Protein AF-A0A9J6GCV2-F1 (afdb_monomer)

Radius of gyration: 26.7 Å; Cα contacts (8 Å, |Δi|>4): 248; chains: 1; bounding box: 69×60×64 Å

Nearest PDB structures (foldseek):
  6p5a-assembly1_G  TM=7.611E-01  e=6.761E-04  Drosophila melanogaster

InterPro domains:
  IPR048367 Transposable element P transposase-like, RNase H, C-terminal domain [PF21789] (125-153)
  IPR055035 DNA transposase THAP9, C-terminal domain [PF22824] (231-314)

Secondary structure (DSSP, 8-state):
--GGGTS--HHHHT-HHHHHHHTSHHHHHHHHHHSTT----HHHHHHHHHT--STTTSB-TTSHHHHHHHHHHHHHHHHHHHTTTSSSS--HHHHHHHHHHHHHHHHHHHHIIIII--S-B-GGGSSSHHHHHHHHHHHHTTTT-SS--HHHHHHHHHHHHHHHHHT--TT-----SSHHHHH-TTGGG-PPPPHHHHHHHHHHHTS-HHHHHHHH--PPP---S--PPPHHHHHHHHHHHHHHHTTTT--HHHHHHHEE-TTGGGG-GGGHHHHHH-SS---EE-HHHHHHHHHHHHHHHHHHHHS---TTHHHHHHHHHHHS-----S-TTTHHHHHHHHHHHHHHHHHHHHHHHHHHHHHHHHHHHHHHHHTTT-

Solvent-accessible surface area (backbone atoms only — not comparable to full-atom values): 22330 Å² total; per-residue (Å²): 130,62,64,63,70,80,64,47,51,85,80,47,68,74,40,61,66,48,58,52,53,64,51,24,71,67,42,53,56,50,44,53,71,79,36,87,86,67,74,82,59,65,65,33,57,49,51,53,48,55,51,10,82,47,83,90,56,26,44,36,83,98,33,75,60,49,54,50,51,55,50,46,56,51,49,54,55,50,50,39,60,74,42,71,74,39,87,92,60,74,54,72,68,58,48,49,51,49,52,53,50,55,52,49,53,52,53,47,49,50,47,37,37,76,75,70,66,44,80,60,42,50,37,45,74,77,54,64,61,70,59,54,50,51,52,51,52,57,25,55,73,52,63,90,39,73,73,65,51,75,66,53,47,53,52,48,52,51,50,52,54,49,49,63,58,65,66,68,62,100,79,67,101,67,84,76,81,63,63,51,78,74,67,52,82,75,65,90,74,73,74,82,76,55,76,68,50,54,54,51,47,56,64,43,70,77,40,77,58,73,69,55,47,79,72,68,78,66,88,72,81,96,66,99,63,80,98,69,80,59,62,36,56,49,36,42,48,30,14,51,50,45,60,65,47,51,62,74,68,72,47,66,67,33,48,62,58,38,34,44,54,72,73,74,44,66,78,40,76,48,38,48,58,41,59,75,69,44,87,86,80,70,59,44,44,16,75,62,36,33,50,52,47,47,52,50,50,51,32,47,53,54,43,62,73,77,44,79,91,57,96,60,48,70,58,56,37,50,52,49,47,68,75,42,75,91,78,82,42,59,39,93,92,41,22,67,61,48,39,50,46,45,50,53,51,48,53,55,52,50,51,51,54,50,52,50,51,52,50,52,53,51,49,49,51,52,50,53,53,50,53,61,52,51,66,70,75,109

pLDDT: mean 76.85, std 18.6, range [26.36, 97.56]

Structure (mmCIF, N/CA/C/O backbone):
data_AF-A0A9J6GCV2-F1
#
_entry.id   AF-A0A9J6GCV2-F1
#
loop_
_atom_site.group_PDB
_atom_site.id
_atom_site.type_symbol
_atom_site.label_atom_id
_atom_site.label_alt_id
_atom_site.label_comp_id
_atom_site.label_asym_id
_atom_site.label_entity_id
_atom_site.label_seq_id
_atom_site.pdbx_PDB_ins_code
_atom_site.Cartn_x
_atom_site.Cartn_y
_atom_site.Cartn_z
_atom_site.occupancy
_atom_site.B_iso_or_equiv
_atom_site.auth_seq_id
_atom_site.auth_comp_id
_atom_site.auth_asym_id
_atom_site.auth_atom_id
_atom_site.pdbx_PDB_model_num
ATOM 1 N N . MET A 1 1 ? 1.136 17.258 1.923 1.00 54.50 1 MET A N 1
ATOM 2 C CA . MET A 1 1 ? 2.423 16.670 1.513 1.00 54.50 1 MET A CA 1
ATOM 3 C C . MET A 1 1 ? 3.482 17.340 2.347 1.00 54.50 1 MET A C 1
ATOM 5 O O . MET A 1 1 ? 3.306 18.513 2.656 1.00 54.50 1 MET A O 1
ATOM 9 N N . GLU A 1 2 ? 4.481 16.593 2.796 1.00 64.50 2 GLU A N 1
ATOM 10 C CA . GLU A 1 2 ? 5.660 17.203 3.414 1.00 64.50 2 GLU A CA 1
ATOM 11 C C . GLU A 1 2 ? 6.497 17.856 2.301 1.00 64.50 2 GLU A C 1
ATOM 13 O O . GLU A 1 2 ? 6.371 17.466 1.139 1.00 64.50 2 GLU A O 1
ATOM 18 N N . SER A 1 3 ? 7.315 18.860 2.631 1.00 71.00 3 SER A N 1
ATOM 19 C CA . SER A 1 3 ? 8.153 19.558 1.640 1.00 71.00 3 SER A CA 1
ATOM 20 C C . SER A 1 3 ? 9.099 18.608 0.902 1.00 71.00 3 SER A C 1
ATOM 22 O O . SER A 1 3 ? 9.429 18.847 -0.247 1.00 71.00 3 SER A O 1
ATOM 24 N N . SER A 1 4 ? 9.462 17.481 1.517 1.00 76.94 4 SER A N 1
ATOM 25 C CA . SER A 1 4 ? 10.306 16.437 0.927 1.00 76.94 4 SER A CA 1
ATOM 26 C C . SER A 1 4 ? 9.693 15.741 -0.298 1.00 76.94 4 SER A C 1
ATOM 28 O O . SER A 1 4 ? 10.420 15.102 -1.054 1.00 76.94 4 SER A O 1
ATOM 30 N N . HIS A 1 5 ? 8.374 15.840 -0.523 1.00 78.75 5 HIS A N 1
ATOM 31 C CA . HIS A 1 5 ? 7.723 15.301 -1.729 1.00 78.75 5 HIS A CA 1
ATOM 32 C C . HIS A 1 5 ? 7.789 16.249 -2.931 1.00 78.75 5 HIS A C 1
ATOM 34 O O . HIS A 1 5 ? 7.677 15.772 -4.058 1.00 78.75 5 HIS A O 1
ATOM 40 N N . THR A 1 6 ? 7.917 17.560 -2.706 1.00 80.12 6 THR A N 1
ATOM 41 C CA . THR A 1 6 ? 7.950 18.586 -3.767 1.00 80.12 6 THR A CA 1
ATOM 42 C C . THR A 1 6 ? 9.356 19.116 -4.003 1.00 80.12 6 THR A C 1
ATOM 44 O O . THR A 1 6 ? 9.760 19.268 -5.149 1.00 80.12 6 THR A O 1
ATOM 47 N N . ASP A 1 7 ? 10.107 19.306 -2.921 1.00 82.44 7 ASP A N 1
ATOM 48 C CA . ASP A 1 7 ? 11.442 19.895 -2.896 1.00 82.44 7 ASP A CA 1
ATOM 49 C C . ASP A 1 7 ? 12.388 18.970 -2.105 1.00 82.44 7 ASP A C 1
ATOM 51 O O . ASP A 1 7 ? 12.784 19.286 -0.976 1.00 82.44 7 ASP A O 1
ATOM 55 N N . PRO A 1 8 ? 12.699 17.772 -2.642 1.00 83.50 8 PRO A N 1
ATOM 56 C CA . PRO A 1 8 ? 13.570 16.819 -1.967 1.00 83.50 8 PRO A CA 1
ATOM 57 C C . PRO A 1 8 ? 15.003 17.351 -1.877 1.00 83.50 8 PRO A C 1
ATOM 59 O O . PRO A 1 8 ? 15.545 17.899 -2.837 1.00 83.50 8 PRO A O 1
ATOM 62 N N . THR A 1 9 ? 15.651 17.124 -0.735 1.00 81.62 9 THR A N 1
ATOM 63 C CA . THR A 1 9 ? 17.104 17.321 -0.596 1.00 81.62 9 THR A CA 1
ATOM 64 C C . THR A 1 9 ? 17.890 16.277 -1.397 1.00 81.62 9 THR A C 1
ATOM 66 O O . THR A 1 9 ? 17.361 15.214 -1.723 1.00 81.62 9 THR A O 1
ATOM 69 N N . ASP A 1 10 ? 19.182 16.510 -1.647 1.00 78.75 10 ASP A N 1
ATOM 70 C CA . ASP A 1 10 ? 20.037 15.586 -2.419 1.00 78.75 10 ASP A CA 1
ATOM 71 C C . ASP A 1 10 ? 20.015 14.136 -1.892 1.00 78.75 10 ASP A C 1
ATOM 73 O O . ASP A 1 10 ? 20.039 13.177 -2.665 1.00 78.75 10 ASP A O 1
ATOM 77 N N . PHE A 1 11 ? 19.907 13.954 -0.571 1.00 74.25 11 PHE A N 1
ATOM 78 C CA . PHE A 1 11 ? 19.784 12.632 0.056 1.00 74.25 11 PHE A CA 1
ATOM 79 C C . PHE A 1 11 ? 18.390 12.011 -0.115 1.00 74.25 11 PHE A C 1
ATOM 81 O O . PHE A 1 11 ? 18.239 10.788 -0.112 1.00 74.25 11 PHE A O 1
ATOM 88 N N . GLU A 1 12 ? 17.353 12.834 -0.246 1.00 79.38 12 GLU A N 1
ATOM 89 C CA . GLU A 1 12 ? 15.967 12.398 -0.410 1.00 79.38 12 GLU A CA 1
ATOM 90 C C . GLU A 1 12 ? 15.621 12.071 -1.861 1.00 79.38 12 GLU A C 1
ATOM 92 O O . GLU A 1 12 ? 14.767 11.215 -2.082 1.00 79.38 12 GLU A O 1
ATOM 97 N N . VAL A 1 13 ? 16.326 12.649 -2.839 1.00 79.50 13 VAL A N 1
ATOM 98 C CA . VAL A 1 13 ? 16.163 12.329 -4.271 1.00 79.50 13 VAL A CA 1
ATOM 99 C C . VAL A 1 13 ? 16.374 10.833 -4.548 1.00 79.50 13 VAL A C 1
ATOM 101 O O . VAL A 1 13 ? 15.707 10.256 -5.403 1.00 79.50 13 VAL A O 1
ATOM 104 N N . GLN A 1 14 ? 17.245 10.168 -3.783 1.00 74.19 14 GLN A N 1
ATOM 105 C CA . GLN A 1 14 ? 17.491 8.724 -3.904 1.00 74.19 14 GLN A CA 1
ATOM 106 C C . GLN A 1 14 ? 16.382 7.859 -3.275 1.00 74.19 14 GLN A C 1
ATOM 108 O O . GLN A 1 14 ? 16.354 6.639 -3.453 1.00 74.19 14 GLN A O 1
ATOM 113 N N . ARG A 1 15 ? 15.444 8.454 -2.528 1.00 81.00 15 ARG A N 1
ATOM 114 C CA . ARG A 1 15 ? 14.370 7.724 -1.844 1.00 81.00 15 ARG A CA 1
ATOM 115 C C . ARG A 1 15 ? 13.186 7.526 -2.780 1.00 81.00 15 ARG A C 1
ATOM 117 O O . ARG A 1 15 ? 12.210 8.273 -2.754 1.00 81.00 15 ARG A O 1
ATOM 124 N N . VAL A 1 16 ? 13.225 6.420 -3.520 1.00 82.00 16 VAL A N 1
ATOM 125 C CA . VAL A 1 16 ? 12.158 5.983 -4.441 1.00 82.00 16 VAL A CA 1
ATOM 126 C C . VAL A 1 16 ? 10.768 5.964 -3.780 1.00 82.00 16 VAL A C 1
ATOM 128 O O . VAL A 1 16 ? 9.760 6.248 -4.425 1.00 82.00 16 VAL A O 1
ATOM 131 N N . SER A 1 17 ? 10.689 5.708 -2.469 1.00 82.00 17 SER A N 1
ATOM 132 C CA . SER A 1 17 ? 9.423 5.709 -1.728 1.00 82.00 17 SER A CA 1
ATOM 133 C C . SER A 1 17 ? 8.694 7.055 -1.737 1.00 82.00 17 SER A C 1
ATOM 135 O O . SER A 1 17 ? 7.464 7.055 -1.743 1.00 82.00 17 SER A O 1
ATOM 137 N N . LEU A 1 18 ? 9.405 8.187 -1.784 1.00 82.00 18 LEU A N 1
ATOM 138 C CA . LEU A 1 18 ? 8.781 9.513 -1.864 1.00 82.00 18 LEU A CA 1
ATOM 139 C C . LEU A 1 18 ? 8.075 9.700 -3.212 1.00 82.00 18 LEU A C 1
ATOM 141 O O . LEU A 1 18 ? 6.916 10.114 -3.246 1.00 82.00 18 LEU A O 1
ATOM 145 N N . ALA A 1 19 ? 8.719 9.291 -4.308 1.00 83.12 19 ALA A N 1
ATOM 146 C CA . ALA A 1 19 ? 8.127 9.327 -5.644 1.00 83.12 19 ALA A CA 1
ATOM 147 C C . ALA A 1 19 ? 6.903 8.397 -5.754 1.00 83.12 19 ALA A C 1
ATOM 149 O O . ALA A 1 19 ? 5.855 8.798 -6.259 1.00 83.12 19 ALA A O 1
ATOM 150 N N . PHE A 1 20 ? 6.986 7.179 -5.211 1.00 84.44 20 PHE A N 1
ATOM 151 C CA . PHE A 1 20 ? 5.854 6.240 -5.209 1.00 84.44 20 PHE A CA 1
ATOM 152 C C . PHE A 1 20 ? 4.673 6.761 -4.383 1.00 84.44 20 PHE A C 1
ATOM 154 O O . PHE A 1 20 ? 3.517 6.557 -4.749 1.00 84.44 20 PHE A O 1
ATOM 161 N N . GLN A 1 21 ? 4.943 7.454 -3.275 1.00 85.69 21 GLN A N 1
ATOM 162 C CA . GLN A 1 21 ? 3.900 8.096 -2.475 1.00 85.69 21 GLN A CA 1
ATOM 163 C C . GLN A 1 21 ? 3.249 9.267 -3.217 1.00 85.69 21 GLN A C 1
ATOM 165 O O . GLN A 1 21 ? 2.024 9.407 -3.148 1.00 85.69 21 GLN A O 1
ATOM 170 N N . LEU A 1 22 ? 4.037 10.072 -3.935 1.00 85.19 22 LEU A N 1
ATOM 171 C CA . LEU A 1 22 ? 3.555 11.193 -4.743 1.00 85.19 22 LEU A CA 1
ATOM 172 C C . LEU A 1 22 ? 2.587 10.722 -5.837 1.00 85.19 22 LEU A C 1
ATOM 174 O O . LEU A 1 22 ? 1.491 11.264 -5.960 1.00 85.19 22 LEU A O 1
ATOM 178 N N . PHE A 1 23 ? 2.938 9.658 -6.561 1.00 85.00 23 PHE A N 1
ATOM 179 C CA . PHE A 1 23 ? 2.102 9.075 -7.619 1.00 85.00 23 PHE A CA 1
ATOM 180 C C . PHE A 1 23 ? 1.171 7.959 -7.122 1.00 85.00 23 PHE A C 1
ATOM 182 O O . PHE A 1 23 ? 0.819 7.051 -7.871 1.00 85.00 23 PHE A O 1
ATOM 189 N N . SER A 1 24 ? 0.755 8.012 -5.854 1.00 84.31 24 SER A N 1
ATOM 190 C CA . SER A 1 24 ? -0.110 6.988 -5.266 1.00 84.31 24 SER A CA 1
ATOM 191 C C . SER A 1 24 ? -1.602 7.267 -5.451 1.00 84.31 24 SER A C 1
ATOM 193 O O . SER A 1 24 ? -2.057 8.412 -5.531 1.00 84.31 24 SER A O 1
ATOM 195 N N . ASP A 1 25 ? -2.400 6.204 -5.356 1.00 80.75 25 ASP A N 1
ATOM 196 C CA . ASP A 1 25 ? -3.866 6.252 -5.314 1.00 80.75 25 ASP A CA 1
ATOM 197 C C . ASP A 1 25 ? -4.394 7.214 -4.255 1.00 80.75 25 ASP A C 1
ATOM 199 O O . ASP A 1 25 ? -5.436 7.841 -4.435 1.00 80.75 25 ASP A O 1
ATOM 203 N N . LYS A 1 26 ? -3.680 7.342 -3.131 1.00 81.44 26 LYS A N 1
ATOM 204 C CA . LYS A 1 26 ? -4.073 8.231 -2.037 1.00 81.44 26 LYS A CA 1
ATOM 205 C C . LYS A 1 26 ? -4.014 9.693 -2.463 1.00 81.44 26 LYS A C 1
ATOM 207 O O . LYS A 1 26 ? -4.901 10.452 -2.078 1.00 81.44 26 LYS A O 1
ATOM 212 N N . VAL A 1 27 ? -2.998 10.068 -3.237 1.00 83.31 27 VAL A N 1
ATOM 213 C CA . VAL A 1 27 ? -2.828 11.434 -3.738 1.00 83.31 27 VAL A CA 1
ATOM 214 C C . VAL A 1 27 ? -3.885 11.738 -4.784 1.00 83.31 27 VAL A C 1
ATOM 216 O O . VAL A 1 27 ? -4.555 12.752 -4.654 1.00 83.31 27 VAL A O 1
ATOM 219 N N . ILE A 1 28 ? -4.122 10.832 -5.738 1.00 81.00 28 ILE A N 1
ATOM 220 C CA . ILE A 1 28 ? -5.173 11.003 -6.756 1.00 81.00 28 ILE A CA 1
ATOM 221 C C . ILE A 1 28 ? -6.547 11.148 -6.098 1.00 81.00 28 ILE A C 1
ATOM 223 O O . ILE A 1 28 ? -7.285 12.076 -6.407 1.00 81.00 28 ILE A O 1
ATOM 227 N N . LYS A 1 29 ? -6.880 10.263 -5.152 1.00 79.75 29 LYS A N 1
ATOM 228 C CA . LYS A 1 29 ? -8.139 10.321 -4.395 1.00 79.75 29 LYS A CA 1
ATOM 229 C C . LYS A 1 29 ? -8.272 11.645 -3.632 1.00 79.75 29 LYS A C 1
ATOM 231 O O . LYS A 1 29 ? -9.329 12.260 -3.659 1.00 79.75 29 LYS A O 1
ATOM 236 N N . GLY A 1 30 ? -7.188 12.113 -3.011 1.00 80.69 30 GLY A N 1
ATOM 237 C CA . GLY A 1 30 ? -7.151 13.426 -2.367 1.00 80.69 30 GLY A CA 1
ATOM 238 C C . GLY A 1 30 ? -7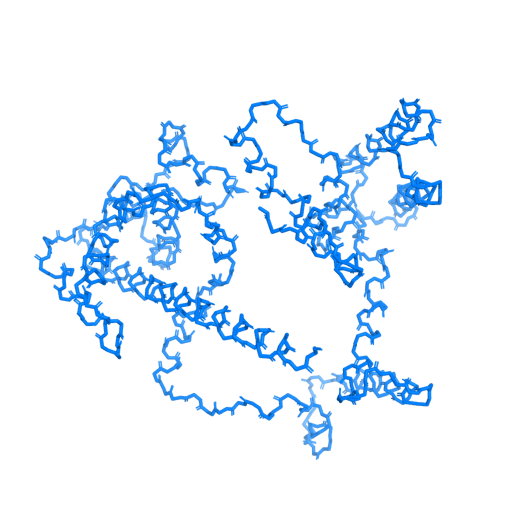.335 14.580 -3.355 1.00 80.69 30 GLY A C 1
ATOM 239 O O . GLY A 1 30 ? -8.101 15.492 -3.079 1.00 80.69 30 GLY A O 1
ATOM 240 N N . LEU A 1 31 ? -6.680 14.539 -4.514 1.00 81.69 31 LEU A N 1
ATOM 241 C CA . LEU A 1 31 ? -6.817 15.559 -5.552 1.00 81.69 31 LEU A CA 1
ATOM 242 C C . LEU A 1 31 ? -8.246 15.614 -6.099 1.00 81.69 31 LEU A C 1
ATOM 244 O O . LEU A 1 31 ? -8.799 16.704 -6.167 1.00 81.69 31 LEU A O 1
ATOM 248 N N . LYS A 1 32 ? -8.863 14.461 -6.391 1.00 79.50 32 LYS A N 1
ATOM 249 C CA . LYS A 1 32 ? -10.267 14.370 -6.828 1.00 79.50 32 LYS A CA 1
ATOM 250 C C . LYS A 1 32 ? -11.244 14.911 -5.774 1.00 79.50 32 LYS A C 1
ATOM 252 O O . LYS A 1 32 ? -12.262 15.477 -6.144 1.00 79.50 32 LYS A O 1
ATOM 257 N N . LEU A 1 33 ? -10.932 14.770 -4.480 1.00 77.56 33 LEU A N 1
ATOM 258 C CA . LEU A 1 33 ? -11.760 15.306 -3.392 1.00 77.56 33 LEU A CA 1
ATOM 259 C C . LEU A 1 33 ? -11.734 16.841 -3.327 1.00 77.56 33 LEU A C 1
ATOM 261 O O . LEU A 1 33 ? -12.742 17.457 -3.009 1.00 77.56 33 LEU A O 1
ATOM 265 N N . TYR A 1 34 ? -10.579 17.461 -3.586 1.00 78.25 34 TYR A N 1
ATOM 266 C CA . TYR A 1 34 ? -10.409 18.914 -3.445 1.00 78.25 34 TYR A CA 1
ATOM 267 C C . TYR A 1 34 ? -10.497 19.685 -4.769 1.00 78.25 34 TYR A C 1
ATOM 269 O O . TYR A 1 34 ? -10.599 20.910 -4.747 1.00 78.25 34 TYR A O 1
ATOM 277 N N . ARG A 1 35 ? -10.422 19.003 -5.916 1.00 76.75 35 ARG A N 1
ATOM 278 C CA . ARG A 1 35 ? -10.449 19.617 -7.244 1.00 76.75 35 ARG A CA 1
ATOM 279 C C . ARG A 1 35 ? -11.212 18.733 -8.228 1.00 76.75 35 ARG A C 1
ATOM 281 O O . ARG A 1 35 ? -10.801 17.610 -8.517 1.00 76.75 35 ARG A O 1
ATOM 288 N N . GLU A 1 36 ? -12.285 19.278 -8.788 1.00 66.44 36 GLU A N 1
ATOM 289 C CA . GLU A 1 36 ? -13.010 18.651 -9.893 1.00 66.44 36 GLU A CA 1
ATOM 290 C C . GLU A 1 36 ? -12.170 18.698 -11.183 1.00 66.44 36 GLU A C 1
ATOM 292 O O . GLU A 1 36 ? -11.472 19.678 -11.452 1.00 66.44 36 GLU A O 1
ATOM 297 N N . GLY A 1 37 ? -12.206 17.619 -11.972 1.00 65.69 37 GLY A N 1
ATOM 298 C CA . GLY A 1 37 ? -11.531 17.549 -13.276 1.00 65.69 37 GLY A CA 1
ATOM 299 C C . GLY A 1 37 ? -10.050 17.149 -13.255 1.00 65.69 37 GLY A C 1
ATOM 300 O O . GLY A 1 37 ? -9.339 17.411 -14.220 1.00 65.69 37 GLY A O 1
ATOM 301 N N . VAL A 1 38 ? -9.552 16.525 -12.182 1.00 64.94 38 VAL A N 1
ATOM 302 C CA . VAL A 1 38 ? -8.186 15.970 -12.175 1.00 64.94 38 VAL A CA 1
ATOM 303 C C . VAL A 1 38 ? -8.150 14.686 -13.007 1.00 64.94 38 VAL A C 1
ATOM 305 O O . VAL A 1 38 ? -8.705 13.664 -12.595 1.00 64.94 38 VAL A O 1
ATOM 308 N N . GLU A 1 39 ? -7.487 14.746 -14.164 1.00 64.88 39 GLU A N 1
ATOM 309 C CA . GLU A 1 39 ? -7.210 13.573 -14.997 1.00 64.88 39 GLU A CA 1
ATOM 310 C C . GLU A 1 39 ? -6.383 12.530 -14.231 1.00 64.88 39 GLU A C 1
ATOM 312 O O . GLU A 1 39 ? -5.533 12.855 -13.394 1.00 64.88 39 GLU A O 1
ATOM 317 N N . GLU A 1 40 ? -6.651 11.250 -14.497 1.00 63.69 40 GLU A N 1
ATOM 318 C CA . GLU A 1 40 ? -5.878 10.162 -13.905 1.00 63.69 40 GLU A CA 1
ATOM 319 C C . GLU A 1 40 ? -4.421 10.245 -14.345 1.00 63.69 40 GLU A C 1
ATOM 321 O O . GLU A 1 40 ? -4.103 10.423 -15.518 1.00 63.69 40 GLU A O 1
ATOM 326 N N . THR A 1 41 ? -3.508 10.147 -13.379 1.00 65.69 41 THR A N 1
ATOM 327 C CA . THR A 1 41 ? -2.091 10.328 -13.662 1.00 65.69 41 THR A CA 1
ATOM 328 C C . THR A 1 41 ? -1.549 9.106 -14.400 1.00 65.69 41 THR A C 1
ATOM 330 O O . THR A 1 41 ? -1.347 8.040 -13.818 1.00 65.69 41 THR A O 1
ATOM 333 N N . THR A 1 42 ? -1.224 9.287 -15.681 1.00 79.38 42 THR A N 1
ATOM 334 C CA . THR A 1 42 ? -0.595 8.292 -16.572 1.00 79.38 42 THR A CA 1
ATOM 335 C C . THR A 1 42 ? 0.635 7.616 -15.935 1.00 79.38 42 THR A C 1
ATOM 337 O O . THR A 1 42 ? 0.912 6.442 -16.166 1.00 79.38 42 THR A O 1
ATOM 340 N N . ILE A 1 43 ? 1.354 8.334 -15.062 1.00 87.94 43 ILE A N 1
ATOM 341 C CA . ILE A 1 43 ? 2.530 7.840 -14.325 1.00 87.94 43 ILE A CA 1
ATOM 342 C C . ILE A 1 43 ? 2.164 6.810 -13.242 1.00 87.94 43 ILE A C 1
ATOM 344 O O . ILE A 1 43 ? 2.917 5.861 -13.030 1.00 87.94 43 ILE A O 1
ATOM 348 N N . ARG A 1 44 ? 1.020 6.948 -12.560 1.00 88.69 44 ARG A N 1
ATOM 349 C CA . ARG A 1 44 ? 0.588 5.980 -11.534 1.00 88.69 44 ARG A CA 1
ATOM 350 C C . ARG A 1 44 ? 0.335 4.612 -12.152 1.00 88.69 44 ARG A C 1
ATOM 352 O O . ARG A 1 44 ? 0.792 3.599 -11.628 1.00 88.69 44 ARG A O 1
ATOM 359 N N . ASP A 1 45 ? -0.369 4.602 -13.277 1.00 89.56 45 ASP A N 1
ATOM 360 C CA . ASP A 1 45 ? -0.659 3.383 -14.026 1.00 89.56 45 ASP A CA 1
ATOM 361 C C . ASP A 1 45 ? 0.621 2.717 -14.527 1.00 89.56 45 ASP A C 1
ATOM 363 O O . ASP A 1 45 ? 0.781 1.504 -14.386 1.00 89.56 45 ASP A O 1
ATOM 367 N N . LEU A 1 46 ? 1.568 3.517 -15.023 1.00 92.81 46 LEU A N 1
ATOM 368 C CA . LEU A 1 46 ? 2.889 3.029 -15.393 1.00 92.81 46 LEU A CA 1
ATOM 369 C C . LEU A 1 46 ? 3.589 2.338 -14.216 1.00 92.81 46 LEU A C 1
ATOM 371 O O . LEU A 1 46 ? 4.064 1.214 -14.371 1.00 92.81 46 LEU A O 1
ATOM 375 N N . ILE A 1 47 ? 3.652 2.987 -13.047 1.00 91.31 47 ILE A N 1
ATOM 376 C CA . ILE A 1 47 ? 4.308 2.426 -11.857 1.00 91.31 47 ILE A CA 1
ATOM 377 C C . ILE A 1 47 ? 3.651 1.104 -11.468 1.00 91.31 47 ILE A C 1
ATOM 379 O O . ILE A 1 47 ? 4.355 0.120 -11.249 1.00 91.31 47 ILE A O 1
ATOM 383 N N . GLN A 1 48 ? 2.319 1.053 -11.420 1.00 89.88 48 GLN A N 1
ATOM 384 C CA . GLN A 1 48 ? 1.592 -0.161 -11.052 1.00 89.88 48 GLN A CA 1
ATOM 385 C C . GLN A 1 48 ? 1.908 -1.319 -12.008 1.00 89.88 48 GLN A C 1
ATOM 387 O O . GLN A 1 48 ? 2.242 -2.417 -11.562 1.00 89.88 48 GLN A O 1
ATOM 392 N N . VAL A 1 49 ? 1.860 -1.070 -13.320 1.00 93.25 49 VAL A N 1
ATOM 393 C CA . VAL A 1 49 ? 2.139 -2.105 -14.323 1.00 93.25 49 VAL A CA 1
ATOM 394 C C . VAL A 1 49 ? 3.603 -2.532 -14.290 1.00 93.25 49 VAL A C 1
ATOM 396 O O . VAL A 1 49 ? 3.880 -3.723 -14.386 1.00 93.25 49 VAL A O 1
ATOM 399 N N . MET A 1 50 ? 4.547 -1.605 -14.118 1.00 93.94 50 MET A N 1
ATOM 400 C CA . MET A 1 50 ? 5.989 -1.890 -14.156 1.00 93.94 50 MET A CA 1
ATOM 401 C C . MET A 1 50 ? 6.556 -2.419 -12.834 1.00 93.94 50 MET A C 1
ATOM 403 O O . MET A 1 50 ? 7.718 -2.816 -12.785 1.00 93.94 50 MET A O 1
ATOM 407 N N . THR A 1 51 ? 5.744 -2.482 -11.776 1.00 90.38 51 THR A N 1
ATOM 408 C CA . THR A 1 51 ? 6.154 -3.002 -10.462 1.00 90.38 51 THR A CA 1
ATOM 409 C C . THR A 1 51 ? 5.287 -4.159 -9.967 1.00 90.38 51 THR A C 1
ATOM 411 O O . THR A 1 51 ? 5.296 -4.459 -8.775 1.00 90.38 51 THR A O 1
ATOM 414 N N . SER A 1 52 ? 4.591 -4.862 -10.868 1.00 89.88 52 SER A N 1
ATOM 415 C CA . SER A 1 52 ? 3.727 -6.004 -10.526 1.00 89.88 52 SER A CA 1
ATOM 416 C C . SER A 1 52 ? 4.504 -7.140 -9.842 1.00 89.88 52 SER A C 1
ATOM 418 O O . SER A 1 52 ? 5.443 -7.709 -10.410 1.00 89.88 52 SER A O 1
ATOM 420 N N . ARG A 1 53 ? 4.115 -7.476 -8.601 1.00 85.06 53 ARG A N 1
ATOM 421 C CA . ARG A 1 53 ? 4.840 -8.443 -7.744 1.00 85.06 53 ARG A CA 1
ATOM 422 C C . ARG A 1 53 ? 4.196 -9.821 -7.664 1.00 85.06 53 ARG A C 1
ATOM 424 O O . ARG A 1 53 ? 4.864 -10.782 -7.286 1.00 85.06 53 ARG A O 1
ATOM 431 N N . PHE A 1 54 ? 2.906 -9.913 -7.969 1.00 83.62 54 PHE A N 1
ATOM 432 C CA . PHE A 1 54 ? 2.121 -11.134 -7.820 1.00 83.62 54 PHE A CA 1
ATOM 433 C C . PHE A 1 54 ? 1.244 -11.392 -9.044 1.00 83.62 54 PHE A C 1
ATOM 435 O O . PHE A 1 54 ? 1.009 -10.525 -9.880 1.00 83.62 54 PHE A O 1
ATOM 442 N N . THR A 1 55 ? 0.766 -12.627 -9.160 1.00 85.94 55 THR A N 1
ATOM 443 C CA . THR A 1 55 ? 0.159 -13.177 -10.382 1.00 85.94 55 THR A CA 1
ATOM 444 C C . THR A 1 55 ? -1.139 -12.497 -10.820 1.00 85.94 55 THR A C 1
ATOM 446 O O . THR A 1 55 ? -1.472 -12.535 -12.008 1.00 85.94 55 THR A O 1
ATOM 449 N N . ALA A 1 56 ? -1.873 -11.889 -9.885 1.00 84.38 56 ALA A N 1
ATOM 450 C CA . ALA A 1 56 ? -3.097 -11.146 -10.178 1.00 84.38 56 ALA A CA 1
ATOM 451 C C . ALA A 1 56 ? -2.818 -9.769 -10.809 1.00 84.38 56 ALA A C 1
ATOM 453 O O . ALA A 1 56 ? -3.619 -9.307 -11.611 1.00 84.38 56 ALA A O 1
ATOM 454 N N . GLU A 1 57 ? -1.670 -9.154 -10.511 1.00 87.06 57 GLU A N 1
ATOM 455 C CA . GLU A 1 57 ? -1.228 -7.881 -11.108 1.00 87.06 57 GLU A CA 1
ATOM 456 C C . GLU A 1 57 ? -0.286 -8.066 -12.303 1.00 87.06 57 GLU A C 1
ATOM 458 O O . GLU A 1 57 ? 0.097 -7.094 -12.950 1.00 87.06 57 GLU A O 1
ATOM 463 N N . ALA A 1 58 ? 0.131 -9.303 -12.578 1.00 91.12 58 ALA A N 1
ATOM 464 C CA . ALA A 1 58 ? 1.129 -9.593 -13.592 1.00 91.12 58 ALA A CA 1
ATOM 465 C C . ALA A 1 58 ? 0.679 -9.161 -14.995 1.00 91.12 58 ALA A C 1
ATOM 467 O O . ALA A 1 58 ? -0.494 -9.277 -15.366 1.00 91.12 58 ALA A O 1
ATOM 468 N N . LEU A 1 59 ? 1.647 -8.730 -15.802 1.00 95.12 59 LEU A N 1
ATOM 469 C CA . LEU A 1 59 ? 1.424 -8.328 -17.182 1.00 95.12 59 LEU A CA 1
ATOM 470 C C . LEU A 1 59 ? 1.050 -9.552 -18.028 1.00 95.12 59 LEU A C 1
ATOM 472 O O . LEU A 1 59 ? 1.764 -10.556 -18.030 1.00 95.12 59 LEU A O 1
ATOM 476 N N . ARG A 1 60 ? -0.074 -9.472 -18.741 1.00 94.94 60 ARG A N 1
ATOM 477 C CA . ARG A 1 60 ? -0.631 -10.558 -19.561 1.00 94.94 60 ARG A CA 1
ATOM 478 C C . ARG A 1 60 ? -0.829 -10.096 -21.001 1.00 94.94 60 ARG A C 1
ATOM 480 O O . ARG A 1 60 ? -1.175 -8.925 -21.190 1.00 94.94 60 ARG A O 1
ATOM 487 N N . PRO A 1 61 ? -0.675 -10.990 -21.993 1.00 92.69 61 PRO A N 1
ATOM 488 C CA . PRO A 1 61 ? -1.006 -10.668 -23.378 1.00 92.69 61 PRO A CA 1
ATOM 489 C C . PRO A 1 61 ? -2.458 -10.195 -23.487 1.00 92.69 61 PRO A C 1
ATOM 491 O O . PRO A 1 61 ? -3.329 -10.749 -22.814 1.00 92.69 61 PRO A O 1
ATOM 494 N N . ASN A 1 62 ? -2.710 -9.185 -24.322 1.00 90.88 62 ASN A N 1
ATOM 495 C CA . ASN A 1 62 ? -4.046 -8.631 -24.588 1.00 90.88 62 ASN A CA 1
ATOM 496 C C . ASN A 1 62 ? -4.811 -8.176 -23.327 1.00 90.88 62 ASN A C 1
ATOM 498 O O . ASN A 1 62 ? -6.030 -8.312 -23.252 1.00 90.88 62 ASN A O 1
ATOM 502 N N . SER A 1 63 ? -4.101 -7.688 -22.306 1.00 93.19 63 SER A N 1
ATOM 503 C CA . SER A 1 63 ? -4.720 -7.161 -21.084 1.00 93.19 63 SER A CA 1
ATOM 504 C C . SER A 1 63 ? -4.743 -5.635 -21.074 1.00 93.19 63 SER A C 1
ATOM 506 O O . SER A 1 63 ? -3.888 -5.000 -21.685 1.00 93.19 63 SER A O 1
ATOM 508 N N . SER A 1 64 ? -5.635 -5.043 -20.274 1.00 92.56 64 SER A N 1
ATOM 509 C CA . SER A 1 64 ? -5.693 -3.586 -20.069 1.00 92.56 64 SER A CA 1
ATOM 510 C C . SER A 1 64 ? -4.356 -2.986 -19.620 1.00 92.56 64 SER A C 1
ATOM 512 O O . SER A 1 64 ? -4.086 -1.811 -19.838 1.00 92.56 64 SER A O 1
ATOM 514 N N . SER A 1 65 ? -3.499 -3.779 -18.969 1.00 92.50 65 SER A N 1
ATOM 515 C CA . SER A 1 65 ? -2.158 -3.348 -18.568 1.00 92.50 65 SER A CA 1
ATOM 516 C C . SER A 1 65 ? -1.233 -3.131 -19.767 1.00 92.50 65 SER A C 1
ATOM 518 O O . SER A 1 65 ? -0.402 -2.230 -19.722 1.00 92.50 65 SER A O 1
ATOM 520 N N . VAL A 1 66 ? -1.385 -3.909 -20.844 1.00 94.75 66 VAL A N 1
ATOM 521 C CA . VAL A 1 66 ? -0.655 -3.706 -22.108 1.00 94.75 66 VAL A CA 1
ATOM 522 C C . VAL A 1 66 ? -1.122 -2.415 -22.780 1.00 94.75 66 VAL A C 1
ATOM 524 O O . VAL A 1 66 ? -0.288 -1.597 -23.171 1.00 94.75 66 VAL A O 1
ATOM 527 N N . ASP A 1 67 ? -2.434 -2.176 -22.809 1.00 94.06 67 ASP A N 1
ATOM 528 C CA . ASP A 1 67 ? -3.009 -0.942 -23.358 1.00 94.06 67 ASP A CA 1
ATOM 529 C C . ASP A 1 67 ? -2.498 0.296 -22.612 1.00 94.06 67 ASP A C 1
ATOM 531 O O . ASP A 1 67 ? -2.114 1.285 -23.236 1.00 94.06 67 ASP A O 1
ATOM 535 N N . LYS A 1 68 ? -2.388 0.219 -21.277 1.00 94.06 68 LYS A N 1
ATOM 536 C CA . LYS A 1 68 ? -1.787 1.276 -20.446 1.00 94.06 68 LYS A CA 1
ATOM 537 C C . LYS A 1 68 ? -0.341 1.588 -20.844 1.00 94.06 68 LYS A C 1
ATOM 539 O O . LYS A 1 68 ? 0.034 2.760 -20.868 1.00 94.06 68 LYS A O 1
ATOM 544 N N . LEU A 1 69 ? 0.470 0.581 -21.181 1.00 95.31 69 LEU A N 1
ATOM 545 C CA . LEU A 1 69 ? 1.853 0.802 -21.627 1.00 95.31 69 LEU A CA 1
ATOM 546 C C . LEU A 1 69 ? 1.914 1.446 -23.018 1.00 95.31 69 LEU A C 1
ATOM 548 O O . LEU A 1 69 ? 2.684 2.389 -23.216 1.00 95.31 69 LEU A O 1
ATOM 552 N N . HIS A 1 70 ? 1.085 0.997 -23.965 1.00 95.25 70 HIS A N 1
ATOM 553 C CA . HIS A 1 70 ? 0.991 1.621 -25.291 1.00 95.25 70 HIS A CA 1
ATOM 554 C C . HIS A 1 70 ? 0.474 3.063 -25.219 1.00 95.25 70 HIS A C 1
ATOM 556 O O . HIS A 1 70 ? 1.006 3.953 -25.896 1.00 95.25 70 HIS A O 1
ATOM 562 N N . TYR A 1 71 ? -0.516 3.313 -24.361 1.00 94.69 71 TYR A N 1
ATOM 563 C CA . TYR A 1 71 ? -1.006 4.654 -24.067 1.00 94.69 71 TYR A CA 1
ATOM 564 C C . TYR A 1 71 ? 0.107 5.528 -23.485 1.00 94.69 71 TYR A C 1
ATOM 566 O O . TYR A 1 71 ? 0.345 6.623 -23.992 1.00 94.69 71 TYR A O 1
ATOM 574 N N . PHE A 1 72 ? 0.858 5.029 -22.496 1.00 94.88 72 PHE A N 1
ATOM 575 C CA . PHE A 1 72 ? 1.974 5.769 -21.904 1.00 94.88 72 PHE A CA 1
ATOM 576 C C . PHE A 1 72 ? 3.065 6.103 -22.935 1.00 94.88 72 PHE A C 1
ATOM 578 O O . PHE A 1 72 ? 3.569 7.224 -22.956 1.00 94.88 72 PHE A O 1
ATOM 585 N N . LEU A 1 73 ? 3.421 5.169 -23.823 1.00 95.06 73 LEU A N 1
ATOM 586 C CA . LEU A 1 73 ? 4.390 5.411 -24.904 1.00 95.06 73 LEU A CA 1
ATOM 587 C C . LEU A 1 73 ? 3.919 6.504 -25.877 1.00 95.06 73 LEU A C 1
ATOM 589 O O . LEU A 1 73 ? 4.706 7.365 -26.291 1.00 95.06 73 LEU A O 1
ATOM 593 N N . SER A 1 74 ? 2.629 6.491 -26.212 1.00 94.50 74 SER A N 1
ATOM 594 C CA . SER A 1 74 ? 2.003 7.511 -27.060 1.00 94.50 74 SER A CA 1
ATOM 595 C C . SER A 1 74 ? 1.982 8.871 -26.361 1.00 94.50 74 SER A C 1
ATOM 597 O O . SER A 1 74 ? 2.378 9.875 -26.956 1.00 94.50 74 SER A O 1
ATOM 599 N N . PHE A 1 75 ? 1.617 8.891 -25.077 1.00 93.12 75 PHE A N 1
ATOM 600 C CA . PHE A 1 75 ? 1.658 10.069 -24.213 1.00 93.12 75 PHE A CA 1
ATOM 601 C C . PHE A 1 75 ? 3.070 10.659 -24.128 1.00 93.12 75 PHE A C 1
ATOM 603 O O . PHE A 1 75 ? 3.243 11.855 -24.334 1.00 93.12 75 PHE A O 1
ATOM 610 N N . LEU A 1 76 ? 4.094 9.830 -23.907 1.00 92.56 76 LEU A N 1
ATOM 611 C CA . LEU A 1 76 ? 5.487 10.272 -23.828 1.00 92.56 76 LEU A CA 1
ATOM 612 C C . LEU A 1 76 ? 5.956 10.924 -25.139 1.00 92.56 76 LEU A C 1
ATOM 614 O O . LEU A 1 76 ? 6.662 11.932 -25.116 1.00 92.56 76 LEU A O 1
ATOM 618 N N . SER A 1 77 ? 5.526 10.376 -26.278 1.00 92.69 77 SER A N 1
ATOM 619 C CA . SER A 1 77 ? 5.833 10.920 -27.606 1.00 92.69 77 SER A CA 1
ATOM 620 C C . SER A 1 77 ? 5.091 12.232 -27.882 1.00 92.69 77 SER A C 1
ATOM 622 O O . SER A 1 77 ? 5.648 13.144 -28.490 1.00 92.69 77 SER A O 1
ATOM 624 N N . ALA A 1 78 ? 3.838 12.351 -27.434 1.00 92.12 78 ALA A N 1
ATOM 625 C CA . ALA A 1 78 ? 3.068 13.589 -27.530 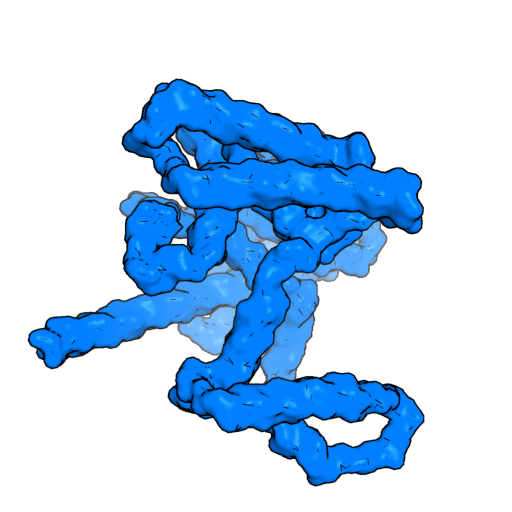1.00 92.12 78 ALA A CA 1
ATOM 626 C C . ALA A 1 78 ? 3.640 14.686 -26.619 1.00 92.12 78 ALA A C 1
ATOM 628 O O . ALA A 1 78 ? 3.759 15.833 -27.047 1.00 92.12 78 ALA A O 1
ATOM 629 N N . TRP A 1 79 ? 4.050 14.328 -25.400 1.00 90.94 79 TRP A N 1
ATOM 630 C CA . TRP A 1 79 ? 4.669 15.240 -24.441 1.00 90.94 79 TRP A CA 1
ATOM 631 C C . TRP A 1 79 ? 5.985 15.811 -24.978 1.00 90.94 79 TRP A C 1
ATOM 633 O O . TRP A 1 79 ? 6.165 17.026 -24.966 1.00 90.94 79 TRP A O 1
ATOM 643 N N . GLU A 1 80 ? 6.856 14.970 -25.542 1.00 91.50 80 GLU A N 1
ATOM 644 C CA . GLU A 1 80 ? 8.112 15.413 -26.167 1.00 91.50 80 GLU A CA 1
ATOM 645 C C . GLU A 1 80 ? 7.881 16.369 -27.348 1.00 91.50 80 GLU A C 1
ATOM 647 O O . GLU A 1 80 ? 8.591 17.366 -27.491 1.00 91.50 80 GLU A O 1
ATOM 652 N N . LYS A 1 81 ? 6.866 16.093 -28.181 1.00 90.31 81 LYS A N 1
ATOM 653 C CA . LYS A 1 81 ? 6.471 16.988 -29.280 1.00 90.31 81 LYS A CA 1
ATOM 654 C C . LYS A 1 81 ? 5.945 18.323 -28.758 1.00 90.31 81 LYS A C 1
ATOM 656 O O . LYS A 1 81 ? 6.285 19.360 -29.314 1.00 90.31 81 LYS A O 1
ATOM 661 N N . HIS A 1 82 ? 5.134 18.304 -27.701 1.00 88.81 82 HIS A N 1
ATOM 662 C CA . HIS A 1 82 ? 4.539 19.510 -27.126 1.00 88.81 82 HIS A CA 1
ATOM 663 C C . HIS A 1 82 ? 5.593 20.464 -26.549 1.00 88.81 82 HIS A C 1
ATOM 665 O O . HIS A 1 82 ? 5.492 21.675 -26.719 1.00 88.81 82 HIS A O 1
ATOM 671 N N . THR A 1 83 ? 6.630 19.926 -25.908 1.00 87.69 83 THR A N 1
ATOM 672 C CA . THR A 1 83 ? 7.717 20.722 -25.318 1.00 87.69 83 THR A CA 1
ATOM 673 C C . THR A 1 83 ? 8.842 21.041 -26.308 1.00 87.69 83 THR A C 1
ATOM 675 O O . THR A 1 83 ? 9.833 21.670 -25.935 1.00 87.69 83 THR A O 1
ATOM 678 N N . ASN A 1 84 ? 8.735 20.599 -27.570 1.00 81.81 84 ASN A N 1
ATOM 679 C CA . ASN A 1 84 ? 9.820 20.635 -28.559 1.00 81.81 84 ASN A CA 1
ATOM 680 C C . ASN A 1 84 ? 11.141 20.035 -28.027 1.00 81.81 84 ASN A C 1
ATOM 682 O O . ASN A 1 84 ? 12.229 20.486 -28.396 1.00 81.81 84 ASN A O 1
ATOM 686 N N . GLY A 1 85 ? 11.055 19.056 -27.118 1.00 69.00 85 GLY A N 1
ATOM 687 C CA . GLY A 1 85 ? 12.211 18.443 -26.456 1.00 69.00 85 GLY A CA 1
ATOM 688 C C . GLY A 1 85 ? 13.045 19.392 -25.580 1.00 69.00 85 GLY A C 1
ATOM 689 O O . GLY A 1 85 ? 14.189 19.059 -25.266 1.00 69.00 85 GLY A O 1
ATOM 690 N N . LYS A 1 86 ? 12.509 20.563 -25.212 1.00 74.94 86 LYS A N 1
ATOM 691 C CA . LYS A 1 86 ? 13.136 21.568 -24.332 1.00 74.94 86 LYS A CA 1
ATOM 692 C C . LYS A 1 86 ? 12.321 21.731 -23.039 1.00 74.94 86 LYS A C 1
ATOM 694 O O . LYS A 1 86 ? 11.351 21.007 -22.855 1.00 74.94 86 LYS A O 1
ATOM 699 N N . ASP A 1 87 ? 12.788 22.597 -22.134 1.00 71.56 87 ASP A N 1
ATOM 700 C CA . ASP A 1 87 ? 12.226 22.976 -20.821 1.00 71.56 87 ASP A CA 1
ATOM 701 C C . ASP A 1 87 ? 10.889 22.314 -20.424 1.00 71.56 87 ASP A C 1
ATOM 703 O O . ASP A 1 87 ? 9.847 22.535 -21.038 1.00 71.56 87 ASP A O 1
ATOM 707 N N . GLY A 1 88 ? 10.911 21.521 -19.345 1.00 79.56 88 GLY A N 1
ATOM 708 C CA . GLY A 1 88 ? 9.723 20.829 -18.821 1.00 79.56 88 GLY A CA 1
ATOM 709 C C . GLY A 1 88 ? 9.503 19.406 -19.352 1.00 79.56 88 GLY A C 1
ATOM 710 O O . GLY A 1 88 ? 8.454 18.818 -19.091 1.00 79.56 88 GLY A O 1
ATOM 711 N N . PHE A 1 89 ? 10.480 18.834 -20.066 1.00 89.38 89 PHE A N 1
ATOM 712 C CA . PHE A 1 89 ? 10.516 17.417 -20.448 1.00 89.38 89 PHE A CA 1
ATOM 713 C C . PHE A 1 89 ? 11.600 16.636 -19.689 1.00 89.38 89 PHE A C 1
ATOM 715 O O . PHE A 1 89 ? 12.497 17.211 -19.072 1.00 89.38 89 PHE A O 1
ATOM 722 N N . LEU A 1 90 ? 11.516 15.305 -19.744 1.00 89.31 90 LEU A N 1
ATOM 723 C CA . LEU A 1 90 ? 12.552 14.410 -19.230 1.00 89.31 90 LEU A CA 1
ATOM 724 C C . LEU A 1 90 ? 13.884 14.643 -19.960 1.00 89.31 90 LEU A C 1
ATOM 726 O O . LEU A 1 90 ? 13.913 15.035 -21.127 1.00 89.31 90 LEU A O 1
ATOM 730 N N . SER A 1 91 ? 15.005 14.337 -19.301 1.00 90.38 91 SER A N 1
ATOM 731 C CA . SER A 1 91 ? 16.297 14.321 -19.992 1.00 90.38 91 SER A CA 1
ATOM 732 C C . SER A 1 91 ? 16.275 13.315 -21.148 1.00 90.38 91 SER A C 1
ATOM 734 O O . SER A 1 91 ? 15.596 12.286 -21.089 1.00 90.38 91 SER A O 1
ATOM 736 N N . GLN A 1 92 ? 17.059 13.587 -22.193 1.00 89.12 92 GLN A N 1
ATOM 737 C CA . GLN A 1 92 ? 17.125 12.730 -23.382 1.00 89.12 92 GLN A CA 1
ATOM 738 C C . GLN A 1 92 ? 17.482 11.274 -23.044 1.00 89.12 92 GLN A C 1
ATOM 740 O O . GLN A 1 92 ? 16.883 10.340 -23.582 1.00 89.12 92 GLN A O 1
ATOM 745 N N . SER A 1 93 ? 18.405 11.067 -22.100 1.00 92.69 93 SER A N 1
ATOM 746 C CA . SER A 1 93 ? 18.779 9.734 -21.619 1.00 92.69 93 SER A CA 1
ATOM 747 C C . SER A 1 93 ? 17.624 9.029 -20.906 1.00 92.69 93 SER A C 1
ATOM 749 O O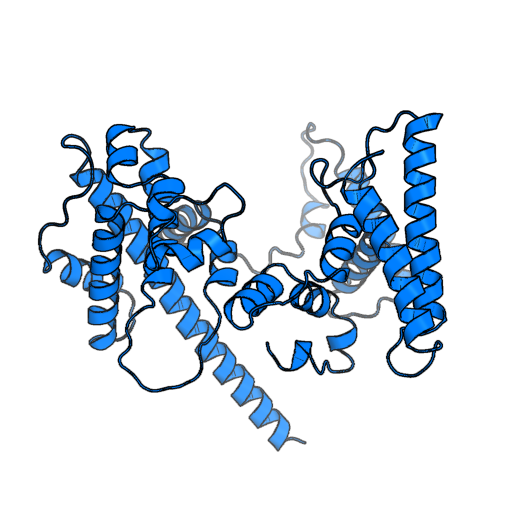 . SER A 1 93 ? 17.351 7.867 -21.201 1.00 92.69 93 SER A O 1
ATOM 751 N N . THR A 1 94 ? 16.904 9.725 -20.023 1.00 92.19 94 THR A N 1
ATOM 752 C CA . THR A 1 94 ? 15.762 9.162 -19.288 1.00 92.19 94 THR A CA 1
ATOM 753 C C . THR A 1 94 ? 14.601 8.833 -20.222 1.00 92.19 94 THR A C 1
ATOM 755 O O . THR A 1 94 ? 14.045 7.740 -20.141 1.00 92.19 94 THR A O 1
ATOM 758 N N . ALA A 1 95 ? 14.256 9.733 -21.146 1.00 92.50 95 ALA A N 1
ATOM 759 C CA . ALA A 1 95 ? 13.186 9.504 -22.115 1.00 92.50 95 ALA A CA 1
ATOM 760 C C . ALA A 1 95 ? 13.494 8.309 -23.032 1.00 92.50 95 ALA A C 1
ATOM 762 O O . ALA A 1 95 ? 12.641 7.445 -23.244 1.00 92.50 95 ALA A O 1
ATOM 763 N N . THR A 1 96 ? 14.730 8.227 -23.532 1.00 94.50 96 THR A N 1
ATOM 764 C CA . THR A 1 96 ? 15.187 7.105 -24.363 1.00 94.50 96 THR A CA 1
ATOM 765 C C . THR A 1 96 ? 15.174 5.797 -23.577 1.00 94.50 96 THR A C 1
ATOM 767 O O . THR A 1 96 ? 14.598 4.812 -24.038 1.00 94.50 96 THR A O 1
ATOM 770 N N . GLY A 1 97 ? 15.740 5.795 -22.366 1.00 95.44 97 GLY A N 1
ATOM 771 C CA . GLY A 1 97 ? 15.753 4.625 -21.489 1.00 95.44 97 GLY A CA 1
ATOM 772 C C . GLY A 1 97 ? 14.345 4.119 -21.179 1.00 95.44 97 GLY A C 1
ATOM 773 O O . GLY A 1 97 ? 14.097 2.914 -21.237 1.00 95.44 97 GLY A O 1
ATOM 774 N N . LEU A 1 98 ? 13.396 5.028 -20.943 1.00 94.69 98 LEU A N 1
ATOM 775 C CA . LEU A 1 98 ? 12.004 4.673 -20.694 1.00 94.69 98 LEU A CA 1
ATOM 776 C C . LEU A 1 98 ? 11.346 4.041 -21.929 1.00 94.69 98 LEU A C 1
ATOM 778 O O . LEU A 1 98 ? 10.754 2.971 -21.815 1.00 94.69 98 LEU A O 1
ATOM 782 N N . ARG A 1 99 ? 11.510 4.629 -23.123 1.00 95.81 99 ARG A N 1
ATOM 783 C CA . ARG A 1 99 ? 10.978 4.059 -24.379 1.00 95.81 99 ARG A CA 1
ATOM 784 C C . ARG A 1 99 ? 11.520 2.661 -24.652 1.00 95.81 99 ARG A C 1
ATOM 786 O O . ARG A 1 99 ? 10.742 1.756 -24.961 1.00 95.81 99 ARG A O 1
ATOM 793 N N . VAL A 1 100 ? 12.834 2.484 -24.514 1.00 96.88 100 VAL A N 1
ATOM 794 C CA . VAL A 1 100 ? 13.495 1.189 -24.720 1.00 96.88 100 VAL A CA 1
ATOM 795 C C . VAL A 1 100 ? 12.991 0.170 -23.707 1.00 96.88 100 VAL A C 1
ATOM 797 O O . VAL A 1 100 ? 12.628 -0.934 -24.103 1.00 96.88 100 VAL A O 1
ATOM 800 N N . THR A 1 101 ? 12.901 0.541 -22.428 1.00 96.69 101 THR A N 1
ATOM 801 C CA . THR A 1 101 ? 12.434 -0.359 -21.363 1.00 96.69 101 THR A CA 1
ATOM 802 C C . THR A 1 101 ? 11.018 -0.851 -21.644 1.00 96.69 101 THR A C 1
ATOM 804 O O . THR A 1 101 ? 10.785 -2.057 -21.673 1.00 96.69 101 THR A O 1
ATOM 807 N N . LEU A 1 102 ? 10.076 0.060 -21.909 1.00 96.75 102 LEU A N 1
ATOM 808 C CA . LEU A 1 102 ? 8.673 -0.305 -22.130 1.00 96.75 102 LEU A CA 1
ATOM 809 C C . LEU A 1 102 ? 8.484 -1.127 -23.404 1.00 96.75 102 LEU A C 1
ATOM 811 O O . LEU A 1 102 ? 7.789 -2.140 -23.376 1.00 96.75 102 LEU A O 1
ATOM 815 N N . SER A 1 103 ? 9.154 -0.744 -24.493 1.00 97.19 103 SER A N 1
ATOM 816 C CA . SER A 1 103 ? 9.108 -1.509 -25.745 1.00 97.19 103 SER A CA 1
ATOM 817 C C . SER A 1 103 ? 9.696 -2.910 -25.556 1.00 97.19 103 SER A C 1
ATOM 819 O O . SER A 1 103 ? 9.100 -3.891 -25.986 1.00 97.19 103 SER A O 1
ATOM 821 N N . SER A 1 104 ? 10.814 -3.024 -24.831 1.00 97.56 104 SER A N 1
ATOM 822 C CA . SER A 1 104 ? 11.457 -4.315 -24.551 1.00 97.56 104 SER A CA 1
ATOM 823 C C . SER A 1 104 ? 10.589 -5.218 -23.678 1.00 97.56 104 SER A C 1
ATOM 825 O O . SER A 1 104 ? 10.528 -6.417 -23.930 1.00 97.56 104 SER A O 1
ATOM 827 N N . VAL A 1 105 ? 9.891 -4.672 -22.675 1.00 97.06 105 VAL A N 1
ATOM 828 C CA . VAL A 1 105 ? 8.963 -5.450 -21.834 1.00 97.06 105 VAL A CA 1
ATOM 829 C C . VAL A 1 105 ? 7.780 -5.976 -22.648 1.00 97.06 105 VAL A C 1
ATOM 831 O O . VAL A 1 105 ? 7.390 -7.129 -22.464 1.00 97.06 105 VAL A O 1
ATOM 834 N N . LEU A 1 106 ? 7.237 -5.172 -23.567 1.00 97.12 106 LEU A N 1
ATOM 835 C CA . LEU A 1 106 ? 6.162 -5.596 -24.468 1.00 97.12 106 LEU A CA 1
ATOM 836 C C . LEU A 1 106 ? 6.630 -6.702 -25.426 1.00 97.12 106 LEU A C 1
ATOM 838 O O . LEU A 1 106 ? 5.987 -7.747 -25.502 1.00 97.12 106 LEU A O 1
ATOM 842 N N . SER A 1 107 ? 7.785 -6.529 -26.075 1.00 97.06 107 SER A N 1
ATOM 843 C CA . SER A 1 107 ? 8.377 -7.565 -26.936 1.00 97.06 107 SER A CA 1
ATOM 844 C C . SER A 1 107 ? 8.714 -8.844 -26.165 1.00 97.06 107 SER A C 1
ATOM 846 O O . SER A 1 107 ? 8.496 -9.948 -26.661 1.00 97.06 107 SER A O 1
ATOM 848 N N . LEU A 1 108 ? 9.213 -8.720 -24.932 1.00 97.00 108 LEU A N 1
ATOM 849 C CA . LEU A 1 108 ? 9.499 -9.862 -24.067 1.00 97.00 108 LEU A CA 1
ATOM 850 C C . LEU A 1 108 ? 8.218 -10.623 -23.705 1.00 97.00 108 LEU A C 1
ATOM 852 O O . LEU A 1 108 ? 8.211 -11.852 -23.748 1.00 97.00 108 LEU A O 1
ATOM 856 N N . LEU A 1 109 ? 7.140 -9.913 -23.359 1.00 97.06 109 LEU A N 1
ATOM 857 C CA . LEU A 1 109 ? 5.838 -10.520 -23.083 1.00 97.06 109 LEU A CA 1
ATOM 858 C C . LEU A 1 109 ? 5.328 -11.303 -24.294 1.00 97.06 109 LEU A C 1
ATOM 860 O O . LEU A 1 109 ? 4.884 -12.439 -24.134 1.00 97.06 109 LEU A O 1
ATOM 864 N N . GLU A 1 110 ? 5.401 -10.704 -25.482 1.00 96.44 110 GLU A N 1
ATOM 865 C CA . GLU A 1 110 ? 4.973 -11.336 -26.727 1.00 96.44 110 GLU A CA 1
ATOM 866 C C . GLU A 1 110 ? 5.765 -12.619 -26.999 1.00 96.44 110 GLU A C 1
ATOM 868 O O . GLU A 1 110 ? 5.172 -13.683 -27.181 1.00 96.44 110 GLU A O 1
ATOM 873 N N . TYR A 1 111 ? 7.096 -12.546 -26.915 1.00 97.38 111 TYR A N 1
ATOM 874 C CA . TYR A 1 111 ? 7.970 -13.699 -27.114 1.00 97.38 111 TYR A CA 1
ATOM 875 C C . TYR A 1 111 ? 7.687 -14.825 -26.108 1.00 97.38 111 TYR A C 1
ATOM 877 O O . TYR A 1 111 ? 7.520 -15.987 -26.487 1.00 97.38 111 TYR A O 1
ATOM 885 N N . LEU A 1 112 ? 7.599 -14.492 -24.817 1.00 96.12 112 LEU A N 1
ATOM 886 C CA . LEU A 1 112 ? 7.349 -15.471 -23.758 1.00 96.12 112 LEU A CA 1
ATOM 887 C C . LEU A 1 112 ? 5.972 -16.131 -23.899 1.00 96.12 112 LEU A C 1
ATOM 889 O O . LEU A 1 112 ? 5.840 -17.328 -23.628 1.00 96.12 112 LEU A O 1
ATOM 893 N N . ALA A 1 113 ? 4.964 -15.382 -24.345 1.00 94.00 113 ALA A N 1
ATOM 894 C CA . ALA A 1 113 ? 3.623 -15.904 -24.561 1.00 94.00 113 ALA A CA 1
ATOM 895 C C . ALA A 1 113 ? 3.528 -16.786 -25.813 1.00 94.00 113 ALA A C 1
ATOM 897 O O . ALA A 1 113 ? 3.000 -17.895 -25.728 1.00 94.00 113 ALA A O 1
ATOM 898 N N . GLN A 1 114 ? 4.047 -16.319 -26.952 1.00 95.38 114 GLN A N 1
ATOM 899 C CA . GLN A 1 114 ? 3.898 -16.997 -28.243 1.00 95.38 114 GLN A CA 1
ATOM 900 C C . GLN A 1 114 ? 4.856 -18.183 -28.412 1.00 95.38 114 GLN A C 1
ATOM 902 O O . GLN A 1 114 ? 4.456 -19.212 -28.951 1.00 95.38 114 GLN A O 1
ATOM 907 N N . HIS A 1 115 ? 6.105 -18.066 -27.949 1.00 95.62 115 HIS A N 1
ATOM 908 C CA . HIS A 1 115 ? 7.145 -19.067 -28.220 1.00 95.62 115 HIS A CA 1
ATOM 909 C C . HIS A 1 115 ? 7.467 -19.981 -27.036 1.00 95.62 115 HIS A C 1
ATOM 911 O O . HIS A 1 115 ? 7.915 -21.105 -27.249 1.00 95.62 115 HIS A O 1
ATOM 917 N N . VAL A 1 116 ? 7.249 -19.530 -25.796 1.00 94.62 116 VAL A N 1
ATOM 918 C CA . VAL A 1 116 ? 7.603 -20.307 -24.590 1.00 94.62 116 VAL A CA 1
ATOM 919 C C . VAL A 1 116 ? 6.364 -20.835 -23.850 1.00 94.62 116 VAL A C 1
ATOM 921 O O . VAL A 1 116 ? 6.457 -21.795 -23.088 1.00 94.62 116 VAL A O 1
ATOM 924 N N . GLY A 1 117 ? 5.184 -20.249 -24.083 1.00 92.31 117 GLY A N 1
ATOM 925 C CA . GLY A 1 117 ? 3.925 -20.663 -23.454 1.00 92.31 117 GLY A CA 1
ATOM 926 C C . GLY A 1 117 ? 3.706 -20.101 -22.043 1.00 92.31 117 GLY A C 1
ATOM 927 O O . GLY A 1 117 ? 2.903 -20.638 -21.273 1.00 92.31 117 GLY A O 1
ATOM 928 N N . PHE A 1 118 ? 4.402 -19.022 -21.673 1.00 92.62 118 PHE A N 1
ATOM 929 C CA . PHE A 1 118 ? 4.175 -18.336 -20.401 1.00 92.62 118 PHE A CA 1
ATOM 930 C C . PHE A 1 118 ? 2.876 -17.523 -20.443 1.00 92.62 118 PHE A C 1
ATOM 932 O O . PHE A 1 118 ? 2.600 -16.789 -21.386 1.00 92.62 118 PHE A O 1
ATOM 939 N N . LYS A 1 119 ? 2.076 -17.612 -19.375 1.00 92.12 119 LYS A N 1
ATOM 940 C CA . LYS A 1 119 ? 0.772 -16.929 -19.294 1.00 92.12 119 LYS A CA 1
ATOM 941 C C . LYS A 1 119 ? 0.873 -15.447 -18.926 1.00 92.12 119 LYS A C 1
ATOM 943 O O . LYS A 1 119 ? -0.080 -14.705 -19.149 1.00 92.12 119 LYS A O 1
ATOM 948 N N . TYR A 1 120 ? 1.958 -15.045 -18.270 1.00 93.38 120 TYR A N 1
ATOM 949 C CA . TYR A 1 120 ? 2.148 -13.700 -17.732 1.00 93.38 120 TYR A CA 1
ATOM 950 C C . TYR A 1 120 ? 3.622 -13.425 -17.415 1.00 93.38 120 TYR A C 1
ATOM 952 O O . TYR A 1 120 ? 4.421 -14.355 -17.284 1.00 93.38 120 TYR A O 1
ATOM 960 N N . VAL A 1 121 ? 3.949 -12.149 -17.201 1.00 93.19 121 VAL A N 1
ATOM 961 C CA . VAL A 1 121 ? 5.258 -11.658 -16.752 1.00 93.19 121 VAL A CA 1
ATOM 962 C C . VAL A 1 121 ? 5.076 -10.791 -15.503 1.00 93.19 121 VAL A C 1
ATOM 964 O O . VAL A 1 121 ? 4.283 -9.853 -15.497 1.00 93.19 121 VAL A O 1
ATOM 967 N N . MET A 1 122 ? 5.815 -11.093 -14.432 1.00 93.31 122 MET A N 1
ATOM 968 C CA . MET A 1 122 ? 5.891 -10.229 -13.245 1.00 93.31 122 MET A CA 1
ATOM 969 C C . MET A 1 122 ? 6.975 -9.178 -13.473 1.00 93.31 122 MET A C 1
ATOM 971 O O . MET A 1 122 ? 8.166 -9.462 -13.339 1.00 93.31 122 MET A O 1
ATOM 975 N N . THR A 1 123 ? 6.564 -7.971 -13.840 1.00 92.56 123 THR A N 1
ATOM 976 C CA . THR A 1 123 ? 7.464 -6.874 -14.236 1.00 92.56 123 THR A CA 1
ATOM 977 C C . THR A 1 123 ? 8.415 -6.440 -13.123 1.00 92.56 123 THR A C 1
ATOM 979 O O . THR A 1 123 ? 9.541 -6.051 -13.422 1.00 92.56 123 THR A O 1
ATOM 982 N N . SER A 1 124 ? 8.062 -6.631 -11.844 1.00 90.75 124 SER A N 1
ATOM 983 C CA . SER A 1 124 ? 8.984 -6.360 -10.730 1.00 90.75 124 SER A CA 1
ATOM 984 C C . SER A 1 124 ? 10.230 -7.257 -10.727 1.00 90.75 124 SER A C 1
ATOM 986 O O . SER A 1 124 ? 11.161 -7.009 -9.970 1.00 90.75 124 SER A O 1
ATOM 988 N N . ARG A 1 125 ? 10.237 -8.357 -11.493 1.00 88.94 125 ARG A N 1
ATOM 989 C CA . ARG A 1 125 ? 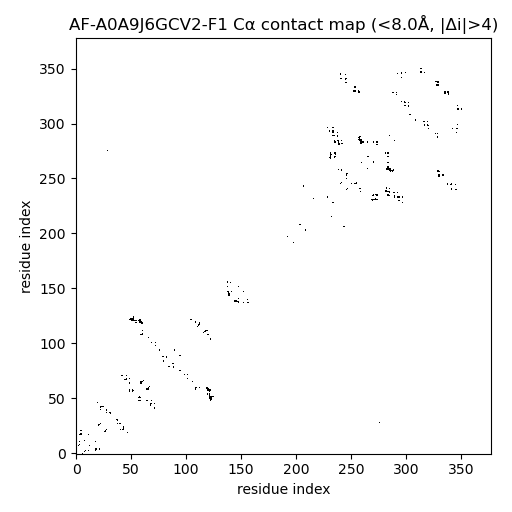11.394 -9.260 -11.629 1.00 88.94 125 ARG A CA 1
ATOM 990 C C . ARG A 1 125 ? 12.374 -8.808 -12.709 1.00 88.94 125 ARG A C 1
ATOM 992 O O . ARG A 1 125 ? 13.427 -9.417 -12.840 1.00 88.94 125 ARG A O 1
ATOM 999 N N . LEU A 1 126 ? 12.022 -7.769 -13.464 1.00 92.19 126 LEU A N 1
ATOM 1000 C CA . LEU A 1 126 ? 12.857 -7.182 -14.509 1.00 92.19 126 LEU A CA 1
ATOM 1001 C C . LEU A 1 126 ? 13.680 -5.986 -13.999 1.00 92.19 126 LEU A C 1
ATOM 1003 O O . LEU A 1 126 ? 14.455 -5.424 -14.766 1.00 92.19 126 LEU A O 1
ATOM 1007 N N . SER A 1 127 ? 13.512 -5.581 -12.733 1.00 88.81 127 SER A N 1
ATOM 1008 C CA . SER A 1 127 ? 14.275 -4.487 -12.128 1.00 88.81 127 SER A CA 1
ATOM 1009 C C . SER A 1 127 ? 15.540 -4.975 -11.417 1.00 88.81 127 SER A C 1
ATOM 1011 O O . SER A 1 127 ? 15.707 -6.160 -11.121 1.00 88.81 127 SER A O 1
ATOM 1013 N N . GLN A 1 128 ? 16.436 -4.032 -11.119 1.00 90.31 128 GLN A N 1
ATOM 1014 C CA . GLN A 1 128 ? 17.682 -4.288 -10.392 1.00 90.31 128 GLN A CA 1
ATOM 1015 C C . GLN A 1 128 ? 17.521 -4.291 -8.860 1.00 90.31 128 GLN A C 1
ATOM 1017 O O . GLN A 1 128 ? 18.497 -4.549 -8.156 1.00 90.31 128 GLN A O 1
ATOM 1022 N N . ASP A 1 129 ? 16.312 -4.063 -8.328 1.00 84.81 129 ASP A N 1
ATOM 1023 C CA . ASP A 1 129 ? 16.030 -4.022 -6.883 1.00 84.81 129 ASP A CA 1
ATOM 1024 C C . ASP A 1 129 ? 16.596 -5.232 -6.117 1.00 84.81 129 ASP A C 1
ATOM 1026 O O . ASP A 1 129 ? 17.144 -5.030 -5.032 1.00 84.81 129 ASP A O 1
ATOM 1030 N N . PRO A 1 130 ? 16.531 -6.487 -6.620 1.00 83.38 130 PRO A N 1
ATOM 1031 C CA . PRO A 1 130 ? 17.126 -7.620 -5.908 1.00 83.38 130 PRO A CA 1
ATOM 1032 C C . PRO A 1 130 ? 18.645 -7.490 -5.721 1.00 83.38 130 PRO A C 1
ATOM 1034 O O . PRO A 1 130 ? 19.176 -7.910 -4.693 1.00 83.38 130 PRO A O 1
ATOM 1037 N N . ALA A 1 131 ? 19.345 -6.890 -6.688 1.00 86.31 131 ALA A N 1
ATOM 1038 C CA . ALA A 1 131 ? 20.780 -6.636 -6.593 1.00 86.31 131 ALA A CA 1
ATOM 1039 C C . ALA A 1 131 ? 21.080 -5.487 -5.618 1.00 86.31 131 ALA A C 1
ATOM 1041 O O . ALA A 1 131 ? 21.979 -5.604 -4.786 1.00 86.31 131 ALA A O 1
ATOM 1042 N N . GLU A 1 132 ? 20.289 -4.411 -5.646 1.00 82.81 132 GLU A N 1
ATOM 1043 C CA . GLU A 1 132 ? 20.404 -3.320 -4.667 1.00 82.81 132 GLU A CA 1
ATOM 1044 C C . GLU A 1 132 ? 20.138 -3.805 -3.237 1.00 82.81 132 GLU A C 1
ATOM 1046 O O . GLU A 1 132 ? 20.861 -3.447 -2.304 1.00 82.81 132 GLU A O 1
ATOM 1051 N N . HIS A 1 133 ? 19.152 -4.688 -3.068 1.00 80.38 133 HIS A N 1
ATOM 1052 C CA . HIS A 1 133 ? 18.857 -5.327 -1.793 1.00 80.38 133 HIS A CA 1
ATOM 1053 C C . HIS A 1 133 ? 20.046 -6.157 -1.293 1.00 80.38 133 HIS A C 1
ATOM 1055 O O . HIS A 1 133 ? 20.414 -6.054 -0.123 1.00 80.38 133 HIS A O 1
ATOM 1061 N N . LEU A 1 134 ? 20.698 -6.926 -2.175 1.00 82.38 134 LEU A N 1
ATOM 1062 C CA . LEU A 1 134 ? 21.925 -7.650 -1.837 1.00 82.38 134 LEU A CA 1
ATOM 1063 C C . LEU A 1 134 ? 23.029 -6.692 -1.364 1.00 82.38 134 LEU A C 1
ATOM 1065 O O . LEU A 1 134 ? 23.659 -6.950 -0.339 1.00 82.38 134 LEU A O 1
ATOM 1069 N N . PHE A 1 135 ? 23.240 -5.566 -2.050 1.00 83.56 135 PHE A N 1
ATOM 1070 C CA . PHE A 1 135 ? 24.208 -4.560 -1.602 1.00 83.56 135 PHE A CA 1
ATOM 1071 C C . PHE A 1 135 ? 23.847 -3.972 -0.234 1.00 83.56 135 PHE A C 1
ATOM 1073 O O . PHE A 1 135 ? 24.739 -3.753 0.588 1.00 83.56 135 PHE A O 1
ATOM 1080 N N . GLY A 1 136 ? 22.557 -3.768 0.039 1.00 80.12 136 GLY A N 1
ATOM 1081 C CA . GLY A 1 136 ? 22.057 -3.371 1.355 1.00 80.12 136 GLY A CA 1
ATOM 1082 C C . GLY A 1 136 ? 22.419 -4.379 2.446 1.00 80.12 136 GLY A C 1
ATOM 1083 O O . GLY A 1 136 ? 23.000 -3.990 3.460 1.00 80.12 136 GLY A O 1
ATOM 1084 N N . ILE A 1 137 ? 22.165 -5.672 2.209 1.00 78.62 137 ILE A N 1
ATOM 1085 C CA . ILE A 1 137 ? 22.542 -6.754 3.133 1.00 78.62 137 ILE A CA 1
ATOM 1086 C C . ILE A 1 137 ? 24.050 -6.727 3.393 1.00 78.62 137 ILE A C 1
ATOM 1088 O O . ILE A 1 137 ? 24.477 -6.780 4.546 1.00 78.62 137 ILE A O 1
ATOM 1092 N N . VAL A 1 138 ? 24.870 -6.615 2.345 1.00 81.44 138 VAL A N 1
ATOM 1093 C CA . VAL A 1 138 ? 26.332 -6.639 2.498 1.00 81.44 138 VAL A CA 1
ATOM 1094 C C . VAL A 1 138 ? 26.835 -5.442 3.313 1.00 81.44 138 VAL A C 1
ATOM 1096 O O . VAL A 1 138 ? 27.682 -5.616 4.190 1.00 81.44 138 VAL A O 1
ATOM 1099 N N . ARG A 1 139 ? 26.276 -4.243 3.102 1.00 78.75 139 ARG A N 1
ATOM 1100 C CA . ARG A 1 139 ? 26.603 -3.054 3.912 1.00 78.75 139 ARG A CA 1
ATOM 1101 C C . ARG A 1 139 ? 26.169 -3.201 5.372 1.00 78.75 139 ARG A C 1
ATOM 1103 O O . ARG A 1 139 ? 26.888 -2.756 6.255 1.00 78.75 139 ARG A O 1
ATOM 1110 N N . GLN A 1 140 ? 25.030 -3.842 5.633 1.00 77.56 140 GLN A N 1
ATOM 1111 C CA . GLN A 1 140 ? 24.535 -4.080 6.997 1.00 77.56 140 GLN A CA 1
ATOM 1112 C C . GLN A 1 140 ? 25.303 -5.196 7.722 1.00 77.56 140 GLN A C 1
ATOM 1114 O O . GLN A 1 140 ? 25.453 -5.154 8.941 1.00 77.56 140 GLN A O 1
ATOM 1119 N N . SER A 1 141 ? 25.851 -6.162 6.981 1.00 74.62 141 SER A N 1
ATOM 1120 C CA . SER A 1 141 ? 26.572 -7.318 7.539 1.00 74.62 141 SER A CA 1
ATOM 1121 C C . SER A 1 141 ? 27.867 -6.939 8.266 1.00 74.62 141 SER A C 1
ATOM 1123 O O . SER A 1 141 ? 28.380 -7.725 9.055 1.00 74.62 141 SER A O 1
ATOM 1125 N N . SER A 1 142 ? 28.398 -5.735 8.024 1.00 70.62 142 SER A N 1
ATOM 1126 C CA . SER A 1 142 ? 29.623 -5.234 8.661 1.00 70.62 142 SER A CA 1
ATOM 1127 C C . SER A 1 142 ? 29.352 -4.279 9.839 1.00 70.62 142 SER A C 1
ATOM 1129 O O . SER A 1 142 ? 30.244 -3.532 10.252 1.00 70.62 142 SER A O 1
ATOM 1131 N N . GLY A 1 143 ? 28.130 -4.280 10.389 1.00 72.06 143 GLY A N 1
ATOM 1132 C CA . GLY A 1 143 ? 27.750 -3.476 11.554 1.00 72.06 143 GLY A CA 1
ATOM 1133 C C . GLY A 1 143 ? 27.888 -1.974 11.295 1.00 72.06 143 GLY A C 1
ATOM 1134 O O . GLY A 1 143 ? 27.174 -1.408 10.473 1.00 72.06 143 GLY A O 1
ATOM 1135 N N . CYS A 1 144 ? 28.820 -1.317 11.992 1.00 70.44 144 CYS A N 1
ATOM 1136 C CA . CYS A 1 144 ? 29.082 0.118 11.834 1.00 70.44 144 CYS A CA 1
ATOM 1137 C C . CYS A 1 144 ? 29.858 0.474 10.551 1.00 70.44 144 CYS A C 1
ATOM 1139 O O . CYS A 1 144 ? 30.000 1.658 10.247 1.00 70.44 144 CYS A O 1
ATOM 1141 N N . ASN A 1 145 ? 30.382 -0.509 9.809 1.00 72.06 145 ASN A N 1
ATOM 1142 C CA . ASN A 1 145 ? 31.095 -0.247 8.561 1.00 72.06 145 ASN A CA 1
ATOM 1143 C C . ASN A 1 145 ? 30.141 -0.264 7.355 1.00 72.06 145 ASN A C 1
ATOM 1145 O O . ASN A 1 145 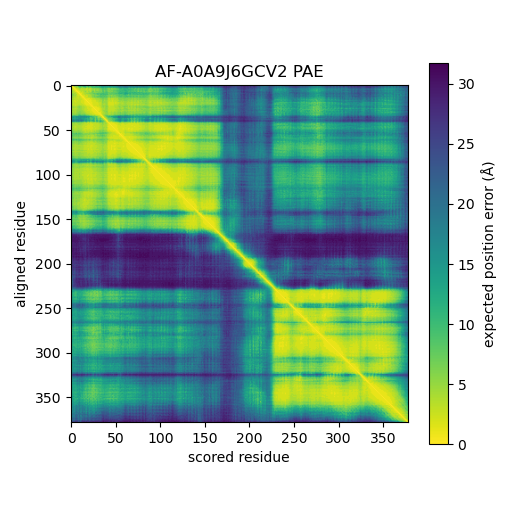? 29.899 -1.307 6.752 1.00 72.06 145 ASN A O 1
ATOM 1149 N N . SER A 1 146 ? 29.650 0.912 6.958 1.00 72.94 146 SER A N 1
ATOM 1150 C CA . SER A 1 146 ? 28.770 1.084 5.793 1.00 72.94 146 SER A CA 1
ATOM 1151 C C . SER A 1 146 ? 29.480 0.953 4.433 1.00 72.94 146 SER A C 1
ATOM 1153 O O . SER A 1 146 ? 28.807 0.930 3.394 1.00 72.94 146 SER A O 1
ATOM 1155 N N . HIS A 1 147 ? 30.815 0.847 4.417 1.00 85.19 147 HIS A N 1
ATOM 1156 C CA . HIS A 1 147 ? 31.649 0.740 3.217 1.00 85.19 147 HIS A CA 1
ATOM 1157 C C . HIS A 1 147 ? 32.598 -0.469 3.314 1.00 85.19 147 HIS A C 1
ATOM 1159 O O . HIS A 1 147 ? 33.772 -0.319 3.660 1.00 85.19 147 HIS A O 1
ATOM 1165 N N . PRO A 1 148 ? 32.108 -1.687 3.017 1.00 85.31 148 PRO A N 1
ATOM 1166 C CA . PRO A 1 148 ? 32.938 -2.884 3.071 1.00 85.31 148 PRO A CA 1
ATOM 1167 C C . PRO A 1 148 ? 34.062 -2.839 2.026 1.00 85.31 148 PRO A C 1
ATOM 1169 O O . PRO A 1 148 ? 33.867 -2.365 0.904 1.00 85.31 148 PRO A O 1
ATOM 1172 N N . THR A 1 149 ? 35.236 -3.368 2.374 1.00 89.38 149 THR A N 1
ATOM 1173 C CA . THR A 1 149 ? 36.333 -3.574 1.415 1.00 89.38 149 THR A CA 1
ATOM 1174 C C . THR A 1 149 ? 35.967 -4.670 0.405 1.00 89.38 149 THR A C 1
ATOM 1176 O O . THR A 1 149 ? 35.122 -5.520 0.704 1.00 89.38 149 THR A O 1
ATOM 1179 N N . PRO A 1 150 ? 36.620 -4.742 -0.771 1.00 92.56 150 PRO A N 1
ATOM 1180 C CA . PRO A 1 150 ? 36.381 -5.829 -1.726 1.00 92.56 150 PRO A CA 1
ATOM 1181 C C . PRO A 1 150 ? 36.534 -7.229 -1.108 1.00 92.56 150 PRO A C 1
ATOM 1183 O O . PRO A 1 150 ? 35.765 -8.134 -1.416 1.00 92.56 150 PRO A O 1
ATOM 1186 N N . GLN A 1 151 ? 37.475 -7.396 -0.174 1.00 91.06 151 GLN A N 1
ATOM 1187 C CA . GLN A 1 151 ? 37.663 -8.645 0.570 1.00 91.06 151 GLN A CA 1
ATOM 1188 C C . GLN A 1 151 ? 36.461 -8.948 1.477 1.00 91.06 151 GLN A C 1
ATOM 1190 O O . GLN A 1 151 ? 35.937 -10.059 1.449 1.00 91.06 151 GLN A O 1
ATOM 1195 N N . GLN A 1 152 ? 35.982 -7.957 2.238 1.00 87.56 152 GLN A N 1
ATOM 1196 C CA . GLN A 1 152 ? 34.794 -8.095 3.092 1.00 87.56 152 GLN A CA 1
ATOM 1197 C C . GLN A 1 152 ? 33.536 -8.392 2.271 1.00 87.56 152 GLN A C 1
ATOM 1199 O O . GLN A 1 152 ? 32.715 -9.212 2.681 1.00 87.56 152 GLN A O 1
ATOM 1204 N N . PHE A 1 153 ? 33.405 -7.775 1.095 1.00 89.88 153 PHE A N 1
ATOM 1205 C CA . PHE A 1 153 ? 32.317 -8.046 0.163 1.00 89.88 153 PHE A CA 1
ATOM 1206 C C . PHE A 1 153 ? 32.317 -9.515 -0.280 1.00 89.88 153 PHE A C 1
ATOM 1208 O O . PHE A 1 153 ? 31.306 -10.197 -0.124 1.00 89.88 153 PHE A O 1
ATOM 1215 N N . VAL A 1 154 ? 33.459 -10.024 -0.762 1.00 91.19 154 VAL A N 1
ATOM 1216 C CA . VAL A 1 154 ? 33.598 -11.423 -1.210 1.00 91.19 154 VAL A CA 1
ATOM 1217 C C . VAL A 1 154 ? 33.306 -12.401 -0.074 1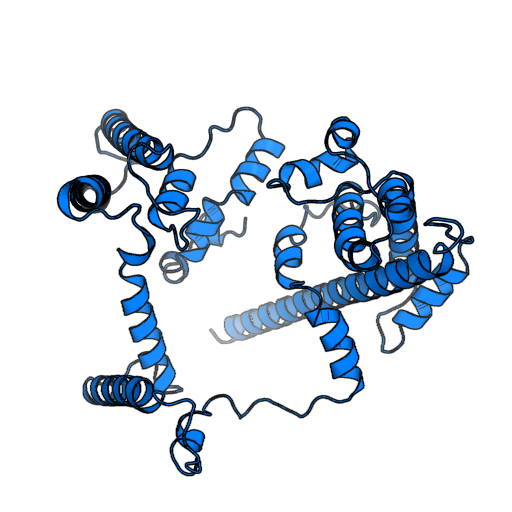.00 91.19 154 VAL A C 1
ATOM 1219 O O . VAL A 1 154 ? 32.544 -13.346 -0.264 1.00 91.19 154 VAL A O 1
ATOM 1222 N N . VAL A 1 155 ? 33.856 -12.158 1.120 1.00 89.75 155 VAL A N 1
ATOM 1223 C CA . VAL A 1 155 ? 33.590 -12.997 2.299 1.00 89.75 155 VAL A CA 1
ATOM 1224 C C . VAL A 1 155 ? 32.098 -13.005 2.631 1.00 89.75 155 VAL A C 1
ATOM 1226 O O . VAL A 1 155 ? 31.520 -14.074 2.797 1.00 89.75 155 VAL A O 1
ATOM 1229 N N . THR A 1 156 ? 31.451 -11.838 2.658 1.00 86.06 156 THR A N 1
ATOM 1230 C CA . THR A 1 156 ? 30.021 -11.729 2.983 1.00 86.06 156 THR A CA 1
ATOM 1231 C C . THR A 1 156 ? 29.153 -12.455 1.958 1.00 86.06 156 THR A C 1
ATOM 1233 O O . THR A 1 156 ? 28.277 -13.229 2.337 1.00 86.06 156 THR A O 1
ATOM 1236 N N . VAL A 1 157 ? 29.411 -12.267 0.661 1.00 87.25 157 VAL A N 1
ATOM 1237 C CA . VAL A 1 157 ? 28.665 -12.948 -0.410 1.00 87.25 157 VAL A CA 1
ATOM 1238 C C . VAL A 1 157 ? 28.859 -14.464 -0.343 1.00 87.25 157 VAL A C 1
ATOM 1240 O O . VAL A 1 157 ? 27.877 -15.200 -0.437 1.00 87.25 157 VAL A O 1
ATOM 1243 N N . ASN A 1 158 ? 30.085 -14.941 -0.105 1.00 88.06 158 ASN A N 1
ATOM 1244 C CA . ASN A 1 158 ? 30.361 -16.370 0.068 1.00 88.06 158 ASN A CA 1
ATOM 1245 C C . ASN A 1 158 ? 29.627 -16.946 1.286 1.00 88.06 158 ASN A C 1
ATOM 1247 O O . ASN A 1 158 ? 29.026 -18.017 1.190 1.00 88.06 158 ASN A O 1
ATOM 1251 N N . CYS A 1 159 ? 29.612 -16.222 2.409 1.00 85.19 159 CYS A N 1
ATOM 1252 C CA . CYS A 1 159 ? 28.855 -16.611 3.597 1.00 85.19 159 CYS A CA 1
ATOM 1253 C C . CYS A 1 159 ? 27.346 -16.668 3.325 1.00 85.19 159 CYS A C 1
ATOM 1255 O O . CYS A 1 159 ? 26.694 -17.624 3.737 1.00 85.19 159 CYS A O 1
ATOM 1257 N N . LEU A 1 160 ? 26.781 -15.690 2.607 1.00 82.50 160 LEU A N 1
ATOM 1258 C CA . LEU A 1 160 ? 25.360 -15.680 2.236 1.00 82.50 160 LEU A CA 1
ATOM 1259 C C . LEU A 1 160 ? 25.006 -16.838 1.294 1.00 82.50 160 LEU A C 1
ATOM 1261 O O . LEU A 1 160 ? 23.981 -17.496 1.486 1.00 82.50 160 LEU A O 1
ATOM 1265 N N . ALA A 1 161 ? 25.860 -17.124 0.309 1.00 82.06 161 ALA A N 1
ATOM 1266 C CA . ALA A 1 161 ? 25.690 -18.260 -0.591 1.00 82.06 161 ALA A CA 1
ATOM 1267 C C . ALA A 1 161 ? 25.730 -19.587 0.181 1.00 82.06 161 ALA A C 1
ATOM 1269 O O . ALA A 1 161 ? 24.832 -20.417 0.029 1.00 82.06 161 ALA A O 1
ATOM 1270 N N . PHE A 1 162 ? 26.713 -19.756 1.072 1.00 79.12 162 PHE A N 1
ATOM 1271 C CA . PHE A 1 162 ? 26.826 -20.945 1.914 1.00 79.12 162 PHE A CA 1
ATOM 1272 C C . PHE A 1 162 ? 25.645 -21.084 2.878 1.00 79.12 162 PHE A C 1
ATOM 1274 O O . PHE A 1 162 ? 25.092 -22.170 2.997 1.00 79.12 162 PHE A O 1
ATOM 1281 N N . LYS A 1 163 ? 25.199 -19.994 3.513 1.00 68.88 163 LYS A N 1
ATOM 1282 C CA . LYS A 1 163 ? 24.017 -19.969 4.389 1.00 68.88 163 LYS A CA 1
ATOM 1283 C C . LYS A 1 163 ? 22.765 -20.450 3.654 1.00 68.88 163 LYS A C 1
ATOM 1285 O O . LYS A 1 163 ? 22.053 -21.307 4.170 1.00 68.88 163 LYS A O 1
ATOM 1290 N N . ASN A 1 164 ? 22.513 -19.942 2.447 1.00 62.06 164 ASN A N 1
ATOM 1291 C CA . ASN A 1 164 ? 21.355 -20.351 1.647 1.00 62.06 164 ASN A CA 1
ATOM 1292 C C . ASN A 1 164 ? 21.428 -21.826 1.219 1.00 62.06 164 ASN A C 1
ATOM 1294 O O . ASN A 1 164 ? 20.405 -22.506 1.205 1.00 62.06 164 ASN A O 1
ATOM 1298 N N . LEU A 1 165 ? 22.626 -22.340 0.923 1.00 56.56 165 LEU A N 1
ATOM 1299 C CA . LEU A 1 165 ? 22.845 -23.755 0.602 1.00 56.56 165 LEU A CA 1
ATOM 1300 C C . LEU A 1 165 ? 22.731 -24.662 1.841 1.00 56.56 165 LEU A C 1
ATOM 1302 O O . LEU A 1 165 ? 22.156 -25.744 1.761 1.00 56.56 165 LEU A O 1
ATOM 1306 N N . ALA A 1 166 ? 23.231 -24.218 2.996 1.00 52.72 166 ALA A N 1
ATOM 1307 C CA . ALA A 1 166 ? 23.218 -24.963 4.255 1.00 52.72 166 ALA A CA 1
ATOM 1308 C C . ALA A 1 166 ? 21.830 -25.004 4.919 1.00 52.72 166 ALA A C 1
ATOM 1310 O O . ALA A 1 166 ? 21.526 -25.953 5.637 1.00 52.72 166 ALA A O 1
ATOM 1311 N N . HIS A 1 167 ? 20.955 -24.028 4.644 1.00 51.06 167 HIS A N 1
ATOM 1312 C CA . HIS A 1 167 ? 19.550 -24.062 5.075 1.00 51.06 167 HIS A CA 1
ATOM 1313 C C . HIS A 1 167 ? 18.689 -25.093 4.314 1.00 51.06 167 HIS A C 1
ATOM 1315 O O . HIS A 1 167 ? 17.525 -25.305 4.663 1.00 51.06 167 HIS A O 1
ATOM 1321 N N . SER A 1 168 ? 19.246 -25.805 3.329 1.00 41.31 168 SER A N 1
ATOM 1322 C CA . SER A 1 168 ? 18.615 -26.993 2.753 1.00 41.31 168 SER A CA 1
ATOM 1323 C C . SER A 1 168 ? 18.819 -28.215 3.659 1.00 41.31 168 SER A C 1
ATOM 1325 O O . SER A 1 168 ? 19.840 -28.892 3.571 1.00 41.31 168 SER A O 1
ATOM 1327 N N . VAL A 1 169 ? 17.819 -28.498 4.504 1.00 39.56 169 VAL A N 1
ATOM 1328 C CA . VAL A 1 169 ? 17.142 -29.798 4.753 1.00 39.56 169 VAL A CA 1
ATOM 1329 C C . VAL A 1 169 ? 16.378 -29.664 6.081 1.00 39.56 169 VAL A C 1
ATOM 1331 O O . VAL A 1 169 ? 16.903 -29.940 7.154 1.00 39.56 169 VAL A O 1
ATOM 1334 N N . SER A 1 170 ? 15.093 -29.301 6.018 1.00 38.41 170 SER A N 1
ATOM 1335 C CA . SER A 1 170 ? 14.173 -29.226 7.175 1.00 38.41 170 SER A CA 1
ATOM 1336 C C . SER A 1 170 ? 13.802 -30.602 7.780 1.00 38.41 170 SER A C 1
ATOM 1338 O O . SER A 1 170 ? 12.750 -30.746 8.401 1.00 38.41 170 SER A O 1
ATOM 1340 N N . LYS A 1 171 ? 14.618 -31.647 7.592 1.00 38.19 171 LYS A N 1
ATOM 1341 C CA . LYS A 1 171 ? 14.357 -33.008 8.102 1.00 38.19 171 LYS A CA 1
ATOM 1342 C C . LYS A 1 171 ? 15.631 -33.791 8.444 1.00 38.19 171 LYS A C 1
ATOM 1344 O O . LYS A 1 171 ? 15.770 -34.934 8.019 1.00 38.19 171 LYS A O 1
ATOM 1349 N N . ARG A 1 172 ? 16.572 -33.231 9.208 1.00 31.58 172 ARG A N 1
ATOM 1350 C CA . ARG A 1 172 ? 17.582 -34.061 9.894 1.00 31.58 172 ARG A CA 1
ATOM 1351 C C . ARG A 1 172 ? 17.933 -33.517 11.278 1.00 31.58 172 ARG A C 1
ATOM 1353 O O . ARG A 1 172 ? 18.150 -32.324 11.443 1.00 31.58 172 ARG A O 1
ATOM 1360 N N . ASN A 1 173 ? 17.993 -34.438 12.240 1.00 40.47 173 ASN A N 1
ATOM 1361 C CA . ASN A 1 173 ? 18.380 -34.244 13.637 1.00 40.47 173 ASN A CA 1
ATOM 1362 C C . ASN A 1 173 ? 19.888 -33.958 13.753 1.00 40.47 173 ASN A C 1
ATOM 1364 O O . ASN A 1 173 ? 20.651 -34.833 14.157 1.00 40.47 173 ASN A O 1
ATOM 1368 N N . CYS A 1 174 ? 20.338 -32.769 13.364 1.00 39.38 174 CYS A N 1
ATOM 1369 C CA . CYS A 1 174 ? 21.697 -32.316 13.661 1.00 39.38 174 CYS A CA 1
ATOM 1370 C C . CYS A 1 174 ? 21.625 -31.088 14.567 1.00 39.38 174 CYS A C 1
ATOM 1372 O O . CYS A 1 174 ? 20.916 -30.132 14.255 1.00 39.38 174 CYS A O 1
ATOM 1374 N N . GLU A 1 175 ? 22.334 -31.138 15.697 1.00 42.00 175 GLU A N 1
ATOM 1375 C CA . GLU A 1 175 ? 22.345 -30.052 16.675 1.00 42.00 175 GLU A CA 1
ATOM 1376 C C . GLU A 1 175 ? 22.906 -28.750 16.076 1.00 42.00 175 GLU A C 1
ATOM 1378 O O . GLU A 1 175 ? 23.963 -28.756 15.433 1.00 42.00 175 GLU A O 1
ATOM 1383 N N . PRO A 1 176 ? 22.232 -27.609 16.300 1.00 44.81 176 PRO A N 1
ATOM 1384 C CA . PRO A 1 176 ? 22.645 -26.316 15.778 1.00 44.81 176 PRO A CA 1
ATOM 1385 C C . PRO A 1 176 ? 23.694 -25.693 16.711 1.00 44.81 176 PRO A C 1
ATOM 1387 O O . PRO A 1 176 ? 23.379 -24.811 17.502 1.00 44.81 176 PRO A O 1
ATOM 1390 N N . GLY A 1 177 ? 24.938 -26.175 16.654 1.00 46.38 177 GLY A N 1
ATOM 1391 C CA . GLY A 1 177 ? 25.977 -25.770 17.616 1.00 46.38 177 GLY A CA 1
ATOM 1392 C C . GLY A 1 177 ? 26.883 -24.606 17.199 1.00 46.38 177 GLY A C 1
ATOM 1393 O O . GLY A 1 177 ? 27.524 -24.004 18.049 1.00 46.38 177 GLY A O 1
ATOM 1394 N N . VAL A 1 178 ? 26.974 -24.284 15.904 1.00 45.12 178 VAL A N 1
ATOM 1395 C CA . VAL A 1 178 ? 27.937 -23.269 15.410 1.00 45.12 178 VAL A CA 1
ATOM 1396 C C . VAL A 1 178 ? 27.313 -22.304 14.400 1.00 45.12 178 VAL A C 1
ATOM 1398 O O . VAL A 1 178 ? 27.658 -21.126 14.367 1.00 45.12 178 VAL A O 1
ATOM 1401 N N . LEU A 1 179 ? 26.346 -22.770 13.601 1.00 41.91 179 LEU A N 1
ATOM 1402 C CA . LEU A 1 179 ? 25.647 -21.926 12.629 1.00 41.91 179 LEU A CA 1
ATOM 1403 C C . LEU A 1 179 ? 24.659 -20.963 13.300 1.00 41.91 179 LEU A C 1
ATOM 1405 O O . LEU A 1 179 ? 24.609 -19.805 12.917 1.00 41.91 179 LEU A O 1
ATOM 1409 N N . SER A 1 180 ? 23.919 -21.397 14.320 1.00 47.25 180 SER A N 1
ATOM 1410 C CA . SER A 1 180 ? 22.943 -20.570 15.055 1.00 47.25 180 SER A CA 1
ATOM 1411 C C . SER A 1 180 ? 23.570 -19.296 15.634 1.00 47.25 180 SER A C 1
ATOM 1413 O O . SER A 1 180 ? 23.044 -18.205 15.437 1.00 47.25 180 SER A O 1
ATOM 1415 N N . SER A 1 181 ? 24.756 -19.405 16.234 1.00 42.72 181 SER A N 1
ATOM 1416 C CA . SER A 1 181 ? 25.483 -18.271 16.821 1.00 42.72 181 SER A CA 1
ATOM 1417 C C . SER A 1 181 ? 25.979 -17.243 15.796 1.00 42.72 181 SER A C 1
ATOM 1419 O O . SER A 1 181 ? 26.168 -16.083 16.143 1.00 42.72 181 SER A O 1
ATOM 1421 N N . LEU A 1 182 ? 26.180 -17.647 14.536 1.00 42.78 182 LEU A N 1
ATOM 1422 C CA . LEU A 1 182 ? 26.520 -16.746 13.425 1.00 42.78 182 LEU A CA 1
ATOM 1423 C C . LEU A 1 182 ? 25.273 -16.187 12.716 1.00 42.78 182 LEU A C 1
ATOM 1425 O O . LEU A 1 182 ? 25.371 -15.227 11.953 1.00 42.78 182 LEU A O 1
ATOM 1429 N N . LEU A 1 183 ? 24.112 -16.809 12.933 1.00 46.00 183 LEU A N 1
ATOM 1430 C CA . LEU A 1 183 ? 22.840 -16.470 12.297 1.00 46.00 183 LEU A CA 1
ATOM 1431 C C . LEU A 1 183 ? 21.991 -15.500 13.129 1.00 46.00 183 LEU A C 1
ATOM 1433 O O . LEU A 1 183 ? 21.218 -14.747 12.540 1.00 46.00 183 LEU A O 1
ATOM 1437 N N . ASP A 1 184 ? 22.171 -15.474 14.450 1.00 47.81 184 ASP A N 1
ATOM 1438 C CA . ASP A 1 184 ? 21.452 -14.599 15.385 1.00 47.81 184 ASP A CA 1
ATOM 1439 C C . ASP A 1 184 ? 22.205 -13.284 15.665 1.00 47.81 184 ASP A C 1
ATOM 1441 O O . ASP A 1 184 ? 22.567 -12.965 16.797 1.00 47.81 184 ASP A O 1
ATOM 1445 N N . ALA A 1 185 ? 22.411 -12.461 14.633 1.00 42.84 185 ALA A N 1
ATOM 1446 C CA . ALA A 1 185 ? 22.858 -11.074 14.829 1.00 42.84 185 ALA A CA 1
ATOM 1447 C C . ALA A 1 185 ? 21.756 -10.170 15.442 1.00 42.84 185 ALA A C 1
ATOM 1449 O O . ALA A 1 185 ? 22.056 -9.105 15.976 1.00 42.84 185 ALA A O 1
ATOM 1450 N N . ASP A 1 186 ? 20.492 -10.616 15.423 1.00 42.97 186 ASP A N 1
ATOM 1451 C CA . ASP A 1 186 ? 19.314 -9.881 15.921 1.00 42.97 186 ASP A CA 1
ATOM 1452 C C . ASP A 1 186 ? 18.929 -10.200 17.385 1.00 42.97 186 ASP A C 1
ATOM 1454 O O . ASP A 1 186 ? 17.967 -9.641 17.921 1.00 42.97 186 ASP A O 1
ATOM 1458 N N . ALA A 1 187 ? 19.656 -11.080 18.084 1.00 40.72 187 ALA A N 1
ATOM 1459 C CA . ALA A 1 187 ? 19.251 -11.536 19.422 1.00 40.72 187 ALA A CA 1
ATOM 1460 C C . ALA A 1 187 ? 19.499 -10.523 20.563 1.00 40.72 187 ALA A C 1
ATOM 1462 O O . ALA A 1 187 ? 19.001 -10.714 21.672 1.00 40.72 187 ALA A O 1
ATOM 1463 N N . CYS A 1 188 ? 20.194 -9.406 20.324 1.00 35.12 188 CYS A N 1
ATOM 1464 C CA . CYS A 1 188 ? 20.550 -8.453 21.388 1.00 35.12 188 CYS A CA 1
ATOM 1465 C C . CYS A 1 188 ? 19.427 -7.489 21.843 1.00 35.12 188 CYS A C 1
ATOM 1467 O O . CYS A 1 188 ? 19.702 -6.586 22.634 1.00 35.12 188 CYS A O 1
ATOM 1469 N N . GLN A 1 189 ? 18.166 -7.651 21.412 1.00 39.38 189 GLN A N 1
ATOM 1470 C CA . GLN A 1 189 ? 17.070 -6.743 21.817 1.00 39.38 189 GLN A CA 1
ATOM 1471 C C . GLN A 1 189 ? 15.751 -7.385 22.277 1.00 39.38 189 GLN A C 1
ATOM 1473 O O . GLN A 1 189 ? 14.774 -6.666 22.487 1.00 39.38 189 GLN A O 1
ATOM 1478 N N . LYS A 1 190 ? 15.681 -8.695 22.529 1.00 33.38 190 LYS A N 1
ATOM 1479 C CA . LYS A 1 190 ? 14.443 -9.302 23.055 1.00 33.38 190 LYS A CA 1
ATOM 1480 C C . LYS A 1 190 ? 14.520 -9.482 24.573 1.00 33.38 190 LYS A C 1
ATOM 1482 O O . LYS A 1 190 ? 14.963 -10.513 25.066 1.00 33.38 190 LYS A O 1
ATOM 1487 N N . ARG A 1 191 ? 14.075 -8.471 25.333 1.00 37.09 191 ARG A N 1
ATOM 1488 C CA . ARG A 1 191 ? 13.645 -8.691 26.728 1.00 37.09 191 ARG A CA 1
ATOM 1489 C C . ARG A 1 191 ? 12.400 -9.579 26.698 1.00 37.09 191 ARG A C 1
ATOM 1491 O O . ARG A 1 191 ? 11.500 -9.323 25.905 1.00 37.09 191 ARG A O 1
ATOM 1498 N N . ALA A 1 192 ? 12.365 -10.604 27.547 1.00 36.72 192 ALA A N 1
ATOM 1499 C CA . ALA A 1 192 ? 11.216 -11.494 27.684 1.00 36.72 192 ALA A CA 1
ATOM 1500 C C . ALA A 1 192 ? 9.931 -10.679 27.965 1.00 36.72 192 ALA A C 1
ATOM 1502 O O . ALA A 1 192 ? 9.949 -9.835 28.870 1.00 36.72 192 ALA A O 1
ATOM 1503 N N . PRO A 1 193 ? 8.838 -10.880 27.208 1.00 36.50 193 PRO A N 1
ATOM 1504 C CA . PRO A 1 193 ? 7.594 -10.167 27.448 1.00 36.50 193 PRO A CA 1
ATOM 1505 C C . PRO A 1 193 ? 6.936 -10.678 28.736 1.00 36.50 193 PRO A C 1
ATOM 1507 O O . PRO A 1 193 ? 6.889 -11.873 29.011 1.00 36.50 193 PRO A O 1
ATOM 1510 N N . SER A 1 194 ? 6.429 -9.753 29.551 1.00 44.69 194 SER A N 1
ATOM 1511 C CA . SER A 1 194 ? 5.535 -10.092 30.662 1.00 44.69 194 SER A CA 1
ATOM 1512 C C . SER A 1 194 ? 4.188 -10.575 30.104 1.00 44.69 194 SER A C 1
ATOM 1514 O O . SER A 1 194 ? 3.747 -10.068 29.077 1.00 44.69 194 SER A O 1
ATOM 1516 N N . GLY A 1 195 ? 3.490 -11.503 30.770 1.00 38.97 195 GLY A N 1
ATOM 1517 C CA . GLY A 1 195 ? 2.235 -12.094 30.261 1.00 38.97 195 GLY A CA 1
ATOM 1518 C C . GLY A 1 195 ? 1.091 -11.103 29.962 1.00 38.97 195 GLY A C 1
ATOM 1519 O O . GLY A 1 195 ? 0.149 -11.445 29.256 1.00 38.97 195 GLY A O 1
ATOM 1520 N N . LYS A 1 196 ? 1.178 -9.851 30.440 1.00 43.75 196 LYS A N 1
ATOM 1521 C CA . LYS A 1 196 ? 0.266 -8.760 30.046 1.00 43.75 196 LYS A CA 1
ATOM 1522 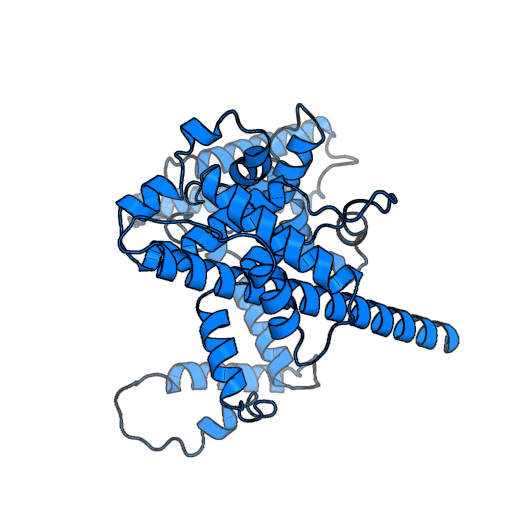C C . LYS A 1 196 ? 0.557 -8.244 28.631 1.00 43.75 196 LYS A C 1
ATOM 1524 O O . LYS A 1 196 ? -0.374 -7.896 27.914 1.00 43.75 196 LYS A O 1
ATOM 1529 N N . GLN A 1 197 ? 1.829 -8.235 28.233 1.00 42.56 197 GLN A N 1
ATOM 1530 C CA . GLN A 1 197 ? 2.272 -7.887 26.886 1.00 42.56 197 GLN A CA 1
ATOM 1531 C C . GLN A 1 197 ? 1.779 -8.926 25.878 1.00 42.56 197 GLN A C 1
ATOM 1533 O O . GLN A 1 197 ? 1.232 -8.535 24.870 1.00 42.56 197 GLN A O 1
ATOM 1538 N N . GLU A 1 198 ? 1.839 -10.226 26.187 1.00 40.50 198 GLU A N 1
ATOM 1539 C CA . GLU A 1 198 ? 1.340 -11.278 25.283 1.00 40.50 198 GLU A CA 1
ATOM 1540 C C . GLU A 1 198 ? -0.176 -11.221 25.048 1.00 40.50 198 GLU A C 1
ATOM 1542 O O . GLU A 1 198 ? -0.639 -11.584 23.973 1.00 40.50 198 GLU A O 1
ATOM 1547 N N . LEU A 1 199 ? -0.971 -10.788 26.033 1.00 43.91 199 LEU A N 1
ATOM 1548 C CA . LEU A 1 199 ? -2.416 -10.606 25.855 1.00 43.91 199 LEU A CA 1
ATOM 1549 C C . LEU A 1 199 ? -2.712 -9.386 24.970 1.00 43.91 199 LEU A C 1
ATOM 1551 O O . LEU A 1 199 ? -3.563 -9.455 24.088 1.00 43.91 199 LEU A O 1
ATOM 1555 N N . VAL A 1 200 ? -1.978 -8.290 25.185 1.00 45.81 200 VAL A N 1
ATOM 1556 C CA . VAL A 1 200 ? -2.053 -7.082 24.354 1.00 45.81 200 VAL A CA 1
ATOM 1557 C C . VAL A 1 200 ? -1.557 -7.381 22.940 1.00 45.81 200 VAL A C 1
ATOM 1559 O O . VAL A 1 200 ? -2.251 -7.062 21.988 1.00 45.81 200 VAL A O 1
ATOM 1562 N N . ASP A 1 201 ? -0.440 -8.083 22.793 1.00 42.16 201 ASP A N 1
ATOM 1563 C CA . ASP A 1 201 ? 0.140 -8.491 21.517 1.00 42.16 201 ASP A CA 1
ATOM 1564 C C . ASP A 1 201 ? -0.752 -9.513 20.805 1.00 42.16 201 ASP A C 1
ATOM 1566 O O . ASP A 1 201 ? -0.912 -9.403 19.605 1.00 42.16 201 ASP A O 1
ATOM 1570 N N . LYS A 1 202 ? -1.451 -10.426 21.496 1.00 46.16 202 LYS A N 1
ATOM 1571 C CA . LYS A 1 202 ? -2.471 -11.296 20.867 1.00 46.16 202 LYS A CA 1
ATOM 1572 C C . LYS A 1 202 ? -3.693 -10.521 20.368 1.00 46.16 202 LYS A C 1
ATOM 1574 O O . LYS A 1 202 ? -4.262 -10.893 19.344 1.00 46.16 202 LYS A O 1
ATOM 1579 N N . LEU A 1 203 ? -4.100 -9.458 21.064 1.00 44.91 203 LEU A N 1
ATOM 1580 C CA . LEU A 1 203 ? -5.179 -8.565 20.622 1.00 44.91 203 LEU A CA 1
ATOM 1581 C C . LEU A 1 203 ? -4.719 -7.624 19.490 1.00 44.91 203 LEU A C 1
ATOM 1583 O O . LEU A 1 203 ? -5.522 -7.273 18.625 1.00 44.91 203 LEU A O 1
ATOM 1587 N N . LEU A 1 204 ? -3.433 -7.251 19.466 1.00 45.22 204 LEU A N 1
ATOM 1588 C CA . LEU A 1 204 ? -2.813 -6.433 18.421 1.00 45.22 204 LEU A CA 1
ATOM 1589 C C . LEU A 1 204 ? -2.465 -7.259 17.167 1.00 45.22 204 LEU A C 1
ATOM 1591 O O . LEU A 1 204 ? -2.771 -6.802 16.076 1.00 45.22 204 LEU A O 1
ATOM 1595 N N . ASP A 1 205 ? -1.937 -8.483 17.287 1.00 40.47 205 ASP A N 1
ATOM 1596 C CA . ASP A 1 205 ? -1.570 -9.403 16.186 1.00 40.47 205 ASP A CA 1
ATOM 1597 C C . ASP A 1 205 ? -2.790 -9.953 15.437 1.00 40.47 205 ASP A C 1
ATOM 1599 O O . ASP A 1 205 ? -2.700 -10.344 14.270 1.00 40.47 205 ASP A O 1
ATOM 1603 N N . GLN A 1 206 ? -3.975 -9.918 16.052 1.00 45.62 206 GLN A N 1
ATOM 1604 C CA . GLN A 1 206 ? -5.230 -10.139 15.330 1.00 45.62 206 GLN A CA 1
ATOM 1605 C C . GLN A 1 206 ? -5.550 -9.001 14.340 1.00 45.62 206 GLN A C 1
ATOM 1607 O O . GLN A 1 206 ? -6.486 -9.123 13.540 1.00 45.62 206 GLN A O 1
ATOM 1612 N N . GLY A 1 207 ? -4.769 -7.915 14.306 1.00 41.66 207 GLY A N 1
ATOM 1613 C CA . GLY A 1 207 ? -4.878 -6.820 13.349 1.00 41.66 207 GLY A CA 1
ATOM 1614 C C . GLY A 1 207 ? -3.526 -6.392 12.773 1.00 41.66 207 GLY A C 1
ATOM 1615 O O . GLY A 1 207 ? -2.600 -6.033 13.478 1.00 41.66 207 GLY A O 1
ATOM 1616 N N . ASN A 1 208 ? -3.425 -6.285 11.450 1.00 37.53 208 ASN A N 1
ATOM 1617 C CA . ASN A 1 208 ? -2.367 -5.482 10.833 1.00 37.53 208 ASN A CA 1
ATOM 1618 C C . ASN A 1 208 ? -2.700 -3.983 11.034 1.00 37.53 208 ASN A C 1
ATOM 1620 O O . ASN A 1 208 ? -3.172 -3.309 10.115 1.00 37.53 208 ASN A O 1
ATOM 1624 N N . ILE A 1 209 ? -2.569 -3.496 12.274 1.00 44.50 209 ILE A N 1
ATOM 1625 C CA . ILE A 1 209 ? -2.993 -2.158 12.733 1.00 44.50 209 ILE A CA 1
ATOM 1626 C C . ILE A 1 209 ? -2.156 -1.050 12.068 1.00 44.50 209 ILE A C 1
ATOM 1628 O O . ILE A 1 209 ? -2.657 0.052 11.826 1.00 44.50 209 ILE A O 1
ATOM 1632 N N . ASP A 1 210 ? -0.926 -1.359 11.653 1.00 39.53 210 ASP A N 1
ATOM 1633 C CA . ASP A 1 210 ? -0.050 -0.432 10.928 1.00 39.53 210 ASP A CA 1
ATOM 1634 C C . ASP A 1 210 ? -0.579 -0.064 9.526 1.00 39.53 210 ASP A C 1
ATOM 1636 O O . ASP A 1 210 ? -0.344 1.043 9.027 1.00 39.53 210 ASP A O 1
ATOM 1640 N N . ALA A 1 211 ? -1.384 -0.932 8.897 1.00 40.59 211 ALA A N 1
ATOM 1641 C CA . ALA A 1 211 ? -2.028 -0.624 7.618 1.00 40.59 211 ALA A CA 1
ATOM 1642 C C . ALA A 1 211 ? -3.166 0.415 7.752 1.00 40.59 211 ALA A C 1
ATOM 1644 O O . ALA A 1 211 ? -3.368 1.223 6.840 1.00 40.59 211 ALA A O 1
ATOM 1645 N N . ALA A 1 212 ? -3.879 0.439 8.888 1.00 34.91 212 ALA A N 1
ATOM 1646 C CA . ALA A 1 212 ? -4.941 1.414 9.177 1.00 34.91 212 ALA A CA 1
ATOM 1647 C C . ALA A 1 212 ? -4.378 2.804 9.542 1.00 34.91 212 ALA A C 1
ATOM 1649 O O . ALA A 1 212 ? -4.948 3.832 9.170 1.00 34.91 212 ALA A O 1
ATOM 1650 N N . ASP A 1 213 ? -3.209 2.839 10.184 1.00 41.34 213 ASP A N 1
ATOM 1651 C CA . ASP A 1 213 ? -2.492 4.054 10.598 1.00 41.34 213 ASP A CA 1
ATOM 1652 C C . ASP A 1 213 ? -2.129 4.968 9.410 1.00 41.34 213 ASP A C 1
ATOM 1654 O O . ASP A 1 213 ? -2.336 6.184 9.428 1.00 41.34 213 ASP A O 1
ATOM 1658 N N . THR A 1 214 ? -1.708 4.368 8.290 1.00 43.00 214 THR A N 1
ATOM 1659 C CA . THR A 1 214 ? -1.356 5.111 7.063 1.00 43.00 214 THR A CA 1
ATOM 1660 C C . THR A 1 214 ? -2.585 5.724 6.357 1.00 43.00 214 THR A C 1
ATOM 1662 O O . THR A 1 214 ? -2.441 6.410 5.337 1.00 43.00 214 THR A O 1
ATOM 1665 N N . ALA A 1 215 ? -3.809 5.437 6.813 1.00 38.75 215 ALA A N 1
ATOM 1666 C CA . ALA A 1 215 ? -5.043 6.041 6.304 1.00 38.75 215 ALA A CA 1
ATOM 1667 C C . ALA A 1 215 ? -5.573 7.175 7.202 1.00 38.75 215 ALA A C 1
ATOM 1669 O O . ALA A 1 215 ? -6.253 8.059 6.681 1.00 38.75 215 ALA A O 1
ATOM 1670 N N . LEU A 1 216 ? -5.241 7.169 8.500 1.00 40.41 216 LEU A N 1
ATOM 1671 C CA . LEU A 1 216 ? -5.787 8.084 9.513 1.00 40.41 216 LEU A CA 1
ATOM 1672 C C . LEU A 1 216 ? -4.855 9.264 9.847 1.00 40.41 216 LEU A C 1
ATOM 1674 O O . LEU A 1 216 ? -5.324 10.320 10.268 1.00 40.41 216 LEU A O 1
ATOM 1678 N N . LEU A 1 217 ? -3.545 9.145 9.607 1.00 35.12 217 LEU A N 1
ATOM 1679 C CA . LEU A 1 217 ? -2.588 10.225 9.867 1.00 35.12 217 LEU A CA 1
ATOM 1680 C C . LEU A 1 217 ? -2.433 11.186 8.675 1.00 35.12 217 LEU A C 1
ATOM 1682 O O . LEU A 1 217 ? -1.426 11.177 7.966 1.00 35.12 217 LEU A O 1
ATOM 1686 N N . ARG A 1 218 ? -3.393 12.101 8.497 1.00 31.66 218 ARG A N 1
ATOM 1687 C CA . ARG A 1 218 ? -3.123 13.405 7.866 1.00 31.66 218 ARG A CA 1
ATOM 1688 C C . ARG A 1 218 ? -3.677 14.506 8.762 1.00 31.66 218 ARG A C 1
ATOM 1690 O O . ARG A 1 218 ? -4.884 14.610 8.930 1.00 31.66 218 ARG A O 1
ATOM 1697 N N . LYS A 1 219 ? -2.786 15.337 9.315 1.00 33.34 219 LYS A N 1
ATOM 1698 C CA . LYS A 1 219 ? -3.161 16.607 9.950 1.00 33.34 219 LYS A CA 1
ATOM 1699 C C . LYS A 1 219 ? -4.017 17.418 8.966 1.00 33.34 219 LYS A C 1
ATOM 1701 O O . LYS A 1 219 ? -3.562 17.681 7.851 1.00 33.34 219 LYS A O 1
ATOM 1706 N N . LEU A 1 220 ? -5.228 17.793 9.370 1.00 26.36 220 LEU A N 1
ATOM 1707 C CA . LEU A 1 220 ? -5.911 18.964 8.821 1.00 26.36 220 LEU A CA 1
ATOM 1708 C C . LEU A 1 220 ? -5.282 20.230 9.439 1.00 26.36 220 LEU A C 1
ATOM 1710 O O . LEU A 1 220 ? -4.676 20.126 10.511 1.00 26.36 220 LEU A O 1
ATOM 1714 N N . PRO A 1 221 ? -5.337 21.384 8.750 1.00 28.33 221 PRO A N 1
ATOM 1715 C CA . PRO A 1 221 ? -4.730 22.621 9.221 1.00 28.33 221 PRO A CA 1
ATOM 1716 C C . PRO A 1 221 ? -5.299 23.055 10.568 1.00 28.33 221 PRO A C 1
ATOM 1718 O O . PRO A 1 221 ? -6.465 22.830 10.879 1.00 28.33 221 PRO A O 1
ATOM 1721 N N . ASP A 1 222 ? -4.420 23.687 11.329 1.00 27.59 222 ASP A N 1
ATOM 1722 C CA . ASP A 1 222 ? -4.620 24.273 12.643 1.00 27.59 222 ASP A CA 1
ATOM 1723 C C . ASP A 1 222 ? -5.645 25.415 12.578 1.00 27.59 222 ASP A C 1
ATOM 1725 O O . ASP A 1 222 ? -5.288 26.573 12.378 1.00 27.59 222 ASP A O 1
ATOM 1729 N N . HIS A 1 223 ? -6.932 25.089 12.699 1.00 28.73 223 HIS A N 1
ATOM 1730 C CA . HIS A 1 223 ? -7.972 26.065 12.998 1.00 28.73 223 HIS A CA 1
ATOM 1731 C C . HIS A 1 223 ? -8.807 25.561 14.170 1.00 28.73 223 HIS A C 1
ATOM 1733 O O . HIS A 1 223 ? -9.499 24.550 14.102 1.00 28.73 223 HIS A O 1
ATOM 1739 N N . SER A 1 224 ? -8.675 26.302 15.263 1.00 35.25 224 SER A N 1
ATOM 1740 C CA . SER A 1 224 ? -9.417 26.228 16.509 1.00 35.25 224 SER A CA 1
ATOM 1741 C C . SER A 1 224 ? -10.931 26.197 16.286 1.00 35.25 224 SER A C 1
ATOM 1743 O O . SER A 1 224 ? -11.556 27.252 16.203 1.00 35.25 224 SER A O 1
ATOM 1745 N N . GLN A 1 225 ? -11.516 25.005 16.240 1.00 29.88 225 GLN A N 1
ATOM 1746 C CA . GLN A 1 225 ? -12.904 24.745 16.614 1.00 29.88 225 GLN A CA 1
ATOM 1747 C C . GLN A 1 225 ? -12.937 23.386 17.322 1.00 29.88 225 GLN A C 1
ATOM 1749 O O . GLN A 1 225 ? -12.168 22.492 16.981 1.00 29.88 225 GLN A O 1
ATOM 1754 N N . GLU A 1 226 ? -13.733 23.314 18.384 1.00 33.88 226 GLU A N 1
ATOM 1755 C CA . GLU A 1 226 ? -13.959 22.206 19.323 1.00 33.88 226 GLU A CA 1
ATOM 1756 C C . GLU A 1 226 ? -13.561 20.813 18.800 1.00 33.88 226 GLU A C 1
ATOM 1758 O O . GLU A 1 226 ? -13.952 20.419 17.705 1.00 33.88 226 GLU A O 1
ATOM 1763 N N . ALA A 1 227 ? -12.785 20.061 19.594 1.00 43.06 227 ALA A N 1
ATOM 1764 C CA . ALA A 1 227 ? -12.204 18.761 19.245 1.00 43.06 227 ALA A CA 1
ATOM 1765 C C . ALA A 1 227 ? -13.267 17.661 19.024 1.00 43.06 227 ALA A C 1
ATOM 1767 O O . ALA A 1 227 ? -13.416 16.742 19.827 1.00 43.06 227 ALA A O 1
ATOM 1768 N N . SER A 1 228 ? -14.020 17.757 17.933 1.00 52.03 228 SER A N 1
ATOM 1769 C CA . SER A 1 228 ? -14.960 16.746 17.467 1.00 52.03 228 SER A CA 1
ATOM 1770 C C . SER A 1 228 ? -14.262 15.853 16.444 1.00 52.03 228 SER A C 1
ATOM 1772 O O . SER A 1 228 ? -13.675 16.331 15.470 1.00 52.03 228 SER A O 1
ATOM 1774 N N . SER A 1 229 ? -14.275 14.543 16.685 1.00 66.12 229 SER A N 1
ATOM 1775 C CA . SER A 1 229 ? -13.732 13.553 15.755 1.00 66.12 229 SER A CA 1
ATOM 1776 C C . SER A 1 229 ? -14.548 13.547 14.454 1.00 66.12 229 SER A C 1
ATOM 1778 O O . SER A 1 229 ? -15.774 13.504 14.495 1.00 66.12 229 SER A O 1
ATOM 1780 N N . ASP A 1 230 ? -13.880 13.583 13.291 1.00 82.38 230 ASP A N 1
ATOM 1781 C CA . ASP A 1 230 ? -14.549 13.617 11.976 1.00 82.38 230 ASP A CA 1
ATOM 1782 C C . ASP A 1 230 ? -15.491 12.408 11.822 1.00 82.38 230 ASP A C 1
ATOM 1784 O O . ASP A 1 230 ? -15.063 11.249 11.864 1.00 82.38 230 ASP A O 1
ATOM 1788 N N . SER A 1 231 ? -16.782 12.681 11.623 1.00 86.88 231 SER A N 1
ATOM 1789 C CA . SER A 1 231 ? -17.846 11.677 11.529 1.00 86.88 231 SER A CA 1
ATOM 1790 C C . SER A 1 231 ? -17.620 10.662 10.405 1.00 86.88 231 SER A C 1
ATOM 1792 O O . SER A 1 231 ? -17.981 9.491 10.544 1.00 86.88 231 SER A O 1
ATOM 1794 N N . ARG A 1 232 ? -16.937 11.055 9.323 1.00 88.56 232 ARG A N 1
ATOM 1795 C CA . ARG A 1 232 ? -16.563 10.150 8.221 1.00 88.56 232 ARG A CA 1
ATOM 1796 C C . ARG A 1 232 ? -15.477 9.160 8.644 1.00 88.56 232 ARG A C 1
ATOM 1798 O O . ARG A 1 232 ? -15.461 8.021 8.178 1.00 88.56 232 ARG A O 1
ATOM 1805 N N . LEU A 1 233 ? -14.577 9.569 9.542 1.00 88.44 233 LEU A N 1
ATOM 1806 C CA . LEU A 1 233 ? -13.552 8.685 10.106 1.00 88.44 233 LEU A CA 1
ATOM 1807 C C . LEU A 1 233 ? -14.153 7.719 11.126 1.00 88.44 233 LEU A C 1
ATOM 1809 O O . LEU A 1 233 ? -13.785 6.545 11.124 1.00 88.44 233 LEU A O 1
ATOM 1813 N N . ILE A 1 234 ? -15.108 8.181 11.940 1.00 91.50 234 ILE A N 1
ATOM 1814 C CA . ILE A 1 234 ? -15.872 7.312 12.849 1.00 91.50 234 ILE A CA 1
ATOM 1815 C C . ILE A 1 234 ? -16.613 6.242 12.038 1.00 91.50 234 ILE A C 1
ATOM 1817 O O . ILE A 1 234 ? -16.515 5.059 12.356 1.00 91.50 234 ILE A O 1
ATOM 1821 N N . PHE A 1 235 ? -17.266 6.629 10.938 1.00 92.62 235 PHE A N 1
ATOM 1822 C CA . PHE A 1 235 ? -17.931 5.694 10.026 1.00 92.62 235 PHE A CA 1
ATOM 1823 C C . PHE A 1 235 ? -16.953 4.669 9.423 1.00 92.62 235 PHE A C 1
ATOM 1825 O O . PHE A 1 235 ? -17.232 3.471 9.394 1.00 92.62 235 PHE A O 1
ATOM 1832 N N . TYR A 1 236 ? -15.765 5.101 8.997 1.00 91.12 236 TYR A N 1
ATOM 1833 C CA . TYR A 1 236 ? -14.730 4.192 8.496 1.00 91.12 236 TYR A CA 1
ATOM 1834 C C . TYR A 1 236 ? -14.231 3.205 9.564 1.00 91.12 236 TYR A C 1
ATOM 1836 O O . TYR A 1 236 ? -14.120 2.004 9.301 1.00 91.12 236 TYR A O 1
ATOM 1844 N N . ILE A 1 237 ? -13.949 3.689 10.779 1.00 91.31 237 ILE A N 1
ATOM 1845 C CA . ILE A 1 237 ? -13.492 2.841 11.887 1.00 91.31 237 ILE A CA 1
ATOM 1846 C C . ILE A 1 237 ? -14.594 1.870 12.310 1.00 91.31 237 ILE A C 1
ATOM 1848 O O . ILE A 1 237 ? -14.292 0.706 12.552 1.00 91.31 237 ILE A O 1
ATOM 1852 N N . ALA A 1 238 ? -15.859 2.288 12.327 1.00 92.44 238 ALA A N 1
ATOM 1853 C CA . ALA A 1 238 ? -16.975 1.409 12.657 1.00 92.44 238 ALA A CA 1
ATOM 1854 C C . ALA A 1 238 ? -17.017 0.164 11.750 1.00 92.44 238 ALA A C 1
ATOM 1856 O O . ALA A 1 238 ? -17.113 -0.956 12.253 1.00 92.44 238 ALA A O 1
ATOM 1857 N N . GLY A 1 239 ? -16.815 0.322 10.437 1.00 91.50 239 GLY A N 1
ATOM 1858 C CA . GLY A 1 239 ? -16.693 -0.816 9.515 1.00 91.50 239 GLY A CA 1
ATOM 1859 C C . GLY A 1 239 ? -15.495 -1.733 9.818 1.00 91.50 239 GLY A C 1
ATOM 1860 O O . GLY A 1 239 ? -15.593 -2.956 9.697 1.00 91.50 239 GLY A O 1
ATOM 1861 N N . TYR A 1 240 ? -14.367 -1.167 10.262 1.00 89.88 240 TYR A N 1
ATOM 1862 C CA . TYR A 1 240 ? -13.192 -1.942 10.682 1.00 89.88 240 TYR A CA 1
ATOM 1863 C C . TYR A 1 240 ? -13.442 -2.742 11.968 1.00 89.88 240 TYR A C 1
ATOM 1865 O O . TYR A 1 240 ? -13.095 -3.922 12.029 1.00 89.88 240 TYR A O 1
ATOM 1873 N N . VAL A 1 241 ? -14.078 -2.123 12.966 1.00 89.19 241 VAL A N 1
ATOM 1874 C CA . VAL A 1 241 ? -14.456 -2.766 14.235 1.00 89.19 241 VAL A CA 1
ATOM 1875 C C . VAL A 1 241 ? -15.409 -3.933 13.952 1.00 89.19 241 VAL A C 1
ATOM 1877 O O . VAL A 1 241 ? -15.156 -5.050 14.398 1.00 89.19 241 VAL A O 1
ATOM 1880 N N . ALA A 1 242 ? -16.429 -3.728 13.111 1.00 88.81 242 ALA A N 1
ATOM 1881 C CA . ALA A 1 242 ? -17.359 -4.786 12.704 1.00 88.81 242 ALA A CA 1
ATOM 1882 C C . ALA A 1 242 ? -16.649 -5.978 12.048 1.00 88.81 242 ALA A C 1
ATOM 1884 O O . ALA A 1 242 ? -16.919 -7.135 12.374 1.00 88.81 242 ALA A O 1
ATOM 1885 N N . ARG A 1 243 ? -15.696 -5.695 11.148 1.00 87.31 243 ARG A N 1
ATOM 1886 C CA . ARG A 1 243 ? -14.907 -6.723 10.459 1.00 87.31 243 ARG A CA 1
ATOM 1887 C C . ARG A 1 243 ? -14.079 -7.572 11.420 1.00 87.31 243 ARG A C 1
ATOM 1889 O O . ARG A 1 243 ? -13.804 -8.727 11.111 1.00 87.31 243 ARG A O 1
ATOM 1896 N N . LYS A 1 244 ? -13.619 -6.999 12.532 1.00 82.69 244 LYS A N 1
ATOM 1897 C CA . LYS A 1 244 ? -12.720 -7.682 13.468 1.00 82.69 244 LYS A CA 1
ATOM 1898 C C . LYS A 1 244 ? -13.457 -8.420 14.572 1.00 82.69 244 LYS A C 1
ATOM 1900 O O . LYS A 1 244 ? -13.082 -9.559 14.840 1.00 82.69 244 LYS A O 1
ATOM 1905 N N . SER A 1 245 ? -14.496 -7.813 15.136 1.00 76.12 245 SER A N 1
ATOM 1906 C CA . SER A 1 245 ? -15.264 -8.399 16.235 1.00 76.12 245 SER A CA 1
ATOM 1907 C C . SER A 1 245 ? -16.364 -9.336 15.725 1.00 76.12 245 SER A C 1
ATOM 1909 O O . SER A 1 245 ? -16.401 -10.506 16.073 1.00 76.12 245 SER A O 1
ATOM 1911 N N . ILE A 1 246 ? -17.225 -8.877 14.812 1.00 71.94 246 ILE A N 1
ATOM 1912 C CA . ILE A 1 246 ? -18.474 -9.597 14.497 1.00 71.94 246 ILE A CA 1
ATOM 1913 C C . ILE A 1 246 ? -18.282 -10.649 13.415 1.00 71.94 246 ILE A C 1
ATOM 1915 O O . ILE A 1 246 ? -18.927 -11.695 13.458 1.00 71.94 246 ILE A O 1
ATOM 1919 N N . TRP A 1 247 ? -17.369 -10.425 12.467 1.00 65.25 247 TRP A N 1
ATOM 1920 C CA . TRP A 1 247 ? -17.111 -11.396 11.397 1.00 65.25 247 TRP A CA 1
ATOM 1921 C C . TRP A 1 247 ? -16.695 -12.777 11.934 1.00 65.25 247 TRP A C 1
ATOM 1923 O O . TRP A 1 247 ? -16.924 -13.787 11.276 1.00 65.25 247 TRP A O 1
ATOM 1933 N N . GLN A 1 248 ? -16.120 -12.839 13.140 1.00 64.94 248 GLN A N 1
ATOM 1934 C CA . GLN A 1 248 ? -15.728 -14.095 13.786 1.00 64.94 248 GLN A CA 1
ATOM 1935 C C . GLN A 1 248 ? -16.911 -14.852 14.408 1.00 64.94 248 GLN A C 1
ATOM 1937 O O . GLN A 1 248 ? -16.840 -16.069 14.547 1.00 64.94 248 GLN A O 1
ATOM 1942 N N . THR A 1 249 ? -18.008 -14.161 14.736 1.00 69.44 249 THR A N 1
ATOM 1943 C CA . THR A 1 249 ? -19.191 -14.766 15.375 1.00 69.44 249 THR A CA 1
ATOM 1944 C C . THR A 1 249 ? -20.036 -15.609 14.414 1.00 69.44 249 THR A C 1
ATOM 1946 O O . THR A 1 249 ? -20.825 -16.435 14.861 1.00 69.44 249 THR A O 1
ATOM 1949 N N . GLY A 1 250 ? -19.900 -15.404 13.095 1.00 70.62 250 GLY A N 1
ATOM 1950 C CA . GLY A 1 250 ? -20.622 -16.165 12.064 1.00 70.62 250 GLY A CA 1
ATOM 1951 C C . GLY A 1 250 ? -22.151 -15.997 12.066 1.00 70.62 250 GLY A C 1
ATOM 1952 O O . GLY A 1 250 ? -22.840 -16.708 11.341 1.00 70.62 250 GLY A O 1
ATOM 1953 N N . CYS A 1 251 ? -22.699 -15.077 12.866 1.00 85.19 251 CYS A N 1
ATOM 1954 C CA . CYS A 1 251 ? -24.139 -14.890 13.029 1.00 85.19 251 CYS A CA 1
ATOM 1955 C C . CYS A 1 251 ? -24.709 -13.924 11.973 1.00 85.19 251 CYS A C 1
ATOM 1957 O O . CYS A 1 251 ? -24.504 -12.709 12.052 1.00 85.19 251 CYS A O 1
ATOM 1959 N N . GLU A 1 252 ? -25.481 -14.445 11.015 1.00 85.56 252 GLU A N 1
ATOM 1960 C CA . GLU A 1 252 ? -26.070 -13.643 9.929 1.00 85.56 252 GLU A CA 1
ATOM 1961 C C . GLU A 1 252 ? -27.031 -12.556 10.432 1.00 85.56 252 GLU A C 1
ATOM 1963 O O . GLU A 1 252 ? -27.009 -11.433 9.929 1.00 85.56 252 GLU A O 1
ATOM 1968 N N . SER A 1 253 ? -27.829 -12.830 11.473 1.00 87.00 253 SER A N 1
ATOM 1969 C CA . SER A 1 253 ? -28.741 -11.824 12.036 1.00 87.00 253 SER A CA 1
ATOM 1970 C C . SER A 1 253 ? -27.997 -10.639 12.652 1.00 87.00 253 SER A C 1
ATOM 1972 O O . SER A 1 253 ? -28.440 -9.502 12.517 1.00 87.00 253 SER A O 1
ATOM 1974 N N . CYS A 1 254 ? -26.851 -10.876 13.300 1.00 86.69 254 CYS A N 1
ATOM 1975 C CA . CYS A 1 254 ? -26.016 -9.797 13.829 1.00 86.69 254 CYS A CA 1
ATOM 1976 C C . CYS A 1 254 ? -25.356 -9.001 12.702 1.00 86.69 254 CYS A C 1
ATOM 1978 O O . CYS A 1 254 ? -25.342 -7.775 12.760 1.00 86.69 254 CYS A O 1
ATOM 1980 N N . LEU A 1 255 ? -24.854 -9.678 11.664 1.00 87.38 255 LEU A N 1
ATOM 1981 C CA . LEU A 1 255 ? -24.250 -9.012 10.509 1.00 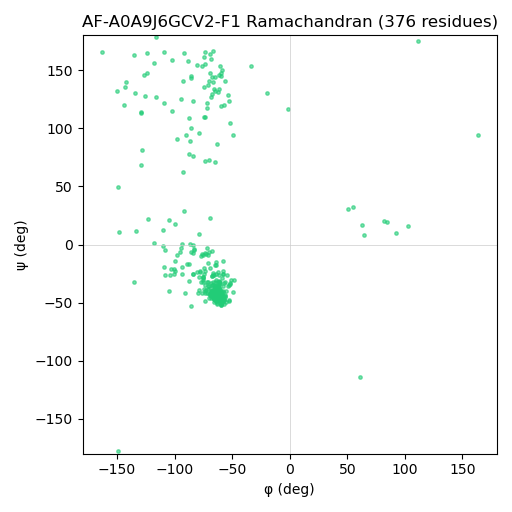87.38 255 LEU A CA 1
ATOM 1982 C C . LEU A 1 255 ? -25.253 -8.093 9.804 1.00 87.38 255 LEU A C 1
ATOM 1984 O O . LEU A 1 255 ? -24.922 -6.938 9.557 1.00 87.38 255 LEU A O 1
ATOM 1988 N N . ASN A 1 256 ? -26.485 -8.553 9.577 1.00 88.31 256 ASN A N 1
ATOM 1989 C CA . ASN A 1 256 ? -27.530 -7.754 8.927 1.00 88.31 256 ASN A CA 1
ATOM 1990 C C . ASN A 1 256 ? -28.010 -6.562 9.776 1.00 88.31 256 ASN A C 1
ATOM 1992 O O . ASN A 1 256 ? -28.457 -5.560 9.230 1.00 88.31 256 ASN A O 1
ATOM 1996 N N . LEU A 1 257 ? -27.920 -6.641 11.108 1.00 88.81 257 LEU A N 1
ATOM 1997 C CA . LEU A 1 257 ? -28.238 -5.509 11.991 1.00 88.81 257 LEU A CA 1
ATOM 1998 C C . LEU A 1 257 ? -27.119 -4.461 12.023 1.00 88.81 257 LEU A C 1
ATOM 2000 O O . LEU A 1 257 ? -27.366 -3.269 12.222 1.00 88.81 257 LEU A O 1
ATOM 2004 N N . VAL A 1 258 ? -25.875 -4.911 11.878 1.00 89.44 258 VAL A N 1
ATOM 2005 C CA . VAL A 1 258 ? -24.678 -4.108 12.138 1.00 89.44 258 VAL A CA 1
ATOM 2006 C C . VAL A 1 258 ? -24.048 -3.563 10.854 1.00 89.44 258 VAL A C 1
ATOM 2008 O O . VAL A 1 258 ? -23.339 -2.557 10.894 1.00 89.44 258 VAL A O 1
ATOM 2011 N N . LEU A 1 259 ? -24.333 -4.168 9.706 1.00 91.75 259 LEU A N 1
ATOM 2012 C CA . LEU A 1 259 ? -23.824 -3.762 8.402 1.00 91.75 259 LEU A CA 1
ATOM 2013 C C . LEU A 1 259 ? -24.968 -3.358 7.474 1.00 91.75 259 LEU A C 1
ATOM 2015 O O . LEU A 1 259 ? -26.106 -3.781 7.639 1.00 91.75 259 LEU A O 1
ATOM 2019 N N . MET A 1 260 ? -24.634 -2.537 6.488 1.00 91.25 260 MET A N 1
ATOM 2020 C CA . MET A 1 260 ? -25.494 -2.200 5.361 1.00 91.25 260 MET A CA 1
ATOM 2021 C C . MET A 1 260 ? -24.784 -2.531 4.049 1.00 91.25 260 MET A C 1
ATOM 2023 O O . MET A 1 260 ? -23.564 -2.734 4.004 1.00 91.25 260 MET A O 1
ATOM 2027 N N . THR A 1 261 ? -25.553 -2.576 2.973 1.00 89.25 261 THR A N 1
ATOM 2028 C CA . THR A 1 261 ? -25.026 -2.778 1.624 1.00 89.25 261 THR A CA 1
ATOM 2029 C C . THR A 1 261 ? -24.331 -1.518 1.102 1.00 89.25 261 THR A C 1
ATOM 2031 O O . THR A 1 261 ? -24.519 -0.400 1.597 1.00 89.25 261 THR A O 1
ATOM 2034 N N . LYS A 1 262 ? -23.493 -1.687 0.074 1.00 87.25 262 LYS A N 1
ATOM 2035 C CA . LYS A 1 262 ? -22.779 -0.566 -0.552 1.00 87.25 262 LYS A CA 1
ATOM 2036 C C . LYS A 1 262 ? -23.747 0.383 -1.262 1.00 87.25 262 LYS A C 1
ATOM 2038 O O . LYS A 1 262 ? -23.505 1.589 -1.309 1.00 87.25 262 LYS A O 1
ATOM 2043 N N . GLU A 1 263 ? -24.831 -0.167 -1.791 1.00 86.19 263 GLU A N 1
ATOM 2044 C CA . GLU A 1 263 ? -25.907 0.531 -2.480 1.00 86.19 263 GLU A CA 1
ATOM 2045 C C . GLU A 1 263 ? -26.667 1.440 -1.506 1.00 86.19 263 GLU A C 1
ATOM 2047 O O . GLU A 1 263 ? -26.844 2.626 -1.784 1.00 86.19 263 GLU A O 1
ATOM 2052 N N . GLU A 1 264 ? -27.015 0.927 -0.322 1.00 85.69 264 GLU A N 1
ATOM 2053 C CA . GLU A 1 264 ? -27.643 1.706 0.758 1.00 85.69 264 GLU A CA 1
ATOM 2054 C C . GLU A 1 264 ? -26.723 2.827 1.260 1.00 85.69 264 GLU A C 1
ATOM 2056 O O . GLU A 1 264 ? -27.159 3.960 1.482 1.00 85.69 264 GLU A O 1
ATOM 2061 N N . ALA A 1 265 ? -25.419 2.553 1.351 1.00 85.31 265 ALA A N 1
ATOM 2062 C CA . ALA A 1 265 ? -24.418 3.558 1.690 1.00 85.31 265 ALA A CA 1
ATOM 2063 C C . ALA A 1 265 ? -24.147 4.570 0.556 1.00 85.31 265 ALA A C 1
ATOM 2065 O O . ALA A 1 265 ? -23.431 5.555 0.766 1.00 85.31 265 ALA A O 1
ATOM 2066 N N . GLY A 1 266 ? -24.698 4.364 -0.646 1.00 79.50 266 GLY A N 1
ATOM 2067 C CA . GLY A 1 266 ? -24.451 5.153 -1.858 1.00 79.50 266 GLY A CA 1
ATOM 2068 C C . GLY A 1 266 ? -24.868 6.626 -1.769 1.00 79.50 266 GLY A C 1
ATOM 2069 O O . GLY A 1 266 ? -24.249 7.478 -2.406 1.00 79.50 266 GLY A O 1
ATOM 2070 N N . ASN A 1 267 ? -25.808 6.967 -0.888 1.00 78.56 267 ASN A N 1
ATOM 2071 C CA . ASN A 1 267 ? -26.291 8.345 -0.719 1.00 78.56 267 ASN A CA 1
ATOM 2072 C C . ASN A 1 267 ? -25.859 8.998 0.604 1.00 78.56 267 ASN A C 1
ATOM 2074 O O . ASN A 1 267 ? -26.164 10.163 0.848 1.00 78.56 267 ASN A O 1
ATOM 2078 N N . LEU A 1 268 ? -25.128 8.279 1.462 1.00 85.81 268 LEU A N 1
ATOM 2079 C CA . LEU A 1 268 ? -24.708 8.791 2.765 1.00 85.81 268 LEU A CA 1
ATOM 2080 C C . LEU A 1 268 ? -23.431 9.629 2.645 1.00 85.81 268 LEU A C 1
ATOM 2082 O O . LEU A 1 268 ? -22.389 9.128 2.218 1.00 85.81 268 LEU A O 1
ATOM 2086 N N . SER A 1 269 ? -23.479 10.883 3.105 1.00 85.25 269 SER A N 1
ATOM 2087 C CA . SER A 1 269 ? -22.292 11.749 3.210 1.00 85.25 269 SER A CA 1
ATOM 2088 C C . SER A 1 269 ? -21.228 11.158 4.144 1.00 85.25 269 SER A C 1
ATOM 2090 O O . SER A 1 269 ? -20.034 11.249 3.873 1.00 85.25 269 SER A O 1
ATOM 2092 N N . LEU A 1 270 ? -21.654 10.455 5.199 1.00 86.44 270 LEU A N 1
ATOM 2093 C CA . LEU A 1 270 ? -20.777 9.744 6.138 1.00 86.44 270 LEU A CA 1
ATOM 2094 C C . LEU A 1 270 ? -19.931 8.656 5.455 1.00 86.44 270 LEU A C 1
ATOM 2096 O O . LEU A 1 270 ? -18.789 8.419 5.845 1.00 86.44 270 LEU A O 1
ATOM 2100 N N . ALA A 1 271 ? -20.471 8.019 4.411 1.00 87.44 271 ALA A N 1
ATOM 2101 C CA . ALA A 1 271 ? -19.816 6.928 3.699 1.00 87.44 271 ALA A CA 1
ATOM 2102 C C . ALA A 1 271 ? -18.828 7.409 2.626 1.00 87.44 271 ALA A C 1
ATOM 2104 O O . ALA A 1 271 ? -18.098 6.590 2.067 1.00 87.44 271 ALA A O 1
ATOM 2105 N N . GLU A 1 272 ? -18.771 8.712 2.334 1.00 85.81 272 GLU A N 1
ATOM 2106 C CA . GLU A 1 272 ? -17.948 9.285 1.264 1.00 85.81 272 GLU A CA 1
ATOM 2107 C C . GLU A 1 272 ? -16.474 8.858 1.370 1.00 85.81 272 GLU A C 1
ATOM 2109 O O . GLU A 1 272 ? -15.896 8.345 0.407 1.00 85.81 272 GLU A O 1
ATOM 2114 N N . PHE A 1 273 ? -15.884 8.983 2.564 1.00 83.50 273 PHE A N 1
ATOM 2115 C CA . PHE A 1 273 ? -14.494 8.594 2.803 1.00 83.50 273 PHE A CA 1
ATOM 2116 C C . PHE A 1 273 ? -14.278 7.084 2.640 1.00 83.50 273 PHE A C 1
ATOM 2118 O O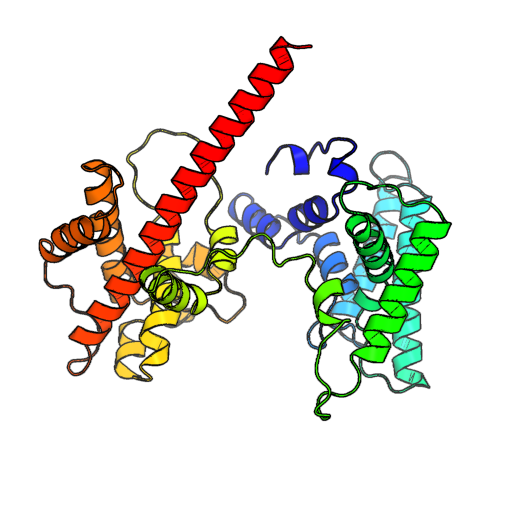 . PHE A 1 273 ? -13.309 6.663 2.001 1.00 83.50 273 PHE A O 1
ATOM 2125 N N . THR A 1 274 ? -15.188 6.264 3.171 1.00 87.56 274 THR A N 1
ATOM 2126 C CA . THR A 1 274 ? -15.123 4.802 3.045 1.00 87.56 274 THR A CA 1
ATOM 2127 C C . THR A 1 274 ? -15.215 4.377 1.586 1.00 87.56 274 THR A C 1
ATOM 2129 O O . THR A 1 274 ? -14.355 3.625 1.136 1.00 87.56 274 THR A O 1
ATOM 2132 N N . ARG A 1 275 ? -16.155 4.930 0.807 1.00 86.44 275 ARG A N 1
ATOM 2133 C CA . ARG A 1 275 ? -16.281 4.654 -0.637 1.00 86.44 275 ARG A CA 1
ATOM 2134 C C . ARG A 1 275 ? -15.030 5.041 -1.407 1.00 86.44 275 ARG A C 1
ATOM 2136 O O . ARG A 1 275 ? -14.575 4.291 -2.262 1.00 86.44 275 ARG A O 1
ATOM 2143 N N . MET A 1 276 ? -14.439 6.186 -1.075 1.00 80.69 276 MET A N 1
ATOM 2144 C CA . MET A 1 276 ? -13.187 6.618 -1.685 1.00 80.69 276 MET A CA 1
ATOM 2145 C C . MET A 1 276 ? -12.046 5.631 -1.383 1.00 80.69 276 MET A C 1
ATOM 2147 O O . MET A 1 276 ? -11.174 5.424 -2.228 1.00 80.69 276 MET A O 1
ATOM 2151 N N . LYS A 1 277 ? -12.003 5.017 -0.196 1.00 80.94 277 LYS A N 1
ATOM 2152 C CA . LYS A 1 277 ? -10.960 4.046 0.188 1.00 80.94 277 LYS A CA 1
ATOM 2153 C C . LYS A 1 277 ? -11.267 2.602 -0.210 1.00 80.94 277 LYS A C 1
ATOM 2155 O O . LYS A 1 277 ? -10.335 1.802 -0.239 1.00 80.94 277 LYS A O 1
ATOM 2160 N N . ASP A 1 278 ? -12.512 2.290 -0.535 1.00 84.12 278 ASP A N 1
ATOM 2161 C CA . ASP A 1 278 ? -12.971 0.940 -0.831 1.00 84.12 278 ASP A CA 1
ATOM 2162 C C . ASP A 1 278 ? -12.462 0.437 -2.187 1.00 84.12 278 ASP A C 1
ATOM 2164 O O . ASP A 1 278 ? -12.742 1.016 -3.233 1.00 84.12 278 ASP A O 1
ATOM 2168 N N . ASN A 1 279 ? -11.737 -0.681 -2.152 1.00 78.62 279 ASN A N 1
ATOM 2169 C CA . ASN A 1 279 ? -11.280 -1.415 -3.333 1.00 78.62 279 ASN A CA 1
ATOM 2170 C C . ASN A 1 279 ? -12.101 -2.710 -3.551 1.00 78.62 279 ASN A C 1
ATOM 2172 O O . ASN A 1 279 ? -11.619 -3.636 -4.196 1.00 78.62 279 ASN A O 1
ATOM 2176 N N . GLY A 1 280 ? -13.313 -2.796 -2.985 1.00 81.12 280 GLY A N 1
ATOM 2177 C CA . GLY A 1 280 ? -14.237 -3.931 -3.128 1.00 81.12 280 GLY A CA 1
ATOM 2178 C C . GLY A 1 280 ? -14.289 -4.876 -1.924 1.00 81.12 280 GLY A C 1
ATOM 2179 O O . GLY A 1 280 ? -14.768 -5.996 -2.054 1.00 81.12 280 GLY A O 1
ATOM 2180 N N . GLY A 1 281 ? -13.779 -4.460 -0.763 1.00 83.56 281 GLY A N 1
ATOM 2181 C CA . GLY A 1 281 ? -13.669 -5.331 0.414 1.00 83.56 281 GLY A CA 1
ATOM 2182 C C . GLY A 1 281 ? -13.802 -4.616 1.755 1.00 83.56 281 GLY A C 1
ATOM 2183 O O . GLY A 1 281 ? -13.464 -5.203 2.789 1.00 83.56 281 GLY A O 1
ATOM 2184 N N . LEU A 1 282 ? -14.217 -3.345 1.755 1.00 89.00 282 LEU A N 1
ATOM 2185 C CA . LEU A 1 282 ? -14.576 -2.635 2.980 1.00 89.00 282 LEU A CA 1
ATOM 2186 C C . LEU A 1 282 ? -16.035 -2.906 3.352 1.00 89.00 282 LEU A C 1
ATOM 2188 O O . LEU A 1 282 ? -16.893 -3.043 2.485 1.00 89.00 282 LEU A O 1
ATOM 2192 N N . LEU A 1 283 ? -16.295 -2.972 4.658 1.00 91.06 283 LEU A N 1
ATOM 2193 C CA . LEU A 1 283 ? -17.637 -3.131 5.207 1.00 91.06 283 LEU A CA 1
ATOM 2194 C C . LEU A 1 283 ? -18.238 -1.758 5.510 1.00 91.06 283 LEU A C 1
ATOM 2196 O O . LEU A 1 283 ? -17.539 -0.873 6.011 1.00 91.06 283 LEU A O 1
ATOM 2200 N N . TYR A 1 284 ? -19.531 -1.605 5.233 1.00 93.00 284 TYR A N 1
ATOM 2201 C CA . TYR A 1 284 ? -20.279 -0.380 5.495 1.00 93.00 284 TYR A CA 1
ATOM 2202 C C . TYR A 1 284 ? -21.127 -0.586 6.757 1.00 93.00 284 TYR A C 1
ATOM 2204 O O . TYR A 1 284 ? -21.989 -1.465 6.761 1.00 93.00 284 TYR A O 1
ATOM 2212 N N . PRO A 1 285 ? -20.863 0.150 7.851 1.00 93.69 285 PRO A N 1
ATOM 2213 C CA . PRO A 1 285 ? -21.617 0.012 9.092 1.00 93.69 285 PRO A CA 1
ATOM 2214 C C . PRO A 1 285 ? -23.056 0.501 8.915 1.00 93.69 285 PRO A C 1
ATOM 2216 O O . PRO A 1 285 ? -23.291 1.495 8.229 1.00 93.69 285 PRO A O 1
ATOM 2219 N N . SER A 1 286 ? -24.006 -0.161 9.575 1.00 93.19 286 SER A N 1
ATOM 2220 C CA . SER A 1 286 ? -25.387 0.307 9.688 1.00 93.19 286 SER A CA 1
ATOM 2221 C C . SER A 1 286 ? -25.467 1.588 10.531 1.00 93.19 286 SER A C 1
ATOM 2223 O O . SER A 1 286 ? -24.531 1.943 11.255 1.00 93.19 286 SER A O 1
ATOM 2225 N N . ALA A 1 287 ? -26.607 2.283 10.487 1.00 90.94 287 ALA A N 1
ATOM 2226 C CA . ALA A 1 287 ? -26.834 3.458 11.332 1.00 90.94 287 ALA A CA 1
ATOM 2227 C C . ALA A 1 287 ? -26.707 3.133 12.835 1.00 90.94 287 ALA A C 1
ATOM 2229 O O . ALA A 1 287 ? -26.168 3.940 13.592 1.00 90.94 287 ALA A O 1
ATOM 2230 N N . LEU A 1 288 ? -27.138 1.934 13.248 1.00 90.69 288 LEU A N 1
ATOM 2231 C CA . LEU A 1 288 ? -27.034 1.461 14.631 1.00 90.69 288 LEU A CA 1
ATOM 2232 C C . LEU A 1 288 ? -25.575 1.325 15.067 1.00 90.69 288 LEU A C 1
ATOM 2234 O O . LEU A 1 288 ? -25.192 1.825 16.123 1.00 90.69 288 LEU A O 1
ATOM 2238 N N . LEU A 1 289 ? -24.744 0.695 14.234 1.00 92.00 289 LEU A N 1
ATOM 2239 C CA . LEU A 1 289 ? -23.327 0.534 14.538 1.00 92.00 289 LEU A CA 1
ATOM 2240 C C . LEU A 1 289 ? -22.580 1.863 14.526 1.00 92.00 289 LEU A C 1
ATOM 2242 O O . LEU A 1 289 ? -21.742 2.105 15.391 1.00 92.00 289 LEU A O 1
ATOM 2246 N N . TYR A 1 290 ? -22.865 2.718 13.545 1.00 93.38 290 TYR A N 1
ATOM 2247 C CA . TYR A 1 290 ? -22.262 4.043 13.489 1.00 93.38 290 TYR A CA 1
ATOM 2248 C C . TYR A 1 290 ? -22.556 4.829 14.771 1.00 93.38 290 TYR A C 1
ATOM 2250 O O . TYR A 1 290 ? -21.626 5.356 15.378 1.00 93.38 290 TYR A O 1
ATOM 2258 N N . GLN A 1 291 ? -23.818 4.850 15.215 1.00 91.38 291 GLN A N 1
ATOM 2259 C CA . GLN A 1 291 ? -24.204 5.542 16.442 1.00 91.38 291 GLN A CA 1
ATOM 2260 C C . GLN A 1 291 ? -23.511 4.941 17.669 1.00 91.38 291 GLN A C 1
ATOM 2262 O O . GLN A 1 291 ? -22.951 5.679 18.473 1.00 91.38 291 GLN A O 1
ATOM 2267 N N . PHE A 1 292 ? -23.467 3.610 17.765 1.00 91.69 292 PHE A N 1
ATOM 2268 C CA . PHE A 1 292 ? -22.768 2.904 18.837 1.00 91.69 292 PHE A CA 1
ATOM 2269 C C . PHE A 1 292 ? -21.290 3.318 18.934 1.00 91.69 292 PHE A C 1
ATOM 2271 O O . PHE A 1 292 ? -20.802 3.682 20.003 1.00 91.69 292 PHE A O 1
ATOM 2278 N N . VAL A 1 293 ? -20.568 3.314 17.809 1.00 92.44 293 VAL A N 1
ATOM 2279 C CA . VAL A 1 293 ? -19.145 3.685 17.778 1.00 92.44 293 VAL A CA 1
ATOM 2280 C C . VAL A 1 293 ? -18.951 5.185 18.024 1.00 92.44 293 VAL A C 1
ATOM 2282 O O . VAL A 1 293 ? -17.997 5.573 18.698 1.00 92.44 293 VAL A O 1
ATOM 2285 N N . ALA A 1 294 ? -19.861 6.033 17.541 1.00 91.25 294 ALA A N 1
ATOM 2286 C CA . ALA A 1 294 ? -19.844 7.465 17.828 1.00 91.25 294 ALA A CA 1
ATOM 2287 C C . ALA A 1 294 ? -20.028 7.749 19.328 1.00 91.25 294 ALA A C 1
ATOM 2289 O O . ALA A 1 294 ? -19.335 8.603 19.881 1.00 91.25 294 ALA A O 1
ATOM 2290 N N . ASP A 1 295 ? -20.899 7.008 20.013 1.00 89.69 295 ASP A N 1
ATOM 2291 C CA . ASP A 1 295 ? -21.105 7.140 21.457 1.00 89.69 295 ASP A CA 1
ATOM 2292 C C . ASP A 1 295 ? -19.859 6.723 22.252 1.00 89.69 295 ASP A C 1
ATOM 2294 O O . ASP A 1 295 ? -19.479 7.414 23.208 1.00 89.69 295 ASP A O 1
ATOM 2298 N N . LEU A 1 296 ? -19.175 5.657 21.817 1.00 90.88 296 LEU A N 1
ATOM 2299 C CA . LEU A 1 296 ? -17.882 5.251 22.374 1.00 90.88 296 LEU A CA 1
ATOM 2300 C C . LEU A 1 296 ? -16.792 6.304 22.133 1.00 90.88 296 LEU A C 1
ATOM 2302 O O . LEU A 1 296 ? -16.035 6.609 23.056 1.00 90.88 296 LEU A O 1
ATOM 2306 N N . GLU A 1 297 ? -16.717 6.900 20.940 1.00 91.75 297 GLU A N 1
ATOM 2307 C CA . GLU A 1 297 ? -15.768 7.988 20.660 1.00 91.75 297 GLU A CA 1
ATOM 2308 C C . GLU A 1 297 ? -16.060 9.214 21.523 1.00 91.75 297 GLU A C 1
ATOM 2310 O O . GLU A 1 297 ? -15.150 9.796 22.110 1.00 91.75 297 GLU A O 1
ATOM 2315 N N . ASN A 1 298 ? -17.332 9.573 21.681 1.00 88.75 298 ASN A N 1
ATOM 2316 C CA . ASN A 1 298 ? -17.735 10.674 22.545 1.00 88.75 298 ASN A CA 1
ATOM 2317 C C . ASN A 1 298 ? -17.361 10.400 24.008 1.00 88.75 298 ASN A C 1
ATOM 2319 O O . ASN A 1 298 ? -16.917 11.310 24.708 1.00 88.75 298 ASN A O 1
ATOM 2323 N N . ALA A 1 299 ? -17.535 9.167 24.496 1.00 87.56 299 ALA A N 1
ATOM 2324 C CA . ALA A 1 299 ? -17.090 8.761 25.832 1.00 87.56 299 ALA A CA 1
ATOM 2325 C C . ALA A 1 299 ? -15.562 8.855 25.981 1.00 87.56 299 ALA A C 1
ATOM 2327 O O . ALA A 1 299 ? -15.080 9.437 26.955 1.00 87.56 299 ALA A O 1
ATOM 2328 N N . PHE A 1 300 ? -14.814 8.367 24.990 1.00 90.00 300 PHE A N 1
ATOM 2329 C CA . PHE A 1 300 ? -13.354 8.444 24.953 1.00 90.00 300 PHE A CA 1
ATOM 2330 C C . PHE A 1 300 ? -12.863 9.900 24.991 1.00 90.00 300 PHE A C 1
ATOM 2332 O O . PHE A 1 300 ? -12.059 10.264 25.852 1.00 90.00 300 PHE A O 1
ATOM 2339 N N . THR A 1 301 ? -13.392 10.756 24.113 1.00 87.56 301 THR A N 1
ATOM 2340 C CA . THR A 1 301 ? -13.039 12.182 24.043 1.00 87.56 301 THR A CA 1
ATOM 2341 C C . THR A 1 301 ? -13.405 12.912 25.331 1.00 87.56 301 THR A C 1
ATOM 2343 O O . THR A 1 301 ? -12.610 13.710 25.823 1.00 87.56 301 THR A O 1
ATOM 2346 N N . THR A 1 302 ? -14.558 12.599 25.934 1.00 86.00 302 THR A N 1
ATOM 2347 C CA . THR A 1 302 ? -14.956 13.175 27.232 1.00 86.00 302 THR A CA 1
ATOM 2348 C C . THR A 1 302 ? -13.953 12.802 28.326 1.00 86.00 302 THR A C 1
ATOM 2350 O O . THR A 1 302 ? -13.524 13.666 29.087 1.00 86.00 302 THR A O 1
ATOM 2353 N N . CYS A 1 303 ? -13.531 11.534 28.383 1.00 86.06 303 CYS A N 1
ATOM 2354 C CA . CYS A 1 303 ? -12.586 11.045 29.385 1.00 86.06 303 CYS A CA 1
ATOM 2355 C C . CYS A 1 303 ? -11.239 11.784 29.314 1.00 86.06 303 CYS A C 1
ATOM 2357 O O . CYS A 1 303 ? -10.779 12.322 30.319 1.00 86.06 303 CYS A O 1
ATOM 2359 N N . PHE A 1 304 ? -10.635 11.878 28.127 1.00 86.50 304 PHE A N 1
ATOM 2360 C CA . PHE A 1 304 ? -9.318 12.510 27.948 1.00 86.50 304 PHE A CA 1
ATOM 2361 C C . PHE A 1 304 ? -9.353 14.035 27.808 1.00 86.50 304 PHE A C 1
ATOM 2363 O O . PHE A 1 304 ? -8.301 14.668 27.765 1.00 86.50 304 PHE A O 1
ATOM 2370 N N . SER A 1 305 ? -10.544 14.636 27.775 1.00 84.38 305 SER A N 1
ATOM 2371 C CA . SER A 1 305 ? -10.697 16.082 27.976 1.00 84.38 305 SER A CA 1
ATOM 2372 C C . SER A 1 305 ? -10.610 16.464 29.458 1.00 84.38 305 SER A C 1
ATOM 2374 O O . SER A 1 305 ? -10.298 17.608 29.774 1.00 84.38 305 SER A O 1
ATOM 2376 N N . LEU A 1 306 ? -10.886 15.517 30.364 1.00 79.31 306 LEU A N 1
ATOM 2377 C CA . LEU A 1 306 ? -10.909 15.733 31.815 1.00 79.31 306 LEU A CA 1
ATOM 2378 C C . LEU A 1 306 ? -9.725 15.093 32.551 1.00 79.31 306 LEU A C 1
ATOM 2380 O O . LEU A 1 306 ? -9.381 15.537 33.644 1.00 79.31 306 LEU A O 1
ATOM 2384 N N . ARG A 1 307 ? -9.130 14.033 31.993 1.00 81.69 307 ARG A N 1
ATOM 2385 C CA . ARG A 1 307 ? -8.093 13.225 32.650 1.00 81.69 307 ARG A CA 1
ATOM 2386 C C . ARG A 1 307 ? -6.847 13.095 31.779 1.00 81.69 307 ARG A C 1
ATOM 2388 O O . ARG A 1 307 ? -6.935 12.984 30.557 1.00 81.69 307 ARG A O 1
ATOM 2395 N N . GLU A 1 308 ? -5.684 13.047 32.422 1.00 84.50 308 GLU A N 1
ATOM 2396 C CA . GLU A 1 308 ? -4.421 12.729 31.754 1.00 84.50 308 GLU A CA 1
ATOM 2397 C C . GLU A 1 308 ? -4.246 11.216 31.559 1.00 84.50 308 GLU A C 1
ATOM 2399 O O . GLU A 1 308 ? -4.773 10.390 32.310 1.00 84.50 308 GLU A O 1
ATOM 2404 N N . LEU A 1 309 ? -3.464 10.846 30.543 1.00 87.00 309 LEU A N 1
ATOM 2405 C CA . LEU A 1 309 ? -3.111 9.458 30.264 1.00 87.00 309 LEU A CA 1
ATOM 2406 C C . LEU A 1 309 ? -2.213 8.880 31.372 1.00 87.00 309 LEU A C 1
ATOM 2408 O O . LEU A 1 309 ? -1.162 9.434 31.682 1.00 87.00 309 LEU A O 1
ATOM 2412 N N . HIS A 1 310 ? -2.588 7.716 31.892 1.00 84.94 310 HIS A N 1
ATOM 2413 C CA . HIS A 1 310 ? -1.883 6.980 32.943 1.00 84.94 310 HIS A CA 1
ATOM 2414 C C . HIS A 1 310 ? -2.084 5.459 32.778 1.00 84.94 310 HIS A C 1
ATOM 2416 O O . HIS A 1 310 ? -2.698 5.004 31.812 1.00 84.94 310 HIS A O 1
ATOM 2422 N N . SER A 1 311 ? -1.535 4.657 33.698 1.00 81.69 311 SER A N 1
ATOM 2423 C CA . SER A 1 311 ? -1.547 3.183 33.635 1.00 81.69 311 SER A CA 1
ATOM 2424 C C . SER A 1 311 ? -2.943 2.569 33.554 1.00 81.69 311 SER A C 1
ATOM 2426 O O . SER A 1 311 ? -3.120 1.548 32.894 1.00 81.69 311 SER A O 1
ATOM 2428 N N . ASP A 1 312 ? -3.920 3.207 34.193 1.00 84.12 312 ASP A N 1
ATOM 2429 C CA . ASP A 1 312 ? -5.262 2.667 34.413 1.00 84.12 312 ASP A CA 1
ATOM 2430 C C . ASP A 1 312 ? -6.336 3.385 33.586 1.00 84.12 312 ASP A C 1
ATOM 2432 O O . ASP A 1 312 ? -7.527 3.140 33.762 1.00 84.12 312 ASP A O 1
ATOM 2436 N N . SER A 1 313 ? -5.936 4.201 32.600 1.00 84.50 313 SER A N 1
ATOM 2437 C CA . SER A 1 313 ? -6.873 4.990 31.786 1.00 84.50 313 SER A CA 1
ATOM 2438 C C . SER A 1 313 ? -7.925 4.157 31.054 1.00 84.50 313 SER A C 1
ATOM 2440 O O . SER A 1 313 ? -8.971 4.683 30.697 1.00 84.50 313 SER A O 1
ATOM 2442 N N . ILE A 1 314 ? -7.687 2.864 30.813 1.00 85.25 314 ILE A N 1
ATOM 2443 C CA . ILE A 1 314 ? -8.708 1.989 30.226 1.00 85.25 314 ILE A CA 1
ATOM 2444 C C . ILE A 1 314 ? -9.908 1.796 31.166 1.00 85.25 314 ILE A C 1
ATOM 2446 O O . ILE A 1 314 ? -11.042 1.747 30.694 1.00 85.25 314 ILE A O 1
ATOM 2450 N N . LEU A 1 315 ? -9.674 1.731 32.481 1.00 82.75 315 LEU A N 1
ATOM 2451 C CA . LEU A 1 315 ? -10.725 1.570 33.487 1.00 82.75 315 LEU A CA 1
ATOM 2452 C C . LEU A 1 315 ? -11.578 2.833 33.568 1.00 82.75 315 LEU A C 1
ATOM 2454 O O . LEU A 1 315 ? -12.802 2.741 33.527 1.00 82.75 315 LEU A O 1
ATOM 2458 N N . ASP A 1 316 ? -10.935 3.997 33.549 1.00 83.12 316 ASP A N 1
ATOM 2459 C CA . ASP A 1 316 ? -11.603 5.298 33.524 1.00 83.12 316 ASP A CA 1
ATOM 2460 C C . ASP A 1 316 ? -12.574 5.435 32.348 1.00 83.12 316 ASP A C 1
ATOM 2462 O O . ASP A 1 316 ? -13.711 5.880 32.510 1.00 83.12 316 ASP A O 1
ATOM 2466 N N . ILE A 1 317 ? -12.151 5.019 31.150 1.00 84.94 317 ILE A N 1
ATOM 2467 C CA . ILE A 1 317 ? -13.012 5.089 29.966 1.00 84.94 317 ILE A CA 1
ATOM 2468 C C . ILE A 1 317 ? -14.186 4.118 30.109 1.00 84.94 317 ILE A C 1
ATOM 2470 O O . ILE A 1 317 ? -15.314 4.467 29.766 1.00 84.94 317 ILE A O 1
ATOM 2474 N N . VAL A 1 318 ? -13.948 2.914 30.638 1.00 84.44 318 VAL A N 1
ATOM 2475 C CA . VAL A 1 318 ? -15.008 1.927 30.887 1.00 84.44 318 VAL A CA 1
ATOM 2476 C C . VAL A 1 318 ? -16.030 2.454 31.898 1.00 84.44 318 VAL A C 1
ATOM 2478 O O . VAL A 1 318 ? -17.224 2.226 31.711 1.00 84.44 318 VAL A O 1
ATOM 2481 N N . GLU A 1 319 ? -15.611 3.191 32.928 1.00 83.00 319 GLU A N 1
ATOM 2482 C CA . GLU A 1 319 ? -16.534 3.856 33.857 1.00 83.00 319 GLU A CA 1
ATOM 2483 C C . GLU A 1 319 ? -17.405 4.902 33.150 1.00 83.00 319 GLU A C 1
ATOM 2485 O O . GLU A 1 319 ? -18.624 4.912 33.333 1.00 83.00 319 GLU A O 1
ATOM 2490 N N . VAL A 1 320 ? -16.810 5.734 32.288 1.00 83.38 320 VAL A N 1
ATOM 2491 C CA . VAL A 1 320 ? -17.551 6.735 31.497 1.00 83.38 320 VAL A CA 1
ATOM 2492 C C . VAL A 1 320 ? -18.536 6.069 30.534 1.00 83.38 320 VAL A C 1
ATOM 2494 O O . VAL A 1 320 ? -19.656 6.554 30.367 1.00 83.38 320 VAL A O 1
ATOM 2497 N N . VAL A 1 321 ? -18.146 4.952 29.914 1.00 84.38 321 VAL A N 1
ATOM 2498 C CA . VAL A 1 321 ? -19.023 4.178 29.023 1.00 84.38 321 VAL A CA 1
ATOM 2499 C C . VAL A 1 321 ? -20.181 3.559 29.804 1.00 84.38 321 VAL A C 1
ATOM 2501 O O . VAL A 1 321 ? -21.316 3.685 29.365 1.00 84.38 321 VAL A O 1
ATOM 2504 N N . LYS A 1 322 ? -19.932 2.973 30.984 1.00 80.75 322 LYS A N 1
ATOM 2505 C CA . LYS A 1 322 ? -20.982 2.403 31.854 1.00 80.75 322 LYS A CA 1
ATOM 2506 C C . LYS A 1 322 ? -21.960 3.449 32.391 1.00 80.75 322 LYS A C 1
ATOM 2508 O O . LYS A 1 322 ? -23.113 3.124 32.655 1.00 80.75 322 LYS A O 1
ATOM 2513 N N . ALA A 1 323 ? -21.501 4.684 32.587 1.00 77.06 323 ALA A N 1
ATOM 2514 C CA . ALA A 1 323 ? -22.351 5.790 33.022 1.00 77.06 323 ALA A CA 1
ATOM 2515 C C . ALA A 1 323 ? -23.287 6.294 31.908 1.00 77.06 323 ALA A C 1
ATOM 2517 O O . ALA A 1 323 ? -24.320 6.904 32.195 1.00 77.06 323 ALA A O 1
ATOM 2518 N N . LYS A 1 324 ? -22.943 6.049 30.638 1.00 69.44 324 LYS A N 1
ATOM 2519 C CA . LYS A 1 324 ? -23.828 6.299 29.498 1.00 69.44 324 LYS A CA 1
ATOM 2520 C C . LYS A 1 324 ? -24.732 5.074 29.289 1.00 69.44 324 LYS A C 1
ATOM 2522 O O . LYS A 1 324 ? -24.328 3.951 29.548 1.00 69.44 324 LYS A O 1
ATOM 2527 N N . ARG A 1 325 ? -25.989 5.333 28.900 1.00 59.69 325 ARG A N 1
ATOM 2528 C CA . ARG A 1 325 ? -27.101 4.374 28.695 1.00 59.69 325 ARG A CA 1
ATOM 2529 C C . ARG A 1 325 ? -26.675 2.996 28.163 1.00 59.69 325 ARG A C 1
ATOM 2531 O O . ARG A 1 325 ? -25.730 2.908 27.391 1.00 59.69 325 ARG A O 1
ATOM 2538 N N . GLU A 1 326 ? -27.474 1.963 28.463 1.00 64.62 326 GLU A N 1
ATOM 2539 C CA . GLU A 1 326 ? -27.329 0.622 27.874 1.00 64.62 326 GLU A CA 1
ATOM 2540 C C . GLU A 1 326 ? -27.273 0.693 26.342 1.00 64.62 326 GLU A C 1
ATOM 2542 O O . GLU A 1 326 ? -28.280 0.906 25.665 1.00 64.62 326 GLU A O 1
ATOM 2547 N N . LEU A 1 327 ? -26.069 0.528 25.802 1.00 69.44 327 LEU A N 1
ATOM 2548 C CA . LEU A 1 327 ? -25.847 0.356 24.380 1.00 69.44 327 LEU A CA 1
ATOM 2549 C C . LEU A 1 327 ? -26.346 -1.045 24.007 1.00 69.44 327 LEU A C 1
ATOM 2551 O O . LEU A 1 327 ? -25.836 -2.037 24.521 1.00 69.44 327 LEU A O 1
ATOM 2555 N N . GLN A 1 328 ? -27.352 -1.131 23.137 1.00 78.44 328 GLN A N 1
ATOM 2556 C CA . GLN A 1 328 ? -27.888 -2.405 22.656 1.00 78.44 328 GLN A CA 1
ATOM 2557 C C . GLN A 1 328 ? -27.510 -2.595 21.192 1.00 78.44 328 GLN A C 1
ATOM 2559 O O . GLN A 1 328 ? -27.850 -1.769 20.344 1.00 78.44 328 GLN A O 1
ATOM 2564 N N . LEU A 1 329 ? -26.803 -3.685 20.896 1.00 84.25 329 LEU A N 1
ATOM 2565 C CA . LEU A 1 329 ? -26.403 -4.017 19.536 1.00 84.25 329 LEU A CA 1
ATOM 2566 C C . LEU A 1 329 ? -26.297 -5.534 19.358 1.00 84.25 329 LEU A C 1
ATOM 2568 O O . LEU A 1 329 ? -25.646 -6.202 20.149 1.00 84.25 329 LEU A O 1
ATOM 2572 N N . GLY A 1 330 ? -26.890 -6.065 18.289 1.00 83.00 330 GLY A N 1
ATOM 2573 C CA . GLY A 1 330 ? -26.901 -7.498 17.979 1.00 83.00 330 GLY A CA 1
ATOM 2574 C C . GLY A 1 330 ? -28.287 -8.127 18.120 1.00 83.00 330 GLY A C 1
ATOM 2575 O O . GLY A 1 330 ? -29.253 -7.469 18.505 1.00 83.00 330 GLY A O 1
ATOM 2576 N N . CYS A 1 331 ? -28.400 -9.407 17.761 1.00 85.69 331 CYS A N 1
ATOM 2577 C CA . CYS A 1 331 ? -29.647 -10.155 17.923 1.00 85.69 331 CYS A CA 1
ATOM 2578 C C . CYS A 1 331 ? -29.901 -10.502 19.407 1.00 85.69 331 CYS A C 1
ATOM 2580 O O . CYS A 1 331 ? -28.970 -10.419 20.212 1.00 85.69 331 CYS A O 1
ATOM 2582 N N . PRO A 1 332 ? -31.124 -10.919 19.789 1.00 83.75 332 PRO A N 1
ATOM 2583 C CA . PRO A 1 332 ? -31.465 -11.226 21.182 1.00 83.75 332 PRO A CA 1
ATOM 2584 C C . PRO A 1 332 ? -30.503 -12.208 21.868 1.00 83.75 332 PRO A C 1
ATOM 2586 O O . PRO A 1 332 ? -30.201 -12.037 23.046 1.00 83.75 332 PRO A O 1
ATOM 2589 N N . ASP A 1 333 ? -29.964 -13.171 21.116 1.00 84.12 333 ASP A N 1
ATOM 2590 C CA . ASP A 1 333 ? -29.065 -14.205 21.641 1.00 84.12 333 ASP A CA 1
ATOM 2591 C C . ASP A 1 333 ? -27.623 -13.711 21.849 1.00 84.12 333 ASP A C 1
ATOM 2593 O O . ASP A 1 333 ? -26.915 -14.197 22.728 1.00 84.12 333 ASP A O 1
ATOM 2597 N N . HIS A 1 334 ? -27.180 -12.722 21.065 1.00 85.62 334 HIS A N 1
ATOM 2598 C CA . HIS A 1 334 ? -25.782 -12.272 21.037 1.00 85.62 334 HIS A CA 1
ATOM 2599 C C . HIS A 1 334 ? -25.588 -10.811 21.458 1.00 85.62 334 HIS A C 1
ATOM 2601 O O . HIS A 1 334 ? -24.457 -10.333 21.455 1.00 85.62 334 HIS A O 1
ATOM 2607 N N . CYS A 1 335 ? -26.656 -10.100 21.835 1.00 84.81 335 CYS A N 1
ATOM 2608 C CA . CYS A 1 335 ? -26.627 -8.661 22.109 1.00 84.81 335 CYS A CA 1
ATOM 2609 C C . CYS A 1 335 ? -25.536 -8.270 23.122 1.00 84.81 335 CYS A C 1
ATOM 2611 O O . CYS A 1 335 ? -24.727 -7.382 22.868 1.00 84.81 335 CYS A O 1
ATOM 2613 N N . ARG A 1 336 ? -25.441 -8.996 24.245 1.00 84.81 336 ARG A N 1
ATOM 2614 C CA . ARG A 1 336 ? -24.405 -8.733 25.259 1.00 84.81 336 ARG A CA 1
ATOM 2615 C C . ARG A 1 336 ? -22.995 -8.998 24.739 1.00 84.81 336 ARG A C 1
ATOM 2617 O O . ARG A 1 336 ? -22.133 -8.141 24.884 1.00 84.81 336 ARG A O 1
ATOM 2624 N N . ASN A 1 337 ? -22.782 -10.145 24.094 1.00 85.31 337 ASN A N 1
ATOM 2625 C CA . ASN A 1 337 ? -21.457 -10.527 23.612 1.00 85.31 337 ASN A CA 1
ATOM 2626 C C . ASN A 1 337 ? -20.946 -9.559 22.532 1.00 85.31 337 ASN A C 1
ATOM 2628 O O . ASN A 1 337 ? -19.812 -9.098 22.594 1.00 85.31 337 ASN A O 1
ATOM 2632 N N . VAL A 1 338 ? -21.808 -9.181 21.581 1.00 85.19 338 VAL A N 1
ATOM 2633 C CA . VAL A 1 338 ? -21.464 -8.227 20.515 1.00 85.19 338 VAL A CA 1
ATOM 2634 C C . VAL A 1 338 ? -21.085 -6.867 21.102 1.00 85.19 338 VAL A C 1
ATOM 2636 O O . VAL A 1 338 ? -20.077 -6.287 20.700 1.00 85.19 338 VAL A O 1
ATOM 2639 N N . VAL A 1 339 ? -21.850 -6.358 22.071 1.00 87.62 339 VAL A N 1
ATOM 2640 C CA . VAL A 1 339 ? -21.547 -5.080 22.730 1.00 87.62 339 VAL A CA 1
ATOM 2641 C C . VAL A 1 339 ? -20.215 -5.139 23.480 1.00 87.62 339 VAL A C 1
ATOM 2643 O O . VAL A 1 339 ? -19.408 -4.217 23.347 1.00 87.62 339 VAL A O 1
ATOM 2646 N N . GLU A 1 340 ? -19.959 -6.207 24.236 1.00 85.81 340 GLU A N 1
ATOM 2647 C CA . GLU A 1 340 ? -18.713 -6.384 24.990 1.00 85.81 340 GLU A CA 1
ATOM 2648 C C . GLU A 1 340 ? -17.493 -6.475 24.063 1.00 85.81 340 GLU A C 1
ATOM 2650 O O . GLU A 1 340 ? -16.525 -5.731 24.250 1.00 85.81 340 GLU A O 1
ATOM 2655 N N . GLU A 1 341 ? -17.560 -7.303 23.016 1.00 85.75 341 GLU A N 1
ATOM 2656 C CA . GLU A 1 341 ? -16.476 -7.473 22.043 1.00 85.75 341 GLU A CA 1
ATOM 2657 C C . GLU A 1 341 ? -16.179 -6.184 21.265 1.00 85.75 341 GLU A C 1
ATOM 2659 O O . GLU A 1 341 ? -15.012 -5.814 21.095 1.00 85.75 341 GLU A O 1
ATOM 2664 N N . LEU A 1 342 ? -17.212 -5.474 20.799 1.00 87.88 342 LEU A N 1
ATOM 2665 C CA . LEU A 1 342 ? -17.034 -4.209 20.081 1.00 87.88 342 LEU A CA 1
ATOM 2666 C C . LEU A 1 342 ? -16.470 -3.119 20.989 1.00 87.88 342 LEU A C 1
ATOM 2668 O O . LEU A 1 342 ? -15.577 -2.380 20.570 1.00 87.88 342 LEU A O 1
ATOM 2672 N N . THR A 1 343 ? -16.975 -3.016 22.221 1.00 88.56 343 THR A N 1
ATOM 2673 C CA . THR A 1 343 ? -16.514 -2.013 23.189 1.00 88.56 343 THR A CA 1
ATOM 2674 C C . THR A 1 343 ? -15.051 -2.248 23.532 1.00 88.56 343 THR A C 1
ATOM 2676 O O . THR A 1 343 ? -14.242 -1.326 23.422 1.00 88.56 343 THR A O 1
ATOM 2679 N N . ALA A 1 344 ? -14.689 -3.484 23.889 1.00 86.88 344 ALA A N 1
ATOM 2680 C CA . ALA A 1 344 ? -13.312 -3.837 24.209 1.00 86.88 344 ALA A CA 1
ATOM 2681 C C . ALA A 1 344 ? -12.382 -3.549 23.023 1.00 86.88 344 ALA A C 1
ATOM 2683 O O . ALA A 1 344 ? -11.392 -2.829 23.172 1.00 86.88 344 ALA A O 1
ATOM 2684 N N . PHE A 1 345 ? -12.735 -4.029 21.827 1.00 88.69 345 PHE A N 1
ATOM 2685 C CA . PHE A 1 345 ? -11.901 -3.844 20.643 1.00 88.69 345 PHE A CA 1
ATOM 2686 C C . PHE A 1 345 ? -11.744 -2.367 20.263 1.00 88.69 345 PHE A C 1
ATOM 2688 O O . PHE A 1 345 ? -10.625 -1.916 19.991 1.00 88.69 345 PHE A O 1
ATOM 2695 N N . TYR A 1 346 ? -12.835 -1.595 20.270 1.00 90.94 346 TYR A N 1
ATOM 2696 C CA . TYR A 1 346 ? -12.795 -0.173 19.938 1.00 90.94 346 TYR A CA 1
ATOM 2697 C C . TYR A 1 346 ? -11.936 0.614 20.926 1.00 90.94 346 TYR A C 1
ATOM 2699 O O . TYR A 1 346 ? -11.031 1.334 20.503 1.00 90.94 346 TYR A O 1
ATOM 2707 N N . LEU A 1 347 ? -12.174 0.458 22.232 1.00 90.25 347 LEU A N 1
ATOM 2708 C CA . LEU A 1 347 ? -11.462 1.219 23.260 1.00 90.25 347 LEU A CA 1
ATOM 2709 C C . LEU A 1 347 ? -9.967 0.896 23.280 1.00 90.25 347 LEU A C 1
ATOM 2711 O O . LEU A 1 347 ? -9.148 1.817 23.327 1.00 90.25 347 LEU A O 1
ATOM 2715 N N . THR A 1 348 ? -9.593 -0.382 23.174 1.00 87.81 348 THR A N 1
ATOM 2716 C CA . THR A 1 348 ? -8.183 -0.788 23.090 1.00 87.81 348 THR A CA 1
ATOM 2717 C C . THR A 1 348 ? -7.517 -0.211 21.841 1.00 87.81 348 THR A C 1
ATOM 2719 O O . THR A 1 348 ? -6.438 0.380 21.931 1.00 87.81 348 THR A O 1
ATOM 2722 N N . THR A 1 349 ? -8.179 -0.307 20.685 1.00 86.88 349 THR A N 1
ATOM 2723 C CA . THR A 1 349 ? -7.669 0.247 19.421 1.00 86.88 349 THR A CA 1
ATOM 2724 C C . THR A 1 349 ? -7.519 1.769 19.502 1.00 86.88 349 THR A C 1
ATOM 2726 O O . THR A 1 349 ? -6.496 2.330 19.098 1.00 86.88 349 THR A O 1
ATOM 2729 N N . ARG A 1 350 ? -8.507 2.464 20.073 1.00 89.44 350 ARG A N 1
ATOM 2730 C CA . ARG A 1 350 ? -8.500 3.923 20.194 1.00 89.44 350 ARG A CA 1
ATOM 2731 C C . ARG A 1 350 ? -7.427 4.413 21.162 1.00 89.44 350 ARG A C 1
ATOM 2733 O O . ARG A 1 350 ? -6.721 5.372 20.837 1.00 89.44 350 ARG A O 1
ATOM 2740 N N . LEU A 1 351 ? -7.250 3.733 22.296 1.00 88.62 351 LEU A N 1
ATOM 2741 C CA . LEU A 1 351 ? -6.197 4.028 23.268 1.00 88.62 351 LEU A CA 1
ATOM 2742 C C . LEU A 1 351 ? -4.801 3.793 22.676 1.00 88.62 351 LEU A C 1
ATOM 2744 O O . LEU A 1 351 ? -3.894 4.598 22.901 1.00 88.62 351 LEU A O 1
ATOM 2748 N N . HIS A 1 352 ? -4.632 2.748 21.860 1.00 86.81 352 HIS A N 1
ATOM 2749 C CA . HIS A 1 352 ? -3.401 2.519 21.103 1.00 86.81 352 HIS A CA 1
ATOM 2750 C C . HIS A 1 352 ? -3.102 3.684 20.143 1.00 86.81 352 HIS A C 1
ATOM 2752 O O . HIS A 1 352 ? -2.002 4.239 20.155 1.00 86.81 352 HIS A O 1
ATOM 2758 N N . PHE A 1 353 ? -4.082 4.130 19.352 1.00 85.38 353 PHE A N 1
ATOM 2759 C CA . PHE A 1 353 ? -3.879 5.283 18.466 1.00 85.38 353 PHE A CA 1
ATOM 2760 C C . PHE A 1 353 ? -3.597 6.580 19.235 1.00 85.38 353 PHE A C 1
ATOM 2762 O O . PHE A 1 353 ? -2.757 7.381 18.816 1.00 85.38 353 PHE A O 1
ATOM 2769 N N . PHE A 1 354 ? -4.245 6.782 20.382 1.00 86.50 354 PHE A N 1
ATOM 2770 C CA . PHE A 1 354 ? -4.017 7.946 21.234 1.00 86.50 354 PHE A CA 1
ATOM 2771 C C . PHE A 1 354 ? -2.599 7.961 21.828 1.00 86.50 354 PHE A C 1
ATOM 2773 O O . PHE A 1 354 ? -1.868 8.943 21.672 1.00 86.50 354 PHE A O 1
ATOM 2780 N N . THR A 1 355 ? -2.158 6.847 22.416 1.00 85.00 355 THR A N 1
ATOM 2781 C CA . THR A 1 355 ? -0.793 6.682 22.949 1.00 85.00 355 THR A CA 1
ATOM 2782 C C . THR A 1 355 ? 0.269 6.825 21.857 1.00 85.00 355 THR A C 1
ATOM 2784 O O . THR A 1 355 ? 1.254 7.545 22.046 1.00 85.00 355 THR A O 1
ATOM 2787 N N . LYS A 1 356 ? 0.061 6.222 20.677 1.00 82.19 356 LYS A N 1
ATOM 2788 C CA . LYS A 1 356 ? 0.952 6.372 19.512 1.00 82.19 356 LYS A CA 1
ATOM 2789 C C . LYS A 1 356 ? 1.050 7.831 19.054 1.00 82.19 356 LYS A C 1
ATOM 2791 O O . LYS A 1 356 ? 2.155 8.310 18.789 1.00 82.19 356 LYS A O 1
ATOM 2796 N N . SER A 1 357 ? -0.066 8.563 19.021 1.00 81.56 357 SER A N 1
ATOM 2797 C CA . SER A 1 357 ? -0.100 9.992 18.671 1.00 81.56 357 SER A CA 1
ATOM 2798 C C . SER A 1 357 ? 0.709 10.856 19.651 1.00 81.56 357 SER A C 1
ATOM 2800 O O . SER A 1 357 ? 1.527 11.689 19.229 1.00 81.56 357 SER A O 1
ATOM 2802 N N . ILE A 1 358 ? 0.569 10.608 20.958 1.00 82.19 358 ILE A N 1
ATOM 2803 C CA . ILE A 1 358 ? 1.358 11.280 22.004 1.00 82.19 358 ILE A CA 1
ATOM 2804 C C . ILE A 1 358 ? 2.850 10.951 21.845 1.00 82.19 358 ILE A C 1
ATOM 2806 O O . ILE A 1 358 ? 3.692 11.854 21.835 1.00 82.19 358 ILE A O 1
ATOM 2810 N N . ASN A 1 359 ? 3.192 9.677 21.645 1.00 82.25 359 ASN A N 1
ATOM 2811 C CA . ASN A 1 359 ? 4.576 9.226 21.475 1.00 82.25 359 ASN A CA 1
ATOM 2812 C C . ASN A 1 359 ? 5.237 9.806 20.220 1.00 82.25 359 ASN A C 1
ATOM 2814 O O . ASN A 1 359 ? 6.387 10.253 20.276 1.00 82.25 359 ASN A O 1
ATOM 2818 N N . SER A 1 360 ? 4.515 9.863 19.101 1.00 73.62 360 SER A N 1
ATOM 2819 C CA . SER A 1 360 ? 4.978 10.504 17.866 1.00 73.62 360 SER A CA 1
ATOM 2820 C C . SER A 1 360 ? 5.232 12.000 18.081 1.00 73.62 360 SER A C 1
ATOM 2822 O O . SER A 1 360 ? 6.288 12.522 17.712 1.00 73.62 360 SER A O 1
ATOM 2824 N N . SER A 1 361 ? 4.321 12.685 18.777 1.00 76.00 361 SER A N 1
ATOM 2825 C CA . SER A 1 361 ? 4.465 14.105 19.122 1.00 76.00 361 SER A CA 1
ATOM 2826 C C . SER A 1 361 ? 5.676 14.363 20.025 1.00 76.00 361 SER A C 1
ATOM 2828 O O . SER A 1 361 ? 6.461 15.278 19.765 1.00 76.00 361 SER A O 1
ATOM 2830 N N . ASN A 1 362 ? 5.892 13.522 21.037 1.00 77.62 362 ASN A N 1
ATOM 2831 C CA . ASN A 1 362 ? 7.058 13.597 21.918 1.00 77.62 362 ASN A CA 1
ATOM 2832 C C . ASN A 1 362 ? 8.367 13.290 21.177 1.00 77.62 362 ASN A C 1
ATOM 2834 O O . ASN A 1 362 ? 9.376 13.958 21.404 1.00 77.62 362 ASN A O 1
ATOM 2838 N N . THR A 1 363 ? 8.354 12.328 20.254 1.00 75.06 363 THR A N 1
ATOM 2839 C CA . THR A 1 363 ? 9.513 11.995 19.412 1.00 75.06 363 THR A CA 1
ATOM 2840 C C . THR A 1 363 ? 9.893 13.165 18.512 1.00 75.06 363 THR A C 1
ATOM 2842 O O . THR A 1 363 ? 11.065 13.538 18.463 1.00 75.06 363 THR A O 1
ATOM 2845 N N . ARG A 1 364 ? 8.907 13.816 17.883 1.00 72.38 364 ARG A N 1
ATOM 2846 C CA . ARG A 1 364 ? 9.116 15.039 17.092 1.00 72.38 364 ARG A CA 1
ATOM 2847 C C . ARG A 1 364 ? 9.690 16.175 17.936 1.00 72.38 364 ARG A C 1
ATOM 2849 O O . ARG A 1 364 ? 10.656 16.799 17.512 1.00 72.38 364 ARG A O 1
ATOM 2856 N N . LYS A 1 365 ? 9.167 16.403 19.149 1.00 74.00 365 LYS A N 1
ATOM 2857 C CA . LYS A 1 365 ? 9.727 17.393 20.091 1.00 74.00 365 LYS A CA 1
ATOM 2858 C C . LYS A 1 365 ? 11.190 17.084 20.423 1.00 74.00 365 LYS A C 1
ATOM 2860 O O . LYS A 1 365 ? 12.029 17.973 20.340 1.00 74.00 365 LYS A O 1
ATOM 2865 N N . ARG A 1 366 ? 11.521 15.821 20.724 1.00 73.06 366 ARG A N 1
ATOM 2866 C CA . ARG A 1 366 ? 12.905 15.385 20.998 1.00 73.06 366 ARG A CA 1
ATOM 2867 C C . ARG A 1 366 ? 13.826 15.584 19.794 1.00 73.06 366 ARG A C 1
ATOM 2869 O O . ARG A 1 366 ? 14.941 16.069 19.970 1.00 73.06 366 ARG A O 1
ATOM 2876 N N . GLN A 1 367 ? 13.372 15.237 18.589 1.00 70.19 367 GLN A N 1
ATOM 2877 C CA . GLN A 1 367 ? 14.123 15.463 17.352 1.00 70.19 367 GLN A CA 1
ATOM 2878 C C . GLN A 1 367 ? 14.350 16.957 17.109 1.00 70.19 367 GLN A C 1
ATOM 2880 O O . GLN A 1 367 ? 15.493 17.362 16.918 1.00 70.19 367 GLN A O 1
ATOM 2885 N N . ALA A 1 368 ? 13.311 17.786 17.225 1.00 68.69 368 ALA A N 1
ATOM 2886 C CA . ALA A 1 368 ? 13.422 19.239 17.111 1.00 68.69 368 ALA A CA 1
ATOM 2887 C C . ALA A 1 368 ? 14.414 19.816 18.136 1.00 68.69 368 ALA A C 1
ATOM 2889 O O . ALA A 1 368 ? 15.305 20.573 17.764 1.00 68.69 368 ALA A O 1
ATOM 2890 N N . SER A 1 369 ? 14.347 19.392 19.405 1.00 69.56 369 SER A N 1
ATOM 2891 C CA . SER A 1 369 ? 15.318 19.793 20.433 1.00 69.56 369 SER A CA 1
ATOM 2892 C C . SER A 1 369 ? 16.745 19.320 20.136 1.00 69.56 369 SER A C 1
ATOM 2894 O O . SER A 1 369 ? 17.695 20.007 20.503 1.00 69.56 369 SER A O 1
ATOM 2896 N N . LYS A 1 370 ? 16.926 18.163 19.484 1.00 69.25 370 LYS A N 1
ATOM 2897 C CA . LYS A 1 370 ? 18.245 17.669 19.062 1.00 69.25 370 LYS A CA 1
ATOM 2898 C C . LYS A 1 370 ? 18.826 18.546 17.950 1.00 69.25 370 LYS A C 1
ATOM 2900 O O . LYS A 1 370 ? 19.976 18.959 18.067 1.00 69.25 370 LYS A O 1
ATOM 2905 N N . TYR A 1 371 ? 18.029 18.885 16.936 1.00 65.19 371 TYR A N 1
ATOM 2906 C CA . TYR A 1 371 ? 18.442 19.797 15.864 1.00 65.19 371 TYR A CA 1
ATOM 2907 C C . TYR A 1 371 ? 18.768 21.201 16.392 1.00 65.19 371 TYR A C 1
ATOM 2909 O O . TYR A 1 371 ? 19.774 21.776 15.995 1.00 65.19 371 TYR A O 1
ATOM 2917 N N . LEU A 1 372 ? 18.003 21.704 17.368 1.00 62.25 372 LEU A N 1
ATOM 2918 C CA . LEU A 1 372 ? 18.248 23.005 18.009 1.00 62.25 372 LEU A CA 1
ATOM 2919 C C . LEU A 1 372 ? 19.530 23.043 18.858 1.00 62.25 372 LEU A C 1
ATOM 2921 O O . LEU A 1 372 ? 20.107 24.104 19.073 1.00 62.25 372 LEU A O 1
ATOM 2925 N N . LYS A 1 373 ? 19.967 21.891 19.382 1.00 67.56 373 LYS A N 1
ATOM 2926 C CA . LYS A 1 373 ? 21.262 21.763 20.068 1.00 67.56 373 LYS A CA 1
ATOM 2927 C C . LYS A 1 373 ? 22.414 21.718 19.065 1.00 67.56 373 LYS A C 1
ATOM 2929 O O . LYS A 1 373 ? 23.412 22.386 19.291 1.00 67.56 373 LYS A O 1
ATOM 2934 N N . LEU A 1 374 ? 22.245 20.988 17.961 1.00 57.69 374 LEU A N 1
ATOM 2935 C CA . LEU A 1 374 ? 23.225 20.906 16.871 1.00 57.69 374 LEU A CA 1
ATOM 2936 C C . LEU A 1 374 ? 23.459 22.267 16.198 1.00 57.69 374 LEU A C 1
ATOM 2938 O O . LEU A 1 374 ? 24.606 22.626 15.961 1.00 57.69 374 LEU A O 1
ATOM 2942 N N . SER A 1 375 ? 22.402 23.060 15.991 1.00 55.81 375 SER A N 1
ATOM 2943 C CA . SER A 1 375 ? 22.497 24.406 15.402 1.00 55.81 375 SER A CA 1
ATOM 2944 C C . SER A 1 375 ? 23.135 25.457 16.318 1.00 55.81 375 SER A C 1
ATOM 2946 O O . SER A 1 375 ? 23.331 26.587 15.896 1.00 55.81 375 SER A O 1
ATOM 2948 N N . ARG A 1 376 ? 23.371 25.135 17.597 1.00 56.88 376 ARG A N 1
ATOM 2949 C CA . ARG A 1 376 ? 24.095 25.996 18.551 1.00 56.88 376 ARG A CA 1
ATOM 2950 C C . ARG A 1 376 ? 25.569 25.607 18.686 1.00 56.88 376 ARG A C 1
ATOM 2952 O O . ARG A 1 376 ? 26.312 26.297 19.373 1.00 56.88 376 ARG A O 1
ATOM 2959 N N . THR A 1 377 ? 25.961 24.479 18.097 1.00 50.78 377 THR A N 1
ATOM 2960 C CA . THR A 1 377 ? 27.332 23.942 18.110 1.00 50.78 377 THR A CA 1
ATOM 2961 C C . THR A 1 377 ? 28.041 24.063 16.759 1.00 50.78 377 THR A C 1
ATOM 2963 O O . THR A 1 377 ? 29.216 23.724 16.667 1.00 50.78 377 THR A O 1
ATOM 2966 N N . THR A 1 378 ? 27.330 24.536 15.736 1.00 42.84 378 THR A N 1
ATOM 2967 C CA . THR A 1 378 ? 27.843 25.027 14.448 1.00 42.84 378 THR A CA 1
ATOM 2968 C C . THR A 1 378 ? 27.696 26.533 14.427 1.00 42.84 378 THR A C 1
ATOM 2970 O O . THR A 1 378 ? 28.643 27.210 13.981 1.00 42.84 378 THR A O 1
#

Foldseek 3Di:
DPVCLVPNDPVSVPVVVSVLVCLDLVVVLVCVVVDPPDDRDLVNLVCQQLQFDDDVSFAFPPDVSLVSLVVSLVVLVVVCVVCVVDDPHDPPVVSVVSNCLSVVVVVVNVCCCPPVVDGGHRNNVVDCVVVVVLLVCLLPLVPPRNDDDPVSSVVSVVVVVVVVVVPPDPDDPDDPDPVVVSVPPPPPPDDDDDVVVVVLVVLPVLDPLVVVVVLPDDDDDDDDDDPQDPLLVLQQVLQVLCVRQVVVVPDPQQCPQFFDDVVVCVPDPSCSSVVSVDPPDTTGTDPLSSVLSSLLVVLVVVLVVVDDDDDCSLVSSVVSVVVDDDRFGGDPVCRVVSSVSSSVSSSSSVVVVVVVVVVVVVVVVVVVVVVVVVVVVD

Organism: Haemaphysalis longicornis (NCBI:txid44386)

Mean predicted aligned error: 14.86 Å

Sequence (378 aa):
MESSHTDPTDFEVQRVSLAFQLFSDKVIKGLKLYREGVEETTIRDLIQVMTSRFTAEALRPNSSSVDKLHYFLSFLSAWEKHTNGKDGFLSQSTATGLRVTLSSVLSLLEYLAQHVGFKYVMTSRLSQDPAEHLFGIVRQSSGCNSHPTPQQFVVTVNCLAFKNLAHSVSKRNCEPGVLSSLLDADACQKRAPSGKQELVDKLLDQGNIDAADTALLRKLPDHSQEASSDSRLIFYIAGYVARKSIWQTGCESCLNLVLMTKEEAGNLSLAEFTRMKDNGGLLYPSALLYQFVADLENAFTTCFSLRELHSDSILDIVEVVKAKRELQLGCPDHCRNVVEELTAFYLTTRLHFFTKSINSSNTRKRQASKYLKLSRTT